Protein AF-0000000076362252 (afdb_homodimer)

Secondary structure (DSSP, 8-state):
--TTSTTTSTTGGGGS-----------------------S-------EE--HHHHHHHHHH-SEEEE--BTTTEETTEEPTTHHHHHHHHHHTT-EEEEEE---SS-HHHHHHHHHHTT----GGGEEEHHHHHHHHHHH-TT--SEEEEES-HHHHHHHHHTT--EE--S-----S-HHHHHT----TTEEEEEE---TT-BHHHHHHHHHHHTSTTSEEEES---SEEE-GGG-EEE-HHHHHHHHHHHHTSPPEE-STTSTHHHHHHHHHHT--GGGEEEEES-IIIIIHHHHHHT-EEEEETTSS--HHHHHHHHHS--HHHHTT--SEEESSGGGGGGGG-/--TTSTTSGGGGGGGS-----------------------S-------EE--HHHHHHHHHH-SEEEE--BTTTEETTEEPTTHHHHHHHHHHTT-EEEEEE---SS-HHHHHHHHHHTT----GGGEEEHHHHHHHHHHH-TT--SEEEEES-HHHHHHHHHTT--EE--S-----S-HHHHHT----TTEEEEEE---TT-BHHHHHHHHHHHTSTTSEEEES---SEEE-GGG-EEE-HHHHHHHHHHHHTSPPEE-STTSTHHHHHHHHHHT--GGGEEEEES-IIIIIHHHHHHT-EEEEETTSS--HHHHHHHHHS--HHHHTT--SEEESSGGGGGGGG-

InterPro domains:
  IPR006349 2-phosphoglycolate phosphatase, eukaryotic [TIGR01452] (62-341)
  IPR006357 HAD-superfamily hydrolase, subfamily IIA [PF13344] (65-165)
  IPR006357 HAD-superfamily hydrolase, subfamily IIA [PIRSF000915] (46-345)
  IPR006357 HAD-superfamily hydrolase, subfamily IIA [TIGR01460] (66-308)
  IPR023214 HAD superfamily [G3DSA:3.40.50.1000] (64-340)
  IPR023214 HAD superfamily [G3DSA:3.40.50.1000] (130-260)
  IPR036412 HAD-like superfamily [SSF56784] (63-342)

pLDDT: mean 87.83, std 22.4, range [22.33, 98.94]

Radius of gyration: 27.48 Å; Cα contacts (8 Å, |Δi|>4): 1413; chains: 2; bounding box: 54×81×64 Å

Organism: Callorhinchus milii (NCBI:txid7868)

Nearest PDB structures (foldseek):
  7po7-assembly3_E  TM=9.450E-01  e=1.843E-43  Mus musculus
  7po7-assembly1_A  TM=9.655E-01  e=1.667E-42  Mus musculus
  4bkm-assembly2_B  TM=9.433E-01  e=2.093E-40  Mus musculus
  8qfw-assembly1_B  TM=9.578E-01  e=9.491E-38  Mus musculus
  4bx2-assembly1_B  TM=9.405E-01  e=1.583E-36  Mus musculus

Solvent-accessible surface area (backbone atoms only — not comparable to full-atom values): 35943 Å² total; per-residue (Å²): 136,76,77,64,65,74,62,64,68,67,57,61,72,69,62,70,76,68,67,84,71,77,71,77,78,65,80,72,68,81,62,75,64,71,77,70,57,80,69,78,82,65,76,76,53,68,52,37,78,55,48,65,71,58,36,27,52,54,56,66,62,34,52,33,39,37,31,33,39,84,29,47,40,23,38,60,92,38,61,36,79,49,28,35,60,35,54,45,50,43,42,73,71,68,34,46,68,35,39,45,33,53,60,24,72,48,35,45,62,55,48,27,51,50,37,43,74,59,60,30,84,67,51,48,90,37,46,46,31,14,24,48,48,45,30,52,54,53,66,71,38,82,84,63,63,55,26,30,41,31,45,20,32,65,27,29,54,52,33,21,46,74,72,71,38,53,67,46,60,56,58,80,49,77,78,72,85,51,72,74,50,60,53,60,56,85,73,67,85,48,48,31,29,39,38,38,37,41,33,76,48,41,26,40,45,50,45,43,50,53,27,58,54,40,68,39,84,81,27,41,49,34,22,24,31,63,46,31,59,39,75,35,50,95,82,35,54,41,66,19,30,18,13,56,45,40,19,45,25,43,41,38,72,48,80,60,49,57,40,15,59,35,36,55,55,52,53,49,55,50,27,68,74,69,66,60,53,40,86,26,25,33,30,36,19,20,36,38,80,25,41,26,25,23,13,53,72,55,52,30,45,25,35,34,27,52,61,36,78,38,49,69,67,57,36,49,50,24,57,67,61,78,40,71,75,39,43,46,33,25,25,42,20,28,36,70,38,64,34,63,53,43,72,40,73,106,136,77,77,64,65,73,64,63,67,66,58,61,74,70,61,71,77,68,67,83,70,76,72,74,76,64,79,72,68,81,63,74,63,72,78,69,58,82,65,76,85,66,74,76,53,69,52,37,81,54,47,65,71,57,36,27,52,55,55,67,62,34,51,33,39,38,30,33,39,84,29,46,40,22,36,61,95,40,61,36,79,49,28,36,58,36,53,44,51,42,43,74,71,68,32,45,68,36,39,44,33,54,60,24,70,48,35,47,63,55,48,27,52,50,38,42,75,58,60,30,83,66,51,48,90,37,45,46,32,13,24,48,50,45,34,52,54,54,65,70,39,80,85,64,64,54,28,31,39,30,45,20,33,66,28,29,52,51,34,22,45,74,71,72,40,52,66,46,61,56,58,81,49,77,78,71,85,52,73,73,49,60,53,60,56,86,74,67,84,49,48,33,30,38,39,37,36,42,32,77,48,41,24,38,47,50,45,44,50,52,28,59,54,42,69,39,84,80,28,42,49,34,22,24,30,62,46,32,59,39,77,35,49,94,81,34,51,40,66,19,29,17,12,56,44,40,20,44,26,42,42,40,72,48,79,60,49,57,39,14,61,35,36,53,56,52,56,49,55,51,28,68,73,67,65,60,53,40,85,27,25,34,32,37,18,21,36,38,80,24,41,27,25,22,12,53,72,54,53,28,45,24,35,34,27,52,60,37,77,37,50,70,66,56,37,49,51,25,57,69,60,77,42,70,75,38,42,46,34,24,23,41,21,29,35,69,39,64,36,66,52,43,73,39,74,107

Foldseek 3Di:
DPPPPVPVVVPPVVPDLPPPPPPPPPPPPPPVPPCLPLPDPPPQFDAAADADQNLLVLLVLFQEEEEEDDLAQAFALAGDPQSQVLQVLSVVVNHHYAYAYLAQQAALVVVCVSCVVNNHDDDSVRYQYLLLLVLVVLLPDVVNFAEEEEQHAVRSQVSNVVSPHHYDHADADDDDDDPVCLQVPDDDPRQQEYEQAWHPRDDPSSLSRLLVQLLPVRRAAAYSAQDQWDGHPPRDIDGGSNVVQVSSCVSNVHHHHYRAFLDLSSVVVVCVVPVGDQDNYEFEEAFLRGRQLSNLVSVHAYEHEPSGDDHPVQLVCLSPVPDPVSSSSHHNYYHPGSSSSVVSSD/DPPPPVVPVVPPVPPDLPPPPPPPPPPPPCPVPPCLPVPDPPPQQDAAADADQNLLVLLVLFQEEEEEDDLAQAFALAGDPQSQVLQVLSVVVNHHYAYAYLAQQAALVVVCVSCVVNNHDDDSLRYQYLLLLVLVVLLPDVVNQAEEEEQHAVRSQVSNVVSPHHYDHADADDDDDDPVCLQVPDDDPRQQEYEQAWHPRDDPSSLSRLLVQLLPVRRAAAYSAQDQWDGHPPRDIDGGSNVVQVSSCVSNVHHHHYRAFLDLSSVVVVCVVPVGDQDNYEFEEAFLRGRLLNNLVSVHAYEHEPSGDDHPVQLVCLSPVPDPVSSSSHHNYYHPGPSSSRVSSD

Sequence (692 aa):
MSDTEAARCSAYWELQFTGDRRRARVPEGREKALDLRPQSVMAAAECRLLSGPEASAVLEAADTLLFDCDGVIWRGEAAIPGAAQLINRLQERGKRVLYMTNNSTKTRAMYTDKLRGLGFRAETQDVFATAFCSALYLQQKPAQRGKVYVLGAEAVSEELRSLGIACIGPGPDPLCGAMGDWAALPRDSDVGAVLVAFDPHFSYMKLVRAAAYLRDPGCRFLATNTDTRLPLEAGAAIPGTGCLVRAVEAAAQRTATVIGKPSAFMFRCAAERFGLDPARTIMVGDRLDTDILLGTNCGLRTILTLTGVSTLQEAESHRDSGEADRRRLVPDYYVHSVADLLPALDMSDTEAARCSAYWELQFTGDRRRARVPEGREKALDLRPQSVMAAAECRLLSGPEASAVLEAADTLLFDCDGVIWRGEAAIPGAAQLINRLQERGKRVLYMTNNSTKTRAMYTDKLRGLGFRAETQDVFATAFCSALYLQQKPAQRGKVYVLGAEAVSEELRSLGIACIGPGPDPLCGAMGDWAALPRDSDVGAVLVAFDPHFSYMKLVRAAAYLRDPGCRFLATNTDTRLPLEAGAAIPGTGCLVRAVEAAAQRTATVIGKPSAFMFRCAAERFGLDPARTIMVGDRLDTDILLGTNCGLRTILTLTGVSTLQEAESHRDSGEADRRRLVPDYYVHSVADLLPALD

Structure (mmCIF, N/CA/C/O backbone):
data_AF-0000000076362252-model_v1
#
loop_
_entity.id
_entity.type
_entity.pdbx_description
1 polymer 'Glycerol-3-phosphate phosphatase'
#
loop_
_atom_site.group_PDB
_atom_site.id
_atom_site.type_symbol
_atom_site.label_atom_id
_atom_site.label_alt_id
_atom_site.label_comp_id
_atom_site.label_asym_id
_atom_site.label_entity_id
_atom_site.label_seq_id
_atom_site.pdbx_PDB_ins_code
_atom_site.Cartn_x
_atom_site.Cartn_y
_atom_site.Cartn_z
_atom_site.occupancy
_atom_site.B_iso_or_equiv
_atom_site.auth_seq_id
_atom_site.auth_comp_id
_atom_site.auth_asym_id
_atom_site.auth_atom_id
_atom_site.pdbx_PDB_model_num
ATOM 1 N N . MET A 1 1 ? -12.562 -21.344 20.047 1 22.83 1 MET A N 1
ATOM 2 C CA . MET A 1 1 ? -11.602 -21.953 19.141 1 22.83 1 MET A CA 1
ATOM 3 C C . MET A 1 1 ? -11.125 -20.953 18.094 1 22.83 1 MET A C 1
ATOM 5 O O . MET A 1 1 ? -10.359 -21.297 17.188 1 22.83 1 MET A O 1
ATOM 9 N N . SER A 1 2 ? -11.852 -19.75 18.016 1 23.03 2 SER A N 1
ATOM 10 C CA . SER A 1 2 ? -12.062 -18.734 16.984 1 23.03 2 SER A CA 1
ATOM 11 C C . SER A 1 2 ? -10.867 -17.781 16.891 1 23.03 2 SER A C 1
ATOM 13 O O . SER A 1 2 ? -10.57 -17.25 15.828 1 23.03 2 SER A O 1
ATOM 15 N N . ASP A 1 3 ? -10.273 -17.406 18.047 1 25.73 3 ASP A N 1
ATOM 16 C CA . ASP A 1 3 ? -9.359 -16.281 18.266 1 25.73 3 ASP A CA 1
ATOM 17 C C . ASP A 1 3 ? -7.953 -16.625 17.766 1 25.73 3 ASP A C 1
ATOM 19 O O . ASP A 1 3 ? -7.105 -15.734 17.656 1 25.73 3 ASP A O 1
ATOM 23 N N . THR A 1 4 ? -7.637 -17.938 17.625 1 26.36 4 THR A N 1
ATOM 24 C CA . THR A 1 4 ? -6.25 -18.359 17.438 1 26.36 4 THR A CA 1
ATOM 25 C C . THR A 1 4 ? -5.812 -18.156 15.992 1 26.36 4 THR A C 1
ATOM 27 O O . THR A 1 4 ? -4.617 -18.188 15.688 1 26.36 4 THR A O 1
ATOM 30 N N . GLU A 1 5 ? -6.785 -18.141 15.047 1 23.48 5 GLU A N 1
ATOM 31 C CA . GLU A 1 5 ? -6.312 -18.203 13.664 1 23.48 5 GLU A CA 1
ATOM 32 C C . GLU A 1 5 ? -5.852 -16.828 13.188 1 23.48 5 GLU A C 1
ATOM 34 O O . GLU A 1 5 ? -5.184 -16.719 12.156 1 23.48 5 GLU A O 1
ATOM 39 N N . ALA A 1 6 ? -6.371 -15.609 13.758 1 27.78 6 ALA A N 1
ATOM 40 C CA . ALA A 1 6 ? -5.965 -14.289 13.281 1 27.78 6 ALA A CA 1
ATOM 41 C C . ALA A 1 6 ? -4.492 -14.023 13.594 1 27.78 6 ALA A C 1
ATOM 43 O O . ALA A 1 6 ? -3.896 -13.086 13.055 1 27.78 6 ALA A O 1
ATOM 44 N N . ALA A 1 7 ? -3.826 -14.82 14.586 1 28.08 7 ALA A N 1
ATOM 45 C CA . ALA A 1 7 ? -2.471 -14.516 15.039 1 28.08 7 ALA A CA 1
ATOM 46 C C . ALA A 1 7 ? -1.438 -14.977 14.016 1 28.08 7 ALA A C 1
ATOM 48 O O . ALA A 1 7 ? -0.307 -14.484 14 1 28.08 7 ALA A O 1
ATOM 49 N N . ARG A 1 8 ? -1.753 -16.109 13.234 1 25.45 8 ARG A N 1
ATOM 50 C CA . ARG A 1 8 ? -0.695 -16.766 12.477 1 25.45 8 ARG A CA 1
ATOM 51 C C . ARG A 1 8 ? -0.34 -15.977 11.227 1 25.45 8 ARG A C 1
ATOM 53 O O . ARG A 1 8 ? 0.734 -16.172 10.648 1 25.45 8 ARG A O 1
ATOM 60 N N . CYS A 1 9 ? -1.396 -15.25 10.641 1 25.7 9 CYS A N 1
ATOM 61 C CA . CYS A 1 9 ? -1.085 -14.641 9.359 1 25.7 9 CYS A CA 1
ATOM 62 C C . CYS A 1 9 ? -0.167 -13.438 9.531 1 25.7 9 CYS A C 1
ATOM 64 O O . CYS A 1 9 ? 0.417 -12.953 8.562 1 25.7 9 CYS A O 1
ATOM 66 N N . SER A 1 10 ? -0.151 -12.812 10.742 1 27.77 10 SER A N 1
ATOM 67 C CA . SER A 1 10 ? 0.629 -11.586 10.922 1 27.77 10 SER A CA 1
ATOM 68 C C . SER A 1 10 ? 2.125 -11.875 10.867 1 27.77 10 SER A C 1
ATOM 70 O O . SER A 1 10 ? 2.928 -10.977 10.609 1 27.77 10 SER A O 1
ATOM 72 N N . ALA A 1 11 ? 2.488 -13.188 11.172 1 26.69 11 ALA A N 1
ATOM 73 C CA . ALA A 1 11 ? 3.922 -13.422 11.32 1 26.69 11 ALA A CA 1
ATOM 74 C C . ALA A 1 11 ? 4.621 -13.43 9.961 1 26.69 11 ALA A C 1
ATOM 76 O O . ALA A 1 11 ? 5.84 -13.25 9.883 1 26.69 11 ALA A O 1
ATOM 77 N N . TYR A 1 12 ? 3.855 -13.719 8.922 1 26.47 12 TYR A N 1
ATOM 78 C CA . TYR A 1 12 ? 4.578 -14.016 7.691 1 26.47 12 TYR A CA 1
ATOM 79 C C . TYR A 1 12 ? 5.133 -12.742 7.059 1 26.47 12 TYR A C 1
ATOM 81 O O . TYR A 1 12 ? 6.086 -12.797 6.281 1 26.47 12 TYR A O 1
ATOM 89 N N . TRP A 1 13 ? 4.512 -11.625 7.234 1 27.75 13 TRP A N 1
ATOM 90 C CA . TRP A 1 13 ? 5.02 -10.469 6.492 1 27.75 13 TRP A CA 1
ATOM 91 C C . TRP A 1 13 ? 6.371 -10.023 7.035 1 27.75 13 TRP A C 1
ATOM 93 O O . TRP A 1 13 ? 7.117 -9.32 6.355 1 27.75 13 TRP A O 1
ATOM 103 N N . GLU A 1 14 ? 6.668 -10.453 8.281 1 29.2 14 GLU A N 1
ATOM 104 C CA . GLU A 1 14 ? 7.898 -9.922 8.859 1 29.2 14 GLU A CA 1
ATOM 105 C C . GLU A 1 14 ? 9.133 -10.508 8.172 1 29.2 14 GLU A C 1
ATOM 107 O O . GLU A 1 14 ? 10.188 -9.883 8.148 1 29.2 14 GLU A O 1
ATOM 112 N N . LEU A 1 15 ? 8.93 -11.688 7.512 1 27.34 15 LEU A N 1
ATOM 113 C CA . LEU A 1 15 ? 10.18 -12.375 7.191 1 27.34 15 LEU A CA 1
ATOM 114 C C . LEU A 1 15 ? 10.828 -11.773 5.949 1 27.34 15 LEU A C 1
ATOM 116 O O . LEU A 1 15 ? 12 -12.039 5.672 1 27.34 15 LEU A O 1
ATOM 120 N N . GLN A 1 16 ? 10.102 -11.203 5.039 1 25.55 16 GLN A N 1
ATOM 121 C CA . GLN A 1 16 ? 10.758 -11.172 3.736 1 25.55 16 GLN A CA 1
ATOM 122 C C . GLN A 1 16 ? 11.891 -10.148 3.713 1 25.55 16 GLN A C 1
ATOM 124 O O . GLN A 1 16 ? 12.734 -10.172 2.818 1 25.55 16 GLN A O 1
ATOM 129 N N . PHE A 1 17 ? 11.773 -8.969 4.32 1 25.77 17 PHE A N 1
ATOM 130 C CA . PHE A 1 17 ? 12.68 -7.914 3.891 1 25.77 17 PHE A CA 1
ATOM 131 C C . PHE A 1 17 ? 14.023 -8.039 4.602 1 25.77 17 PHE A C 1
ATOM 133 O O . PHE A 1 17 ? 14.32 -7.277 5.523 1 25.77 17 PHE A O 1
ATOM 140 N N . THR A 1 18 ? 14.531 -9.227 4.82 1 26.48 18 THR A N 1
ATOM 141 C CA . THR A 1 18 ? 15.812 -9.18 5.508 1 26.48 18 THR A CA 1
ATOM 142 C C . THR A 1 18 ? 16.922 -8.742 4.555 1 26.48 18 THR A C 1
ATOM 144 O O . THR A 1 18 ? 17.75 -9.555 4.148 1 26.48 18 THR A O 1
ATOM 147 N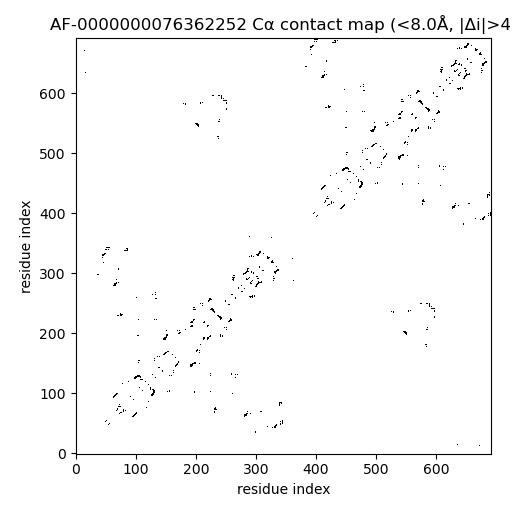 N . GLY A 1 19 ? 16.594 -8.062 3.412 1 23.89 19 GLY A N 1
ATOM 148 C CA . GLY A 1 19 ? 17.781 -7.715 2.645 1 23.89 19 GLY A CA 1
ATOM 149 C C . GLY A 1 19 ? 18.875 -7.066 3.482 1 23.89 19 GLY A C 1
ATOM 150 O O . GLY A 1 19 ? 18.609 -6.562 4.574 1 23.89 19 GLY A O 1
ATOM 151 N N . ASP A 1 20 ? 20.141 -7.398 3.1 1 24.7 20 ASP A N 1
ATOM 152 C CA . ASP A 1 20 ? 21.422 -6.91 3.594 1 24.7 20 ASP A CA 1
ATOM 153 C C . ASP A 1 20 ? 21.5 -5.387 3.533 1 24.7 20 ASP A C 1
ATOM 155 O O . ASP A 1 20 ? 21.484 -4.805 2.447 1 24.7 20 ASP A O 1
ATOM 159 N N . ARG A 1 21 ? 20.875 -4.742 4.289 1 25.86 21 ARG A N 1
ATOM 160 C CA . ARG A 1 21 ? 20.969 -3.289 4.402 1 25.86 21 ARG A CA 1
ATOM 161 C C . ARG A 1 21 ? 22.391 -2.85 4.672 1 25.86 21 ARG A C 1
ATOM 163 O O . ARG A 1 21 ? 22.859 -2.885 5.812 1 25.86 21 ARG A O 1
ATOM 170 N N . ARG A 1 22 ? 23.297 -3.109 3.717 1 26.97 22 ARG A N 1
ATOM 171 C CA . ARG A 1 22 ? 24.516 -2.346 3.967 1 26.97 22 ARG A CA 1
ATOM 172 C C . ARG A 1 22 ? 24.203 -0.863 4.145 1 26.97 22 ARG A C 1
ATOM 174 O O . ARG A 1 22 ? 23.625 -0.233 3.254 1 26.97 22 ARG A O 1
ATOM 181 N N . ARG A 1 23 ? 24 -0.378 5.301 1 23.62 23 ARG A N 1
ATOM 182 C CA . ARG A 1 23 ? 23.812 0.989 5.777 1 23.62 23 ARG A CA 1
ATOM 183 C C . ARG A 1 23 ? 24.922 1.902 5.262 1 23.62 23 ARG A C 1
ATOM 185 O O . ARG A 1 23 ? 26.094 1.664 5.52 1 23.62 23 ARG A O 1
ATOM 192 N N . ALA A 1 24 ? 24.812 2.32 4.039 1 26.28 24 ALA A N 1
ATOM 193 C CA . ALA A 1 24 ? 25.703 3.428 3.713 1 26.28 24 ALA A CA 1
ATOM 194 C C . ALA A 1 24 ? 25.734 4.457 4.84 1 26.28 24 ALA A C 1
ATOM 196 O O . ALA A 1 24 ? 24.688 4.918 5.293 1 26.28 24 ALA A O 1
ATOM 197 N N . ARG A 1 25 ? 26.859 4.523 5.625 1 25.81 25 ARG A N 1
ATOM 198 C CA . ARG A 1 25 ? 27.172 5.52 6.645 1 25.81 25 ARG A CA 1
ATOM 199 C C . ARG A 1 25 ? 27.109 6.93 6.07 1 25.81 25 ARG A C 1
ATOM 201 O O . ARG A 1 25 ? 27.891 7.285 5.188 1 25.81 25 ARG A O 1
ATOM 208 N N . VAL A 1 26 ? 26.031 7.344 5.664 1 26.88 26 VAL A N 1
ATOM 209 C CA . VAL A 1 26 ? 26.031 8.773 5.395 1 26.88 26 VAL A CA 1
ATOM 210 C C . VAL A 1 26 ? 26.672 9.516 6.562 1 26.88 26 VAL A C 1
ATOM 212 O O . VAL A 1 26 ? 26.453 9.172 7.727 1 26.88 26 VAL A O 1
ATOM 215 N N . PRO A 1 27 ? 27.781 10.172 6.258 1 27.52 27 PRO A N 1
ATOM 216 C CA . PRO A 1 27 ? 28.391 10.969 7.324 1 27.52 27 PRO A CA 1
ATOM 217 C C . PRO A 1 27 ? 27.391 11.82 8.086 1 27.52 27 PRO A C 1
ATOM 219 O O . PRO A 1 27 ? 26.469 12.375 7.488 1 27.52 27 PRO A O 1
ATOM 222 N N . GLU A 1 28 ? 27.062 11.438 9.273 1 30.83 28 GLU A N 1
ATOM 223 C CA . GLU A 1 28 ? 26.219 12.141 10.234 1 30.83 28 GLU A CA 1
ATOM 224 C C . GLU A 1 28 ? 26.625 13.609 10.352 1 30.83 28 GLU A C 1
ATOM 226 O O . GLU A 1 28 ? 27.734 13.914 10.781 1 30.83 28 GLU A O 1
ATOM 231 N N . GLY A 1 29 ? 26.469 14.383 9.406 1 27.98 29 GLY A N 1
ATOM 232 C CA . GLY A 1 29 ? 26.641 15.734 9.914 1 27.98 29 GLY A CA 1
ATOM 233 C C . GLY A 1 29 ? 26 15.938 11.281 1 27.98 29 GLY A C 1
ATOM 234 O O . GLY A 1 29 ? 25 15.289 11.602 1 27.98 29 GLY A O 1
ATOM 235 N N . ARG A 1 30 ? 26.75 16.297 12.312 1 28.16 30 ARG A N 1
ATOM 236 C CA . ARG A 1 30 ? 26.328 16.594 13.68 1 28.16 30 ARG A CA 1
ATOM 237 C C . ARG A 1 30 ? 25.047 17.391 13.703 1 28.16 30 ARG A C 1
ATOM 239 O O . ARG A 1 30 ? 25.047 18.609 13.445 1 28.16 30 ARG A O 1
ATOM 246 N N . GLU A 1 31 ? 24.062 16.844 13.148 1 29.23 31 GLU A N 1
ATOM 247 C CA . GLU A 1 31 ? 22.828 17.531 13.516 1 29.23 31 GLU A CA 1
ATOM 248 C C . GLU A 1 31 ? 22.781 17.812 15.016 1 29.23 31 GLU A C 1
ATOM 250 O O . GLU A 1 31 ? 22.938 16.906 15.82 1 29.23 31 GLU A O 1
ATOM 255 N N . LYS A 1 32 ? 23.219 18.922 15.43 1 30.72 32 LYS A N 1
ATOM 256 C CA . LYS A 1 32 ? 22.969 19.25 16.828 1 30.72 32 LYS A CA 1
ATOM 257 C C . LYS A 1 32 ? 21.609 18.719 17.281 1 30.72 32 LYS A C 1
ATOM 259 O O . LYS A 1 32 ? 20.562 19.172 16.812 1 30.72 32 LYS A O 1
ATOM 264 N N . ALA A 1 33 ? 21.672 17.438 17.578 1 36.19 33 ALA A N 1
ATOM 265 C CA . ALA A 1 33 ? 20.516 16.859 18.234 1 36.19 33 ALA A CA 1
ATOM 266 C C . ALA A 1 33 ? 19.859 17.859 19.188 1 36.19 33 ALA A C 1
ATOM 268 O O . ALA A 1 33 ? 20.516 18.328 20.141 1 36.19 33 ALA A O 1
ATOM 269 N N . LEU A 1 34 ? 19.047 18.734 18.641 1 36.41 34 LEU A N 1
ATOM 270 C CA . LEU A 1 34 ? 18.328 19.406 19.719 1 36.41 34 LEU A CA 1
ATOM 271 C C . LEU A 1 34 ? 18.109 18.469 20.891 1 36.41 34 LEU A C 1
ATOM 273 O O . LEU A 1 34 ? 17.672 17.328 20.734 1 36.41 34 LEU A O 1
ATOM 277 N N . ASP A 1 35 ? 19.078 18.625 21.797 1 40 35 ASP A N 1
ATOM 278 C CA . ASP A 1 35 ? 18.953 17.938 23.078 1 40 35 ASP A CA 1
ATOM 279 C C . ASP A 1 35 ? 17.516 17.984 23.594 1 40 35 ASP A C 1
ATOM 281 O O . ASP A 1 35 ? 17.156 18.922 24.312 1 40 35 ASP A O 1
ATOM 285 N N . LEU A 1 36 ? 16.656 17.641 22.719 1 38.94 36 LEU A N 1
ATOM 286 C CA . LEU A 1 36 ? 15.297 17.484 23.234 1 38.94 36 LEU A CA 1
ATOM 287 C C . LEU A 1 36 ? 15.273 16.5 24.406 1 38.94 36 LEU A C 1
ATOM 289 O O . LEU A 1 36 ? 14.945 15.328 24.219 1 38.94 36 LEU A O 1
ATOM 293 N N . ARG A 1 37 ? 16.281 16.609 25.188 1 38.88 37 ARG A N 1
ATOM 294 C CA . ARG A 1 37 ? 16.203 15.781 26.375 1 38.88 37 ARG A CA 1
ATOM 295 C C . ARG A 1 37 ? 14.797 15.789 26.969 1 38.88 37 ARG A C 1
ATOM 297 O O . ARG A 1 37 ? 14.18 16.859 27.062 1 38.88 37 ARG A O 1
ATOM 304 N N . PRO A 1 38 ? 14.203 14.641 26.906 1 40.97 38 PRO A N 1
ATOM 305 C CA . PRO A 1 38 ? 12.914 14.633 27.594 1 40.97 38 PRO A CA 1
ATOM 306 C C . PRO A 1 38 ? 12.969 15.305 28.969 1 40.97 38 PRO A C 1
ATOM 308 O O . PRO A 1 38 ? 13.688 14.844 29.859 1 40.97 38 PRO A O 1
ATOM 311 N N . GLN A 1 39 ? 13.133 16.594 29.062 1 37.09 39 GLN A N 1
ATOM 312 C CA . GLN A 1 39 ? 13.227 17.188 30.391 1 37.09 39 GLN A CA 1
ATOM 313 C C . GLN A 1 39 ? 12.266 16.5 31.359 1 37.09 39 GLN A C 1
ATOM 315 O O . GLN A 1 39 ? 12.555 15.414 31.875 1 37.09 39 GLN A O 1
ATOM 320 N N . SER A 1 40 ? 11.242 17.531 31.969 1 37.88 40 SER A N 1
ATOM 321 C CA . SER A 1 40 ? 10.398 17.344 33.156 1 37.88 40 SER A CA 1
ATOM 322 C C . SER A 1 40 ? 9.438 16.172 32.969 1 37.88 40 SER A C 1
ATOM 324 O O . SER A 1 40 ? 8.93 15.945 31.859 1 37.88 40 SER A O 1
ATOM 326 N N . VAL A 1 41 ? 9.609 15.133 33.688 1 41.06 41 VAL A N 1
ATOM 327 C CA . VAL A 1 41 ? 8.648 14.047 33.812 1 41.06 41 VAL A CA 1
ATOM 328 C C . VAL A 1 41 ? 7.227 14.586 33.688 1 41.06 41 VAL A C 1
ATOM 330 O O . VAL A 1 41 ? 6.695 15.195 34.594 1 41.06 41 VAL A O 1
ATOM 333 N N . MET A 1 42 ? 6.863 15.234 32.594 1 49.28 42 MET A N 1
ATOM 334 C CA . MET A 1 42 ? 5.453 15.562 32.375 1 49.28 42 MET A CA 1
ATOM 335 C C . MET A 1 42 ? 4.555 14.438 32.875 1 49.28 42 MET A C 1
ATOM 337 O O . MET A 1 42 ? 4.879 13.258 32.688 1 49.28 42 MET A O 1
ATOM 341 N N . ALA A 1 43 ? 3.76 14.68 33.875 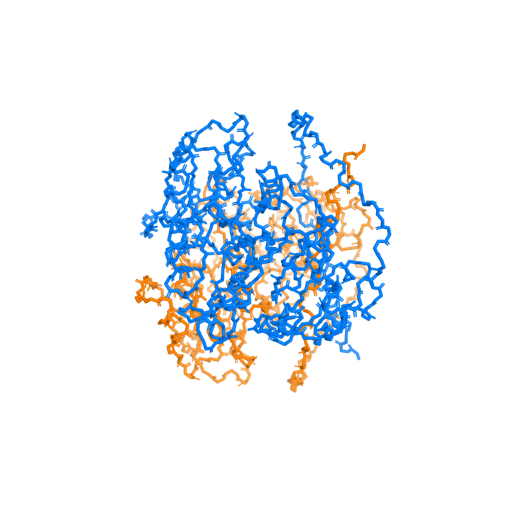1 56.03 43 ALA A N 1
ATOM 342 C CA . ALA A 1 43 ? 2.744 13.734 34.344 1 56.03 43 ALA A CA 1
ATOM 343 C C . ALA A 1 43 ? 2.131 12.977 33.156 1 56.03 43 ALA A C 1
ATOM 345 O O . ALA A 1 43 ? 2.004 13.516 32.062 1 56.03 43 ALA A O 1
ATOM 346 N N . ALA A 1 44 ? 2 11.75 33.219 1 74.38 44 ALA A N 1
ATOM 347 C CA . ALA A 1 44 ? 1.438 10.852 32.219 1 74.38 44 ALA A CA 1
ATOM 348 C C . ALA A 1 44 ? 0.128 11.398 31.672 1 74.38 44 ALA A C 1
ATOM 350 O O . ALA A 1 44 ? -0.753 11.805 32.438 1 74.38 44 ALA A O 1
ATOM 351 N N . ALA A 1 45 ? 0.122 11.641 30.344 1 86.75 45 ALA A N 1
ATOM 352 C CA . ALA A 1 45 ? -1.084 12.094 29.656 1 86.75 45 ALA A CA 1
ATOM 353 C C . ALA A 1 45 ? -2.297 11.266 30.062 1 86.75 45 ALA A C 1
ATOM 355 O O . ALA A 1 45 ? -2.227 10.039 30.125 1 86.75 45 ALA A O 1
ATOM 356 N N . GLU A 1 46 ? -3.393 11.969 30.453 1 91.94 46 GLU A N 1
ATOM 357 C CA . GLU A 1 46 ? -4.551 11.266 31 1 91.94 46 GLU A CA 1
ATOM 358 C C . GLU A 1 46 ? -5.801 11.539 30.172 1 91.94 46 GLU A C 1
ATOM 360 O O . GLU A 1 46 ? -6.891 11.062 30.5 1 91.94 46 GLU A O 1
ATOM 365 N N . CYS A 1 47 ? -5.695 12.25 29.141 1 97.25 47 CYS A N 1
ATOM 366 C CA . CYS A 1 47 ? -6.824 12.539 28.266 1 97.25 47 CYS A CA 1
ATOM 367 C C . CYS A 1 47 ? -7.992 13.117 29.047 1 97.25 47 CYS A C 1
ATOM 369 O O . CYS A 1 47 ? -9.117 12.625 28.953 1 97.25 47 CYS A O 1
ATOM 371 N N . ARG A 1 48 ? -7.754 14.164 29.812 1 97.31 48 ARG A N 1
ATOM 372 C CA . ARG A 1 48 ? -8.781 14.789 30.641 1 97.31 48 ARG A CA 1
ATOM 373 C C . ARG A 1 48 ? -9.539 15.852 29.859 1 97.31 48 ARG A C 1
ATOM 375 O O . ARG A 1 48 ? -8.969 16.531 29 1 97.31 48 ARG A O 1
ATOM 382 N N . LEU A 1 49 ? -10.812 15.961 30.203 1 98.19 49 LEU A N 1
ATOM 383 C CA . LEU A 1 49 ? -11.57 17.062 29.641 1 98.19 49 LEU A CA 1
ATOM 384 C C . LEU A 1 49 ? -11.016 18.406 30.094 1 98.19 49 LEU A C 1
ATOM 386 O O . LEU A 1 49 ? -10.859 18.641 31.297 1 98.19 49 LEU A O 1
ATOM 390 N N . LEU A 1 50 ? -10.633 19.234 29.188 1 98.06 50 LEU A N 1
ATOM 391 C CA . LEU A 1 50 ? -10.094 20.547 29.516 1 98.06 50 LEU A CA 1
ATOM 392 C C . LEU A 1 50 ? -11.203 21.578 29.609 1 98.06 50 LEU A C 1
ATOM 394 O O . LEU A 1 50 ? -11.859 21.891 28.609 1 98.06 50 LEU A O 1
ATOM 398 N N . SER A 1 51 ? -11.406 22.109 30.797 1 95.56 51 SER A N 1
ATOM 399 C CA . SER A 1 51 ? -12.469 23.078 31.031 1 95.56 51 SER A CA 1
ATOM 400 C C . SER A 1 51 ? -12.188 23.922 32.281 1 95.56 51 SER A C 1
ATOM 402 O O . SER A 1 51 ? -11.281 23.609 33.031 1 95.56 51 SER A O 1
ATOM 404 N N . GLY A 1 52 ? -12.867 25.031 32.344 1 93.06 52 GLY A N 1
ATOM 405 C CA . GLY A 1 52 ? -12.844 25.844 33.531 1 93.06 52 GLY A CA 1
ATOM 406 C C . GLY A 1 52 ? -11.469 26.391 33.875 1 93.06 52 GLY A C 1
ATOM 407 O O . GLY A 1 52 ? -10.742 26.844 32.969 1 93.06 52 GLY A O 1
ATOM 408 N N . PRO A 1 53 ? -11.156 26.422 35.156 1 94.56 53 PRO A N 1
ATOM 409 C CA . PRO A 1 53 ? -9.898 27.016 35.594 1 94.56 53 PRO A CA 1
ATOM 410 C C . PRO A 1 53 ? -8.672 26.297 35.062 1 94.56 53 PRO A C 1
ATOM 412 O O . PRO A 1 53 ? -7.637 26.922 34.812 1 94.56 53 PRO A O 1
ATOM 415 N N . GLU A 1 54 ? -8.852 25.078 34.844 1 96.5 54 GLU A N 1
ATOM 416 C CA . GLU A 1 54 ? -7.719 24.328 34.312 1 96.5 54 GLU A CA 1
ATOM 417 C C . GLU A 1 54 ? -7.387 24.766 32.875 1 96.5 54 GLU A C 1
ATOM 419 O O . GLU A 1 54 ? -6.215 24.828 32.5 1 96.5 54 GLU A O 1
ATOM 424 N N . ALA A 1 55 ? -8.398 25.016 32.094 1 97.88 55 ALA A N 1
ATOM 425 C CA . ALA A 1 55 ? -8.195 25.484 30.734 1 97.88 55 ALA A CA 1
ATOM 426 C C . ALA A 1 55 ? -7.445 26.828 30.734 1 97.88 55 ALA A C 1
ATOM 428 O O . ALA A 1 55 ? -6.527 27.016 29.938 1 97.88 55 ALA A O 1
ATOM 429 N N . SER A 1 56 ? -7.844 27.656 31.625 1 97.56 56 SER A N 1
ATOM 430 C CA . SER A 1 56 ? -7.18 28.953 31.75 1 97.56 56 SER A CA 1
ATOM 431 C C . SER A 1 56 ? -5.707 28.781 32.125 1 97.56 56 SER A C 1
ATOM 433 O O . SER A 1 56 ? -4.836 29.438 31.531 1 97.56 56 SER A O 1
ATOM 435 N N . ALA A 1 57 ? -5.473 27.922 33.062 1 97.69 57 ALA A N 1
ATOM 436 C CA . ALA A 1 57 ? -4.109 27.688 33.531 1 97.69 57 ALA A CA 1
ATOM 437 C C . ALA A 1 57 ? -3.234 27.109 32.438 1 97.69 57 ALA A C 1
ATOM 439 O O . ALA A 1 57 ? -2.082 27.516 32.25 1 97.69 57 ALA A O 1
ATOM 440 N N . VAL A 1 58 ? -3.797 26.188 31.719 1 97.75 58 VAL A N 1
ATOM 441 C CA . VAL A 1 58 ? -3.07 25.516 30.641 1 97.75 58 VAL A CA 1
ATOM 442 C C . VAL A 1 58 ? -2.734 26.516 29.547 1 97.75 58 VAL A C 1
ATOM 444 O O . VAL A 1 58 ? -1.6 26.562 29.062 1 97.75 58 VAL A O 1
ATOM 447 N N . LEU A 1 59 ? -3.652 27.328 29.172 1 98.19 59 LEU A N 1
ATOM 448 C CA . LEU A 1 59 ? -3.441 28.297 28.109 1 98.19 59 LEU A CA 1
ATOM 449 C C . LEU A 1 59 ? -2.49 29.406 28.547 1 98.19 59 LEU A C 1
ATOM 451 O O . LEU A 1 59 ? -1.686 29.891 27.766 1 98.19 59 LEU A O 1
ATOM 455 N N . GLU A 1 60 ? -2.576 29.766 29.797 1 97.19 60 GLU A N 1
ATOM 456 C CA . GLU A 1 60 ? -1.689 30.797 30.328 1 97.19 60 GLU A CA 1
ATOM 457 C C . GLU A 1 60 ? -0.237 30.328 30.328 1 97.19 60 GLU A C 1
ATOM 459 O O . GLU A 1 60 ? 0.677 31.125 30.109 1 97.19 60 GLU A O 1
ATOM 464 N N . ALA A 1 61 ? -0.076 29.109 30.578 1 97.25 61 ALA A N 1
ATOM 465 C CA . ALA A 1 61 ? 1.267 28.547 30.703 1 97.25 61 ALA A CA 1
ATOM 466 C C . ALA A 1 61 ? 1.931 28.391 29.344 1 97.25 61 ALA A C 1
ATOM 468 O O . ALA A 1 61 ? 3.146 28.203 29.266 1 97.25 61 ALA A O 1
ATOM 469 N N . ALA A 1 62 ? 1.177 28.531 28.297 1 98.12 62 ALA A N 1
ATOM 470 C CA . ALA A 1 62 ? 1.71 28.328 26.938 1 98.12 62 ALA A CA 1
ATOM 471 C C . ALA A 1 62 ? 2.023 29.672 26.266 1 98.12 62 ALA A C 1
ATOM 473 O O . ALA A 1 62 ? 1.289 30.641 26.438 1 98.12 62 ALA A O 1
ATOM 474 N N . ASP A 1 63 ? 3.125 29.656 25.453 1 98.56 63 ASP A N 1
ATOM 475 C CA . ASP A 1 63 ? 3.467 30.797 24.625 1 98.56 63 ASP A CA 1
ATOM 476 C C . ASP A 1 63 ? 3.031 30.594 23.188 1 98.56 63 ASP A C 1
ATOM 478 O O . ASP A 1 63 ? 2.77 31.547 22.453 1 98.56 63 ASP A O 1
ATOM 482 N N . THR A 1 64 ? 2.984 29.344 22.781 1 98.75 64 THR A N 1
ATOM 483 C CA . THR A 1 64 ? 2.723 28.984 21.391 1 98.75 64 THR A CA 1
ATOM 484 C C . THR A 1 64 ? 1.676 27.875 21.297 1 98.75 64 THR A C 1
ATOM 486 O O . THR A 1 64 ? 1.706 26.922 22.078 1 98.75 64 THR A O 1
ATOM 489 N N . LEU A 1 65 ? 0.736 28.047 20.422 1 98.88 65 LEU A N 1
ATOM 490 C CA . LEU A 1 65 ? -0.2 26.984 20.078 1 98.88 65 LEU A CA 1
ATOM 491 C C . LEU A 1 65 ? -0.081 26.609 18.609 1 98.88 65 LEU A C 1
ATOM 493 O O . LEU A 1 65 ? -0.102 27.484 17.734 1 98.88 65 LEU A O 1
ATOM 497 N N . LEU A 1 66 ? 0.155 25.328 18.375 1 98.88 66 LEU A N 1
ATOM 498 C CA . LEU A 1 66 ? 0.105 24.75 17.031 1 98.88 66 LEU A CA 1
ATOM 499 C C . LEU A 1 66 ? -1.263 24.125 16.766 1 98.88 66 LEU A C 1
ATOM 501 O O . LEU A 1 66 ? -1.751 23.312 17.547 1 98.88 66 LEU A O 1
ATOM 505 N N . PHE A 1 67 ? -1.877 24.547 15.688 1 98.88 67 PHE A N 1
ATOM 506 C CA . PHE A 1 67 ? -3.18 24 15.336 1 98.88 67 PHE A CA 1
ATOM 507 C C . PHE A 1 67 ? -3.088 23.172 14.062 1 98.88 67 PHE A C 1
ATOM 509 O O . PHE A 1 67 ? -2.598 23.641 13.039 1 98.88 67 PHE A O 1
ATOM 516 N N . ASP A 1 68 ? -3.512 21.891 14.141 1 98.56 68 ASP A N 1
ATOM 517 C CA . ASP A 1 68 ? -3.912 21.234 12.906 1 98.56 68 ASP A CA 1
ATOM 518 C C . ASP A 1 68 ? -5.062 21.984 12.234 1 98.56 68 ASP A C 1
ATOM 520 O O . ASP A 1 68 ? -5.719 22.812 12.859 1 98.56 68 ASP A O 1
ATOM 524 N N . CYS A 1 69 ? -5.246 21.656 10.93 1 97.94 69 CYS A N 1
ATOM 525 C CA . CYS A 1 69 ? -6.227 22.453 10.188 1 97.94 69 CYS A CA 1
ATOM 526 C C . CYS A 1 69 ? -7.477 21.625 9.891 1 97.94 69 CYS A C 1
ATOM 528 O O . CYS A 1 69 ? -8.508 21.812 10.539 1 97.94 69 CYS A O 1
ATOM 530 N N . ASP A 1 70 ? -7.371 20.625 9.055 1 95.62 70 ASP A N 1
ATOM 531 C CA . ASP A 1 70 ? -8.508 19.812 8.633 1 95.62 70 ASP A CA 1
ATOM 532 C C . ASP A 1 70 ? -9.109 19.047 9.812 1 95.62 70 ASP A C 1
ATOM 534 O O . ASP A 1 70 ? -8.422 18.266 10.461 1 95.62 70 ASP A O 1
ATOM 538 N N . GLY A 1 71 ? -10.328 19.359 10.125 1 94.81 71 GLY A N 1
ATOM 539 C CA . GLY A 1 71 ? -11.023 18.688 11.219 1 94.81 71 GLY A CA 1
ATOM 540 C C . GLY A 1 71 ? -10.867 19.391 12.547 1 94.81 71 GLY A C 1
ATOM 541 O O . GLY A 1 71 ? -11.492 19.016 13.539 1 94.81 71 GLY A O 1
ATOM 542 N N . VAL A 1 72 ? -10.07 20.469 12.555 1 97.81 72 VAL A N 1
ATOM 543 C CA . VAL A 1 72 ? -9.75 21.156 13.805 1 97.81 72 VAL A CA 1
ATOM 544 C C . VAL A 1 72 ? -10.234 22.594 13.75 1 97.81 72 VAL A C 1
ATOM 546 O O . VAL A 1 72 ? -10.953 23.047 14.648 1 97.81 72 VAL A O 1
ATOM 549 N N . ILE A 1 73 ? -9.844 23.281 12.695 1 97.94 73 ILE A N 1
ATOM 550 C CA . ILE A 1 73 ? -10.273 24.672 12.617 1 97.94 73 ILE A CA 1
ATOM 551 C C . ILE A 1 73 ? -11.211 24.859 11.43 1 97.94 73 ILE A C 1
ATOM 553 O O . ILE A 1 73 ? -11.93 25.859 11.344 1 97.94 73 ILE A O 1
ATOM 557 N N . TRP A 1 74 ? -11.203 23.891 10.484 1 96.56 74 TRP A N 1
ATOM 558 C CA . TRP A 1 74 ? -12.211 23.875 9.422 1 96.56 74 TRP A CA 1
ATOM 559 C C . TRP A 1 74 ? -12.523 22.453 8.977 1 96.56 74 TRP A C 1
ATOM 561 O O . TRP A 1 74 ? -11.828 21.516 9.359 1 96.56 74 TRP A O 1
ATOM 571 N N . ARG A 1 75 ? -13.609 22.266 8.242 1 91.25 75 ARG A N 1
ATOM 572 C CA . ARG A 1 75 ? -13.969 21.078 7.465 1 91.25 75 ARG A CA 1
ATOM 573 C C . ARG A 1 75 ? -14.289 21.453 6.02 1 91.25 75 ARG A C 1
ATOM 575 O O . ARG A 1 75 ? -15.266 22.156 5.75 1 91.25 75 ARG A O 1
ATOM 582 N N . GLY A 1 76 ? -13.477 20.875 5.172 1 89.69 76 GLY A N 1
ATOM 583 C CA . GLY A 1 76 ? -13.625 21.344 3.803 1 89.69 76 GLY A CA 1
ATOM 584 C C . GLY A 1 76 ? -13.43 22.844 3.664 1 89.69 76 GLY A C 1
ATOM 585 O O . GLY A 1 76 ? -12.391 23.375 4.062 1 89.69 76 GLY A O 1
ATOM 586 N N . GLU A 1 77 ? -14.492 23.516 3.248 1 90.12 77 GLU A N 1
ATOM 587 C CA . GLU A 1 77 ? -14.383 24.938 3.008 1 90.12 77 GLU A CA 1
ATOM 588 C C . GLU A 1 77 ? -15.133 25.75 4.074 1 90.12 77 GLU A C 1
ATOM 590 O O . GLU A 1 77 ? -15.273 26.969 3.957 1 90.12 77 GLU A O 1
ATOM 595 N N . ALA A 1 78 ? -15.484 25.094 5.141 1 92.94 78 ALA A N 1
ATOM 596 C CA . ALA A 1 78 ? -16.219 25.766 6.207 1 92.94 78 ALA A CA 1
ATOM 597 C C . ALA A 1 78 ? -15.43 25.75 7.512 1 92.94 78 ALA A C 1
ATOM 599 O O . ALA A 1 78 ? -14.891 24.719 7.914 1 92.94 78 ALA A O 1
ATOM 600 N N . ALA A 1 79 ? -15.43 26.922 8.141 1 96.56 79 ALA A N 1
ATOM 601 C CA . ALA A 1 79 ? -14.758 27 9.43 1 96.56 79 ALA A CA 1
ATOM 602 C C . ALA A 1 79 ? -15.531 26.25 10.508 1 96.56 79 ALA A C 1
ATOM 604 O O . ALA A 1 79 ? -16.766 26.25 10.508 1 96.56 79 ALA A O 1
ATOM 605 N N . ILE A 1 80 ? -14.82 25.625 11.391 1 96.56 80 ILE A N 1
ATOM 606 C CA . ILE A 1 80 ? -15.445 25.141 12.617 1 96.56 80 ILE A CA 1
ATOM 607 C C . ILE A 1 80 ? -15.977 26.312 13.43 1 96.56 80 ILE A C 1
ATOM 609 O O . ILE A 1 80 ? -15.266 27.297 13.648 1 96.56 80 ILE A O 1
ATOM 613 N N . PRO A 1 81 ? -17.266 26.25 13.875 1 97.19 81 PRO A N 1
ATOM 614 C CA . PRO A 1 81 ? -17.812 27.375 14.633 1 97.19 81 PRO A CA 1
ATOM 615 C C . PRO A 1 81 ? -16.969 27.766 15.836 1 97.19 81 PRO A C 1
ATOM 617 O O . PRO A 1 81 ? -16.609 26.891 16.641 1 97.19 81 PRO A O 1
ATOM 620 N N . GLY A 1 82 ? -16.609 29.016 15.922 1 98.12 82 GLY A N 1
ATOM 621 C CA . GLY A 1 82 ? -15.875 29.531 17.062 1 98.12 82 GLY A CA 1
ATOM 622 C C . GLY A 1 82 ? -14.367 29.453 16.906 1 98.12 82 GLY A C 1
ATOM 623 O O . GLY A 1 82 ? -13.617 30.031 17.688 1 98.12 82 GLY A O 1
ATOM 624 N N . ALA A 1 83 ? -13.914 28.797 15.898 1 98.62 83 ALA A N 1
ATOM 625 C CA . ALA A 1 83 ? -12.477 28.578 15.727 1 98.62 83 ALA A CA 1
ATOM 626 C C . ALA A 1 83 ? -11.75 29.891 15.453 1 98.62 83 ALA A C 1
ATOM 628 O O . ALA A 1 83 ? -10.719 30.172 16.078 1 98.62 83 ALA A O 1
ATOM 629 N N . ALA A 1 84 ? -12.273 30.672 14.516 1 98.56 84 ALA A N 1
ATOM 630 C CA . ALA A 1 84 ? -11.633 31.938 14.188 1 98.56 84 ALA A CA 1
ATOM 631 C C . ALA A 1 84 ? -11.594 32.875 15.406 1 98.56 84 ALA A C 1
ATOM 633 O O . ALA A 1 84 ? -10.586 33.531 15.656 1 98.56 84 ALA A O 1
ATOM 634 N N . GLN A 1 85 ? -12.703 32.875 16.125 1 98.38 85 GLN A N 1
ATOM 635 C CA . GLN A 1 85 ? -12.773 33.688 17.328 1 98.38 85 GLN A CA 1
ATOM 636 C C . GLN A 1 85 ? -11.719 33.25 18.344 1 98.38 85 GLN A C 1
ATOM 638 O O . GLN A 1 85 ? -11.039 34.094 18.938 1 98.38 85 GLN A O 1
ATOM 643 N N . LEU A 1 86 ? -11.602 31.969 18.578 1 98.56 86 LEU A N 1
ATOM 644 C CA . LEU A 1 86 ? -10.625 31.438 19.516 1 98.56 86 LEU A CA 1
ATOM 645 C C . LEU A 1 86 ? -9.211 31.875 19.141 1 98.56 86 LEU A C 1
ATOM 647 O O . LEU A 1 86 ? -8.477 32.406 19.953 1 98.56 86 LEU A O 1
ATOM 651 N N . ILE A 1 87 ? -8.844 31.672 17.922 1 98.5 87 ILE A N 1
ATOM 652 C CA . ILE A 1 87 ? -7.473 31.875 17.453 1 98.5 87 ILE A CA 1
ATOM 653 C C . ILE A 1 87 ? -7.148 33.375 17.484 1 98.5 87 ILE A C 1
ATOM 655 O O . ILE A 1 87 ? -6.082 33.781 17.953 1 98.5 87 ILE A O 1
ATOM 659 N N . ASN A 1 88 ? -8.055 34.156 17.031 1 98.5 88 ASN A N 1
ATOM 660 C CA . ASN A 1 88 ? -7.848 35.625 17.047 1 98.5 88 ASN A CA 1
ATOM 661 C C . ASN A 1 88 ? -7.695 36.125 18.469 1 98.5 88 ASN A C 1
ATOM 663 O O . ASN A 1 88 ? -6.867 37 18.734 1 98.5 88 ASN A O 1
ATOM 667 N N . ARG A 1 89 ? -8.477 35.594 19.375 1 98.31 89 ARG A N 1
ATOM 668 C CA . ARG A 1 89 ? -8.391 36.031 20.766 1 98.31 89 ARG A CA 1
ATOM 669 C C . ARG A 1 89 ? -7.062 35.594 21.375 1 98.31 89 ARG A C 1
ATOM 671 O O . ARG A 1 89 ? -6.484 36.312 22.203 1 98.31 89 ARG A O 1
ATOM 678 N N . LEU A 1 90 ? -6.59 34.375 21.078 1 98.56 90 LEU A N 1
ATOM 679 C CA . LEU A 1 90 ? -5.281 33.906 21.531 1 98.56 90 LEU A CA 1
ATOM 680 C C . LEU A 1 90 ? -4.184 34.875 21.078 1 98.56 90 LEU A C 1
ATOM 682 O O . LEU A 1 90 ? -3.316 35.25 21.875 1 98.56 90 LEU A O 1
ATOM 686 N N . GLN A 1 91 ? -4.301 35.281 19.859 1 98.31 91 GLN A N 1
ATOM 687 C CA . GLN A 1 91 ? -3.316 36.219 19.312 1 98.31 91 GLN A CA 1
ATOM 688 C C . GLN A 1 91 ? -3.402 37.562 20 1 98.31 91 GLN A C 1
ATOM 690 O O . GLN A 1 91 ? -2.377 38.219 20.281 1 98.31 91 GLN A O 1
ATOM 695 N N . GLU A 1 92 ? -4.582 38.031 20.266 1 97.56 92 GLU A N 1
ATOM 696 C CA . GLU A 1 92 ? -4.781 39.281 20.984 1 97.56 92 GLU A CA 1
ATOM 697 C C . GLU A 1 92 ? -4.145 39.25 22.359 1 97.56 92 GLU A C 1
ATOM 699 O O . GLU A 1 92 ? -3.705 40.281 22.891 1 97.56 92 GLU A O 1
ATOM 704 N N . ARG A 1 93 ? -4.062 38.094 22.891 1 97.31 93 ARG A N 1
ATOM 705 C CA . ARG A 1 93 ? -3.502 37.906 24.219 1 97.31 93 ARG A CA 1
ATOM 706 C C . ARG A 1 93 ? -1.997 37.688 24.156 1 97.31 93 ARG A C 1
ATOM 708 O O . ARG A 1 93 ? -1.375 37.312 25.156 1 97.31 93 ARG A O 1
ATOM 715 N N . GLY A 1 94 ? -1.47 37.75 23.031 1 97.12 94 GLY A N 1
ATOM 716 C CA . GLY A 1 94 ? -0.025 37.719 22.859 1 97.12 94 GLY A CA 1
ATOM 717 C C . GLY A 1 94 ? 0.505 36.312 22.594 1 97.12 94 GLY A C 1
ATOM 718 O O . GLY A 1 94 ? 1.719 36.094 22.594 1 97.12 94 GLY A O 1
ATOM 719 N N . LYS A 1 95 ? -0.376 35.375 22.391 1 98.19 95 LYS A N 1
ATOM 720 C CA . LYS A 1 95 ? 0.074 34.031 22.094 1 98.19 95 LYS A CA 1
ATOM 721 C C . LYS A 1 95 ? 0.463 33.906 20.625 1 98.19 95 LYS A C 1
ATOM 723 O O . LYS A 1 95 ? -0.168 34.5 19.75 1 98.19 95 LYS A O 1
ATOM 728 N N . ARG A 1 96 ? 1.51 33.156 20.375 1 98.44 96 ARG A N 1
ATOM 729 C CA . ARG A 1 96 ? 1.848 32.781 19 1 98.44 96 ARG A CA 1
ATOM 730 C C . ARG A 1 96 ? 0.989 31.609 18.531 1 98.44 96 ARG A C 1
ATOM 732 O O . ARG A 1 96 ? 0.839 30.609 19.234 1 98.44 96 ARG A O 1
ATOM 739 N N . VAL A 1 97 ? 0.429 31.797 17.312 1 98.75 97 VAL A N 1
ATOM 740 C CA . VAL A 1 97 ? -0.379 30.734 16.719 1 98.75 97 VAL A CA 1
ATOM 741 C C . VAL A 1 97 ? 0.223 30.312 15.383 1 98.75 97 VAL A C 1
ATOM 743 O O . VAL A 1 97 ? 0.514 31.172 14.531 1 98.75 97 VAL A O 1
ATOM 746 N N . LEU A 1 98 ? 0.464 29.016 15.234 1 98.75 98 LEU A N 1
ATOM 747 C CA . LEU A 1 98 ? 0.945 28.438 13.984 1 98.75 98 LEU A CA 1
ATOM 748 C C . LEU A 1 98 ? -0.004 27.359 13.492 1 98.75 98 LEU A C 1
ATOM 750 O O . LEU A 1 98 ? -0.694 26.719 14.289 1 98.75 98 LEU A O 1
ATOM 754 N N . TYR A 1 99 ? -0.062 27.219 12.172 1 98.75 99 TYR A N 1
ATOM 755 C CA . TYR A 1 99 ? -0.899 26.219 11.531 1 98.75 99 TYR A CA 1
ATOM 756 C C . TYR A 1 99 ? -0.05 25.109 10.93 1 98.75 99 TYR A C 1
ATOM 758 O O . TYR A 1 99 ? 0.819 25.359 10.094 1 98.75 99 TYR A O 1
ATOM 766 N N . MET A 1 100 ? -0.316 23.875 11.336 1 98.25 100 MET A N 1
ATOM 767 C CA . MET A 1 100 ? 0.461 22.719 10.883 1 98.25 100 MET A CA 1
ATOM 768 C C . MET A 1 100 ? -0.442 21.672 10.242 1 98.25 100 MET A C 1
ATOM 770 O O . MET A 1 100 ? -1.216 21.016 10.938 1 98.25 100 MET A O 1
ATOM 774 N N . THR A 1 101 ? -0.336 21.453 8.961 1 98.06 101 THR A N 1
ATOM 775 C CA . THR A 1 101 ? -1.238 20.547 8.258 1 98.06 101 THR A CA 1
ATOM 776 C C . THR A 1 101 ? -0.453 19.547 7.414 1 98.06 101 THR A C 1
ATOM 778 O O . THR A 1 101 ? 0.532 19.906 6.77 1 98.06 101 THR A O 1
ATOM 781 N N . ASN A 1 102 ? -0.847 18.234 7.457 1 98.06 102 ASN A N 1
ATOM 782 C CA . ASN A 1 102 ? -0.281 17.188 6.609 1 98.06 102 ASN A CA 1
ATOM 783 C C . ASN A 1 102 ? -0.748 17.328 5.164 1 98.06 102 ASN A C 1
ATOM 785 O O . ASN A 1 102 ? -0.192 16.688 4.266 1 98.06 102 ASN A O 1
ATOM 789 N N . ASN A 1 103 ? -1.77 18.125 4.957 1 96.88 103 ASN A N 1
ATOM 790 C CA . ASN A 1 103 ? -2.35 18.297 3.629 1 96.88 103 ASN A CA 1
ATOM 791 C C . ASN A 1 103 ? -1.387 19.016 2.688 1 96.88 103 ASN A C 1
ATOM 793 O O . ASN A 1 103 ? -0.88 20.094 3.014 1 96.88 103 ASN A O 1
ATOM 797 N N . SER A 1 104 ? -1.121 18.406 1.543 1 97.81 104 SER A N 1
ATOM 798 C CA . SER A 1 104 ? -0.116 18.922 0.623 1 97.81 104 SER A CA 1
ATOM 799 C C . SER A 1 104 ? -0.763 19.516 -0.629 1 97.81 104 SER A C 1
ATOM 801 O O . SER A 1 104 ? -0.085 19.75 -1.631 1 97.81 104 SER A O 1
ATOM 803 N N . THR A 1 105 ? -2.033 19.734 -0.643 1 96.12 105 THR A N 1
ATOM 804 C CA . THR A 1 105 ? -2.764 20.094 -1.854 1 96.12 105 THR A CA 1
ATOM 805 C C . THR A 1 105 ? -2.676 21.594 -2.119 1 96.12 105 THR A C 1
ATOM 807 O O . THR A 1 105 ? -3.023 22.062 -3.205 1 96.12 105 THR A O 1
ATOM 810 N N . LYS A 1 106 ? -2.189 22.391 -1.14 1 97.31 106 LYS A N 1
ATOM 811 C CA . LYS A 1 106 ? -2.133 23.844 -1.261 1 97.31 106 LYS A CA 1
ATOM 812 C C . LYS A 1 106 ? -0.75 24.375 -0.885 1 97.31 106 LYS A C 1
ATOM 814 O O . LYS A 1 106 ? -0.043 23.766 -0.084 1 97.31 106 LYS A O 1
ATOM 819 N N . THR A 1 107 ? -0.437 25.484 -1.5 1 98.25 107 THR A N 1
ATOM 820 C CA . THR A 1 107 ? 0.737 26.234 -1.06 1 98.25 107 THR A CA 1
ATOM 821 C C . THR A 1 107 ? 0.446 26.984 0.235 1 98.25 107 THR A C 1
ATOM 823 O O . THR A 1 107 ? -0.714 27.125 0.627 1 98.25 107 THR A O 1
ATOM 826 N N . ARG A 1 108 ? 1.474 27.484 0.848 1 98.25 108 ARG A N 1
ATOM 827 C CA . ARG A 1 108 ? 1.288 28.297 2.047 1 98.25 108 ARG A CA 1
ATOM 828 C C . ARG A 1 108 ? 0.464 29.547 1.745 1 98.25 108 ARG A C 1
ATOM 830 O O . ARG A 1 108 ? -0.37 29.953 2.555 1 98.25 108 ARG A O 1
ATOM 837 N N . ALA A 1 109 ? 0.729 30.109 0.615 1 98.25 109 ALA A N 1
ATOM 838 C CA . ALA A 1 109 ? -0.03 31.297 0.211 1 98.25 109 ALA A CA 1
ATOM 839 C C . ALA A 1 109 ? -1.516 30.969 0.075 1 98.25 109 ALA A C 1
ATOM 841 O O . ALA A 1 109 ? -2.367 31.734 0.52 1 98.25 109 ALA A O 1
ATOM 842 N N . MET A 1 110 ? -1.812 29.859 -0.528 1 97.88 110 MET A N 1
ATOM 843 C CA . MET A 1 110 ? -3.195 29.422 -0.697 1 97.88 110 MET A CA 1
ATOM 844 C C . MET A 1 110 ? -3.854 29.156 0.655 1 97.88 110 MET A C 1
ATOM 846 O O . MET A 1 110 ? -5.02 29.5 0.857 1 97.88 110 MET A O 1
ATOM 850 N N . TYR A 1 111 ? -3.105 28.609 1.588 1 98.12 111 TYR A N 1
ATOM 851 C CA . TYR A 1 111 ? -3.633 28.391 2.93 1 98.12 111 TYR A CA 1
ATOM 852 C C . TYR A 1 111 ? -3.879 29.719 3.646 1 98.12 111 TYR A C 1
ATOM 854 O O . TYR A 1 111 ? -4.859 29.859 4.379 1 98.12 111 TYR A O 1
ATOM 862 N N . THR A 1 112 ? -2.961 30.641 3.457 1 98.56 112 THR A N 1
ATOM 863 C CA . THR A 1 112 ? -3.139 31.953 4.055 1 98.56 112 THR A CA 1
ATOM 864 C C . THR A 1 112 ? -4.426 32.625 3.557 1 98.56 112 THR A C 1
ATOM 866 O O . THR A 1 112 ? -5.203 33.156 4.348 1 98.56 112 THR A O 1
ATOM 869 N N . ASP A 1 113 ? -4.629 32.5 2.273 1 98.38 113 ASP A N 1
ATOM 870 C CA . ASP A 1 113 ? -5.852 33.031 1.685 1 98.38 113 ASP A CA 1
ATOM 871 C C . ASP A 1 113 ? -7.09 32.344 2.262 1 98.38 113 ASP A C 1
ATOM 873 O O . ASP A 1 113 ? -8.086 33 2.572 1 98.38 113 ASP A O 1
ATOM 877 N N . LYS A 1 114 ? -7 31.047 2.408 1 97.94 114 LYS A N 1
ATOM 878 C CA . LYS A 1 114 ? -8.117 30.297 2.977 1 97.94 114 LYS A CA 1
ATOM 879 C C . LYS A 1 114 ? -8.391 30.719 4.418 1 97.94 114 LYS A C 1
ATOM 881 O O . LYS A 1 114 ? -9.539 30.938 4.801 1 97.94 114 LYS A O 1
ATOM 886 N N . LEU A 1 115 ? -7.348 30.844 5.195 1 98.56 115 LEU A N 1
ATOM 887 C CA . LEU A 1 115 ? -7.457 31.266 6.59 1 98.56 115 LEU A CA 1
ATOM 888 C C . LEU A 1 115 ? -8.117 32.625 6.691 1 98.56 115 LEU A C 1
ATOM 890 O O . LEU A 1 115 ? -9.094 32.812 7.434 1 98.56 115 LEU A O 1
ATOM 894 N N . ARG A 1 116 ? -7.68 33.531 5.926 1 98.44 116 ARG A N 1
ATOM 895 C CA . ARG A 1 116 ? -8.234 34.875 5.945 1 98.44 116 ARG A CA 1
ATOM 896 C C . ARG A 1 116 ? -9.68 34.906 5.477 1 98.44 116 ARG A C 1
ATOM 898 O O . ARG A 1 116 ? -10.523 35.562 6.066 1 98.44 116 ARG A O 1
ATOM 905 N N . GLY A 1 117 ? -9.906 34.125 4.496 1 98.31 117 GLY A N 1
ATOM 906 C CA . GLY A 1 117 ? -11.266 34.031 3.988 1 98.31 117 GLY A CA 1
ATOM 907 C C . GLY A 1 117 ? -12.242 33.469 5.012 1 98.31 117 GLY A C 1
ATOM 908 O O . GLY A 1 117 ? -13.438 33.75 4.965 1 98.31 117 GLY A O 1
ATOM 909 N N . LEU A 1 118 ? -11.727 32.688 5.938 1 98.12 118 LEU A N 1
ATOM 910 C CA . LEU A 1 118 ? -12.562 32.062 6.953 1 98.12 118 LEU A CA 1
ATOM 911 C C . LEU A 1 118 ? -12.578 32.875 8.234 1 98.12 118 LEU A C 1
ATOM 913 O O . LEU A 1 118 ? -13.141 32.438 9.242 1 98.12 118 LEU A O 1
ATOM 917 N N . GLY A 1 119 ? -11.883 34.031 8.266 1 98.19 119 GLY A N 1
ATOM 918 C CA . GLY A 1 119 ? -11.984 34.938 9.383 1 98.19 119 GLY A CA 1
ATOM 919 C C . GLY A 1 119 ? -10.805 34.875 10.336 1 98.19 119 GLY A C 1
ATOM 920 O O . GLY A 1 119 ? -10.789 35.531 11.367 1 98.19 119 GLY A O 1
ATOM 921 N N . PHE A 1 120 ? -9.805 34.125 9.992 1 98.5 120 PHE A N 1
ATOM 922 C CA . PHE A 1 120 ? -8.609 34.031 10.82 1 98.5 120 PHE A CA 1
ATOM 923 C C . PHE A 1 120 ? -7.613 35.125 10.477 1 98.5 120 PHE A C 1
ATOM 925 O O . PHE A 1 120 ? -7.453 35.469 9.305 1 98.5 120 PHE A O 1
ATOM 932 N N . ARG A 1 121 ? -6.996 35.656 11.492 1 97.12 121 ARG A N 1
ATOM 933 C CA . ARG A 1 121 ? -5.801 36.469 11.258 1 97.12 121 ARG A CA 1
ATOM 934 C C . ARG A 1 121 ? -4.578 35.562 11.039 1 97.12 121 ARG A C 1
ATOM 936 O O . ARG A 1 121 ? -4.16 34.844 11.945 1 97.12 121 ARG A O 1
ATOM 943 N N . ALA A 1 122 ? -4.059 35.625 9.828 1 97.31 122 ALA A N 1
ATOM 944 C CA . ALA A 1 122 ? -2.945 34.75 9.531 1 97.31 122 ALA A CA 1
ATOM 945 C C . ALA A 1 122 ? -2.004 35.375 8.5 1 97.31 122 ALA A C 1
ATOM 947 O O . ALA A 1 122 ? -2.436 36.125 7.637 1 97.31 122 ALA A O 1
ATOM 948 N N . GLU A 1 123 ? -0.78 35.062 8.648 1 98.06 123 GLU A N 1
ATOM 949 C CA . GLU A 1 123 ? 0.259 35.375 7.668 1 98.06 123 GLU A CA 1
ATOM 950 C C . GLU A 1 123 ? 0.899 34.094 7.125 1 98.06 123 GLU A C 1
ATOM 952 O O . GLU A 1 123 ? 0.882 33.031 7.785 1 98.06 123 GLU A O 1
ATOM 957 N N . THR A 1 124 ? 1.494 34.219 5.98 1 98.25 124 THR A N 1
ATOM 958 C CA . THR A 1 124 ? 2.061 33.031 5.309 1 98.25 124 THR A CA 1
ATOM 959 C C . THR A 1 124 ? 3.131 32.375 6.176 1 98.25 124 THR A C 1
ATOM 961 O O . THR A 1 124 ? 3.27 31.156 6.18 1 98.25 124 THR A O 1
ATOM 964 N N . GLN A 1 125 ? 3.846 33.156 6.902 1 97.5 125 GLN A N 1
ATOM 965 C CA . GLN A 1 125 ? 4.945 32.625 7.707 1 97.5 125 GLN A CA 1
ATOM 966 C C . GLN A 1 125 ? 4.426 31.75 8.836 1 97.5 125 GLN A C 1
ATOM 968 O O . GLN A 1 125 ? 5.188 30.984 9.43 1 97.5 125 GLN A O 1
ATOM 973 N N . ASP A 1 126 ? 3.088 31.859 9.164 1 96.81 126 ASP A N 1
ATOM 974 C CA . ASP A 1 126 ? 2.484 31.109 10.258 1 96.81 126 ASP A CA 1
ATOM 975 C C . ASP A 1 126 ? 2.084 29.703 9.797 1 96.81 126 ASP A C 1
ATOM 977 O O . ASP A 1 126 ? 1.683 28.875 10.617 1 96.81 126 ASP A O 1
ATOM 981 N N . VAL A 1 127 ? 2.221 29.453 8.477 1 98.5 127 VAL A N 1
ATOM 982 C CA . VAL A 1 127 ? 1.657 28.234 7.91 1 98.5 127 VAL A CA 1
ATOM 983 C C . VAL A 1 127 ? 2.773 27.234 7.613 1 98.5 127 VAL A C 1
ATOM 985 O O . VAL A 1 127 ? 3.707 27.531 6.867 1 98.5 127 VAL A O 1
ATOM 988 N N . PHE A 1 128 ? 2.666 26.078 8.242 1 98.38 128 PHE A N 1
ATOM 989 C CA . PHE A 1 128 ? 3.557 24.953 7.977 1 98.38 128 PHE A CA 1
ATOM 990 C C . PHE A 1 128 ? 2.785 23.781 7.383 1 98.38 128 PHE A C 1
ATOM 992 O O . PHE A 1 128 ? 2.23 22.969 8.117 1 98.38 128 PHE A O 1
ATOM 999 N N . ALA A 1 129 ? 2.793 23.703 6.074 1 98.12 129 ALA A N 1
ATOM 1000 C CA . ALA A 1 129 ? 2.199 22.594 5.32 1 98.12 129 ALA A CA 1
ATOM 1001 C C . ALA A 1 129 ? 3.275 21.656 4.789 1 98.12 129 ALA A C 1
ATOM 1003 O O . ALA A 1 129 ? 4.41 22.078 4.547 1 98.12 129 ALA A O 1
ATOM 1004 N N . THR A 1 130 ? 2.883 20.438 4.52 1 98.31 130 THR A N 1
ATOM 1005 C CA . THR A 1 130 ? 3.893 19.422 4.262 1 98.31 130 THR A CA 1
ATOM 1006 C C . THR A 1 130 ? 4.559 19.641 2.908 1 98.31 130 THR A C 1
ATOM 1008 O O . THR A 1 130 ? 5.711 19.266 2.705 1 98.31 130 THR A O 1
ATOM 1011 N N . ALA A 1 131 ? 3.844 20.219 1.918 1 98.25 131 ALA A N 1
ATOM 1012 C CA . ALA A 1 131 ? 4.496 20.578 0.66 1 98.25 131 ALA A CA 1
ATOM 1013 C C . ALA A 1 131 ? 5.684 21.5 0.897 1 98.25 131 ALA A C 1
ATOM 1015 O O . ALA A 1 131 ? 6.785 21.25 0.396 1 98.25 131 ALA A O 1
ATOM 1016 N N . PHE A 1 132 ? 5.508 22.547 1.699 1 98.12 132 PHE A N 1
ATOM 1017 C CA . PHE A 1 132 ? 6.543 23.516 2.025 1 98.12 132 PHE A CA 1
ATOM 1018 C C . PHE A 1 132 ? 7.641 22.875 2.871 1 98.12 132 PHE A C 1
ATOM 1020 O O . PHE A 1 132 ? 8.828 23.062 2.602 1 98.12 132 PHE A O 1
ATOM 1027 N N . CYS A 1 133 ? 7.258 22.109 3.869 1 97.81 133 CYS A N 1
ATOM 1028 C CA . CYS A 1 133 ? 8.227 21.484 4.762 1 97.81 133 CYS A CA 1
ATOM 1029 C C . CYS A 1 133 ? 9.094 20.484 4.012 1 97.81 133 CYS A C 1
ATOM 1031 O O . CYS A 1 133 ? 10.266 20.297 4.336 1 97.81 133 CYS A O 1
ATOM 1033 N N . SER A 1 134 ? 8.5 19.812 2.975 1 97.5 134 SER A N 1
ATOM 1034 C CA . SER A 1 134 ? 9.297 18.922 2.141 1 97.5 134 SER A CA 1
ATOM 1035 C C . SER A 1 134 ? 10.367 19.688 1.378 1 97.5 134 SER A C 1
ATOM 1037 O O . SER A 1 134 ? 11.5 19.219 1.243 1 97.5 134 SER A O 1
ATOM 1039 N N . ALA A 1 135 ? 9.992 20.859 0.876 1 96.62 135 ALA A N 1
ATOM 1040 C CA . ALA A 1 135 ? 10.977 21.719 0.209 1 96.62 135 ALA A CA 1
ATOM 1041 C C . ALA A 1 135 ? 12.086 22.125 1.168 1 96.62 135 ALA A C 1
ATOM 1043 O O . ALA A 1 135 ? 13.266 22.094 0.81 1 96.62 135 ALA A O 1
ATOM 1044 N N . LEU A 1 136 ? 11.711 22.484 2.414 1 96.19 136 LEU A N 1
ATOM 1045 C CA . LEU A 1 136 ? 12.703 22.859 3.424 1 96.19 136 LEU A CA 1
ATOM 1046 C C . LEU A 1 136 ? 13.641 21.688 3.711 1 96.19 136 LEU A C 1
ATOM 1048 O O . LEU A 1 136 ? 14.852 21.891 3.842 1 96.19 136 LEU A O 1
ATOM 1052 N N . TYR A 1 137 ? 13.062 20.484 3.818 1 96.31 137 TYR A N 1
ATOM 1053 C CA . TYR A 1 137 ? 13.844 19.281 4.09 1 96.31 137 TYR A CA 1
ATOM 1054 C C . TYR A 1 137 ? 14.898 19.078 3.008 1 96.31 137 TYR A C 1
ATOM 1056 O O . TYR A 1 137 ? 16.062 18.797 3.312 1 96.31 137 TYR A O 1
ATOM 1064 N N . LEU A 1 138 ? 14.453 19.203 1.782 1 95.25 138 LEU A N 1
ATOM 1065 C CA . LEU A 1 138 ? 15.336 18.953 0.643 1 95.25 138 LEU A CA 1
ATOM 1066 C C . LEU A 1 138 ? 16.391 20.047 0.531 1 95.25 138 LEU A C 1
ATOM 1068 O O . LEU A 1 138 ? 17.516 19.781 0.096 1 95.25 138 LEU A O 1
ATOM 1072 N N . GLN A 1 139 ? 16.062 21.203 0.92 1 91.81 139 GLN A N 1
ATOM 1073 C CA . GLN A 1 139 ? 17.016 22.312 0.881 1 91.81 139 GLN A CA 1
ATOM 1074 C C . GLN A 1 139 ? 18.125 22.125 1.912 1 91.81 139 GLN A C 1
ATOM 1076 O O . GLN A 1 139 ? 19.266 22.5 1.672 1 91.81 139 GLN A O 1
ATOM 1081 N N . GLN A 1 140 ? 17.828 21.609 3.059 1 87 140 GLN A N 1
ATOM 1082 C CA . GLN A 1 140 ? 18.766 21.453 4.16 1 87 140 GLN A CA 1
ATOM 1083 C C . GLN A 1 140 ? 19.734 20.281 3.904 1 87 140 GLN A C 1
ATOM 1085 O O . GLN A 1 140 ? 20.75 20.156 4.59 1 87 140 GLN A O 1
ATOM 1090 N N . LYS A 1 141 ? 19.469 19.484 2.975 1 77.25 141 LYS A N 1
ATOM 1091 C CA . LYS A 1 141 ? 20.297 18.297 2.75 1 77.25 141 LYS A CA 1
ATOM 1092 C C . LYS A 1 141 ? 21.312 18.547 1.635 1 77.25 141 LYS A C 1
ATOM 1094 O O . LYS A 1 141 ? 20.938 18.812 0.491 1 77.25 141 LYS A O 1
ATOM 1099 N N . PRO A 1 142 ? 22.625 18.844 2.066 1 59.09 142 PRO A N 1
ATOM 1100 C CA . PRO A 1 142 ? 23.703 19.219 1.159 1 59.09 142 PRO A CA 1
ATOM 1101 C C . PRO A 1 142 ? 23.797 18.312 -0.062 1 59.09 142 PRO A C 1
ATOM 1103 O O . PRO A 1 142 ? 24.156 18.766 -1.151 1 59.09 142 PRO A O 1
ATOM 1106 N N . ALA A 1 143 ? 23.734 17.078 0.188 1 57.16 143 ALA A N 1
ATOM 1107 C CA . ALA A 1 143 ? 24.031 16.141 -0.894 1 57.16 143 ALA A CA 1
ATOM 1108 C C . ALA A 1 143 ? 22.875 16.062 -1.892 1 57.16 143 ALA A C 1
ATOM 1110 O O . ALA A 1 143 ? 22.922 15.289 -2.844 1 57.16 143 ALA A O 1
ATOM 1111 N N . GLN A 1 144 ? 21.875 17 -1.588 1 60.75 144 GLN A N 1
ATOM 1112 C CA . GLN A 1 144 ? 20.766 16.891 -2.533 1 60.75 144 GLN A CA 1
ATOM 1113 C C . GLN A 1 144 ? 21.094 17.594 -3.846 1 60.75 144 GLN A C 1
ATOM 1115 O O . GLN A 1 144 ? 21.25 18.812 -3.877 1 60.75 144 GLN A O 1
ATOM 1120 N N . ARG A 1 145 ? 21.875 17.016 -4.723 1 63.25 145 ARG A N 1
ATOM 1121 C CA . ARG A 1 145 ? 22.078 17.5 -6.086 1 63.25 145 ARG A CA 1
ATOM 1122 C C . ARG A 1 145 ? 21.094 16.812 -7.047 1 63.25 145 ARG A C 1
ATOM 1124 O O . ARG A 1 145 ? 20.844 15.617 -6.934 1 63.25 145 ARG A O 1
ATOM 1131 N N . GLY A 1 146 ? 19.969 17.641 -7.547 1 85.88 146 GLY A N 1
ATOM 1132 C CA . GLY A 1 146 ? 19.203 17.125 -8.664 1 85.88 146 GLY A CA 1
ATOM 1133 C C . GLY A 1 146 ? 17.734 17.453 -8.594 1 85.88 146 GLY A C 1
ATOM 1134 O O . GLY A 1 146 ? 17.312 18.281 -7.777 1 85.88 146 GLY A O 1
ATOM 1135 N N . LYS A 1 147 ? 17.062 16.984 -9.445 1 95.12 147 LYS A N 1
ATOM 1136 C CA . LYS A 1 147 ? 15.617 17.156 -9.602 1 95.12 147 LYS A CA 1
ATOM 1137 C C . LYS A 1 147 ?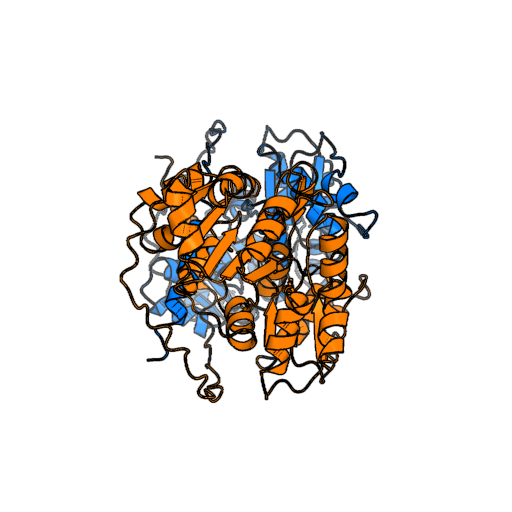 14.844 16.219 -8.688 1 95.12 147 LYS A C 1
ATOM 1139 O O . LYS A 1 147 ? 15.398 15.227 -8.203 1 95.12 147 LYS A O 1
ATOM 1144 N N . VAL A 1 148 ? 13.711 16.656 -8.32 1 97.38 148 VAL A N 1
ATOM 1145 C CA . VAL A 1 148 ? 12.797 15.812 -7.562 1 97.38 148 VAL A CA 1
ATOM 1146 C C . VAL A 1 148 ? 11.703 15.289 -8.484 1 97.38 148 VAL A C 1
ATOM 1148 O O . VAL A 1 148 ? 11.086 16.062 -9.219 1 97.38 148 VAL A O 1
ATOM 1151 N N . TYR A 1 149 ? 11.531 13.984 -8.602 1 98.06 149 TYR A N 1
ATOM 1152 C CA . TYR A 1 149 ? 10.32 13.445 -9.211 1 98.06 149 TYR A CA 1
ATOM 1153 C C . TYR A 1 149 ? 9.156 13.469 -8.227 1 98.06 149 TYR A C 1
ATOM 1155 O O . TYR A 1 149 ? 9.203 12.82 -7.184 1 98.06 149 TYR A O 1
ATOM 1163 N N . VAL A 1 150 ? 8.109 14.195 -8.578 1 98.62 150 VAL A N 1
ATOM 1164 C CA . VAL A 1 150 ? 7.012 14.461 -7.652 1 98.62 150 VAL A CA 1
ATOM 1165 C C . VAL A 1 150 ? 5.766 13.695 -8.094 1 98.62 150 VAL A C 1
ATOM 1167 O O . VAL A 1 150 ? 5.305 13.844 -9.227 1 98.62 150 VAL A O 1
ATOM 1170 N N . LEU A 1 151 ? 5.34 12.781 -7.254 1 98.75 151 LEU A N 1
ATOM 1171 C CA . LEU A 1 151 ? 3.939 12.375 -7.27 1 98.75 151 LEU A CA 1
ATOM 1172 C C . LEU A 1 151 ? 3.098 13.273 -6.375 1 98.75 151 LEU A C 1
ATOM 1174 O O . LEU A 1 151 ? 3.029 13.07 -5.164 1 98.75 151 LEU A O 1
ATOM 1178 N N . GLY A 1 152 ? 2.434 14.211 -6.926 1 98.38 152 GLY A N 1
ATOM 1179 C CA . GLY A 1 152 ? 1.751 15.219 -6.129 1 98.38 152 GLY A CA 1
ATOM 1180 C C . GLY A 1 152 ? 1.047 16.266 -6.973 1 98.38 152 GLY A C 1
ATOM 1181 O O . GLY A 1 152 ? 1.25 16.344 -8.188 1 98.38 152 GLY A O 1
ATOM 1182 N N . ALA A 1 153 ? 0.23 17.062 -6.297 1 95.81 153 ALA A N 1
ATOM 1183 C CA . ALA A 1 153 ? -0.455 18.172 -6.941 1 95.81 153 ALA A CA 1
ATOM 1184 C C . ALA A 1 153 ? 0.518 19.297 -7.258 1 95.81 153 ALA A C 1
ATOM 1186 O O . ALA A 1 153 ? 1.666 19.281 -6.809 1 95.81 153 ALA A O 1
ATOM 1187 N N . GLU A 1 154 ? 0.057 20.25 -8.039 1 96.44 154 GLU A N 1
ATOM 1188 C CA . GLU A 1 154 ? 0.88 21.359 -8.508 1 96.44 154 GLU A CA 1
ATOM 1189 C C . GLU A 1 154 ? 1.415 22.188 -7.344 1 96.44 154 GLU A C 1
ATOM 1191 O O . GLU A 1 154 ? 2.506 22.75 -7.426 1 96.44 154 GLU A O 1
ATOM 1196 N N . ALA A 1 155 ? 0.68 22.266 -6.266 1 97.56 155 ALA A N 1
ATOM 1197 C CA . ALA A 1 155 ? 1.094 23.031 -5.098 1 97.56 155 ALA A CA 1
ATOM 1198 C C . ALA A 1 155 ? 2.445 22.562 -4.574 1 97.56 155 ALA A C 1
ATOM 1200 O O . ALA A 1 155 ? 3.244 23.359 -4.082 1 97.56 155 ALA A O 1
ATOM 1201 N N . VAL A 1 156 ? 2.719 21.266 -4.695 1 98.5 156 VAL A N 1
ATOM 1202 C CA . VAL A 1 156 ? 3.979 20.703 -4.227 1 98.5 156 VAL A CA 1
ATOM 1203 C C . VAL A 1 156 ? 5.133 21.234 -5.07 1 98.5 156 VAL A C 1
ATOM 1205 O O . VAL A 1 156 ? 6.152 21.672 -4.535 1 98.5 156 VAL A O 1
ATOM 1208 N N . SER A 1 157 ? 4.934 21.25 -6.352 1 97.81 157 SER A N 1
ATOM 1209 C CA . SER A 1 157 ? 5.965 21.734 -7.254 1 97.81 157 SER A CA 1
ATOM 1210 C C . SER A 1 157 ? 6.23 23.219 -7.031 1 97.81 157 SER A C 1
ATOM 1212 O O . SER A 1 157 ? 7.375 23.672 -7.113 1 97.81 157 SER A O 1
ATOM 1214 N N . GLU A 1 158 ? 5.184 23.938 -6.785 1 98.25 158 GLU A N 1
ATOM 1215 C CA . GLU A 1 158 ? 5.328 25.375 -6.555 1 98.25 158 GLU A CA 1
ATOM 1216 C C . GLU A 1 158 ? 6.16 25.656 -5.309 1 98.25 158 GLU A C 1
ATOM 1218 O O . GLU A 1 158 ? 7.023 26.531 -5.316 1 98.25 158 GLU A O 1
ATOM 1223 N N . GLU A 1 159 ? 5.914 24.938 -4.227 1 98.25 159 GLU A N 1
ATOM 1224 C CA . GLU A 1 159 ? 6.688 25.109 -3.002 1 98.25 159 GLU A CA 1
ATOM 1225 C C . GLU A 1 159 ? 8.148 24.719 -3.211 1 98.25 159 GLU A C 1
ATOM 1227 O O . GLU A 1 159 ? 9.055 25.391 -2.705 1 98.25 159 GLU A O 1
ATOM 1232 N N . LEU A 1 160 ? 8.375 23.609 -3.965 1 97 160 LEU A N 1
ATOM 1233 C CA . LEU A 1 160 ? 9.742 23.203 -4.277 1 97 160 LEU A CA 1
ATOM 1234 C C . LEU A 1 160 ? 10.461 24.297 -5.074 1 97 160 LEU A C 1
ATOM 1236 O O . LEU A 1 160 ? 11.562 24.703 -4.703 1 97 160 LEU A O 1
ATOM 1240 N N . ARG A 1 161 ? 9.789 24.797 -6.098 1 96.38 161 ARG A N 1
ATOM 1241 C CA . ARG A 1 161 ? 10.383 25.812 -6.961 1 96.38 161 ARG A CA 1
ATOM 1242 C C . ARG A 1 161 ? 10.656 27.094 -6.191 1 96.38 161 ARG A C 1
ATOM 1244 O O . ARG A 1 161 ? 11.641 27.797 -6.453 1 96.38 161 ARG A O 1
ATOM 1251 N N . SER A 1 162 ? 9.781 27.406 -5.258 1 96.38 162 SER A N 1
ATOM 1252 C CA . SER A 1 162 ? 9.945 28.625 -4.469 1 96.38 162 SER A CA 1
ATOM 1253 C C . SER A 1 162 ? 11.242 28.594 -3.676 1 96.38 162 SER A C 1
ATOM 1255 O O . SER A 1 162 ? 11.766 29.656 -3.295 1 96.38 162 SER A O 1
ATOM 1257 N N . LEU A 1 163 ? 11.805 27.422 -3.412 1 94.56 163 LEU A N 1
ATOM 1258 C CA . LEU A 1 163 ? 13.062 27.297 -2.688 1 94.56 163 LEU A CA 1
ATOM 1259 C C . LEU A 1 163 ? 14.188 26.875 -3.621 1 94.56 163 LEU A C 1
ATOM 1261 O O . LEU A 1 163 ? 15.211 26.359 -3.17 1 94.56 163 LEU A O 1
ATOM 1265 N N . GLY A 1 164 ? 13.953 26.938 -4.926 1 93.5 164 GLY A N 1
ATOM 1266 C CA . GLY A 1 164 ? 14.984 26.734 -5.926 1 93.5 164 GLY A CA 1
ATOM 1267 C C . GLY A 1 164 ? 15.203 25.266 -6.254 1 93.5 164 GLY A C 1
ATOM 1268 O O . GLY A 1 164 ? 16.25 24.891 -6.785 1 93.5 164 GLY A O 1
ATOM 1269 N N . ILE A 1 165 ? 14.25 24.469 -5.949 1 95.12 165 ILE A N 1
ATOM 1270 C CA . ILE A 1 165 ? 14.391 23.031 -6.211 1 95.12 165 ILE A CA 1
ATOM 1271 C C . ILE A 1 165 ? 13.641 22.656 -7.484 1 95.12 165 ILE A C 1
ATOM 1273 O O . ILE A 1 165 ? 12.43 22.859 -7.582 1 95.12 165 ILE A O 1
ATOM 1277 N N . ALA A 1 166 ? 14.367 22.109 -8.484 1 95 166 ALA A N 1
ATOM 1278 C CA . ALA A 1 166 ? 13.758 21.672 -9.734 1 95 166 ALA A CA 1
ATOM 1279 C C . ALA A 1 166 ? 13.008 20.359 -9.539 1 95 166 ALA A C 1
ATOM 1281 O O . ALA A 1 166 ? 13.43 19.5 -8.758 1 95 166 ALA A O 1
ATOM 1282 N N . CYS A 1 167 ? 11.867 20.281 -10.234 1 95.94 167 CYS A N 1
ATOM 1283 C CA . CYS A 1 167 ? 11.109 19.031 -10.078 1 95.94 167 CYS A CA 1
ATOM 1284 C C . CYS A 1 167 ? 10.383 18.672 -11.367 1 95.94 167 CYS A C 1
ATOM 1286 O O . CYS A 1 167 ? 10.219 19.516 -12.25 1 95.94 167 CYS A O 1
ATOM 1288 N N . ILE A 1 168 ? 10.008 17.438 -11.562 1 96.56 168 ILE A N 1
ATOM 1289 C CA . ILE A 1 168 ? 9.188 16.891 -12.633 1 96.56 168 ILE A CA 1
ATOM 1290 C C . ILE A 1 168 ? 8.141 15.945 -12.047 1 96.56 168 ILE A C 1
ATOM 1292 O O . ILE A 1 168 ? 8.234 15.555 -10.883 1 96.56 168 ILE A O 1
ATOM 1296 N N . GLY A 1 169 ? 7.098 15.641 -12.859 1 94.5 169 GLY A N 1
ATOM 1297 C CA . GLY A 1 169 ? 6.219 14.578 -12.398 1 94.5 169 GLY A CA 1
ATOM 1298 C C . GLY A 1 169 ? 4.77 15.008 -12.289 1 94.5 169 GLY A C 1
ATOM 1299 O O . GLY A 1 169 ? 3.863 14.289 -12.711 1 94.5 169 GLY A O 1
ATOM 1300 N N . PRO A 1 170 ? 4.512 16.25 -11.648 1 94.56 170 PRO A N 1
ATOM 1301 C CA . PRO A 1 170 ? 3.105 16.625 -11.461 1 94.56 170 PRO A CA 1
ATOM 1302 C C . PRO A 1 170 ? 2.303 16.547 -12.758 1 94.56 170 PRO A C 1
ATOM 1304 O O . PRO A 1 170 ? 2.834 16.844 -13.836 1 94.56 170 PRO A O 1
ATOM 1307 N N . GLY A 1 171 ? 1.003 16.156 -12.578 1 95.31 171 GLY A N 1
ATOM 1308 C CA . GLY A 1 171 ? 0.112 16.062 -13.727 1 95.31 171 GLY A CA 1
ATOM 1309 C C . GLY A 1 171 ? -0.153 14.625 -14.148 1 95.31 171 GLY A C 1
ATOM 1310 O O . GLY A 1 171 ? 0.312 13.688 -13.5 1 95.31 171 GLY A O 1
ATOM 1311 N N . PRO A 1 172 ? -0.992 14.445 -15.219 1 96.62 172 PRO A N 1
ATOM 1312 C CA . PRO A 1 172 ? -1.352 13.109 -15.695 1 96.62 172 PRO A CA 1
ATOM 1313 C C . PRO A 1 172 ? -0.178 12.375 -16.344 1 96.62 172 PRO A C 1
ATOM 1315 O O . PRO A 1 172 ? 0.682 13.008 -16.969 1 96.62 172 PRO A O 1
ATOM 1318 N N . ASP A 1 173 ? -0.079 11.086 -16.172 1 96.06 173 ASP A N 1
ATOM 1319 C CA . ASP A 1 173 ? 0.828 10.172 -16.859 1 96.06 173 ASP A CA 1
ATOM 1320 C C . ASP A 1 173 ? 0.086 8.938 -17.375 1 96.06 173 ASP A C 1
ATOM 1322 O O . ASP A 1 173 ? 0.173 7.867 -16.781 1 96.06 173 ASP A O 1
ATOM 1326 N N . PRO A 1 174 ? -0.598 9.062 -18.469 1 94.19 174 PRO A N 1
ATOM 1327 C CA . PRO A 1 174 ? -1.429 7.973 -18.984 1 94.19 174 PRO A CA 1
ATOM 1328 C C . PRO A 1 174 ? -0.607 6.762 -19.422 1 94.19 174 PRO A C 1
ATOM 1330 O O . PRO A 1 174 ? 0.547 6.906 -19.828 1 94.19 174 PRO A O 1
ATOM 1333 N N . LEU A 1 175 ? -1.226 5.625 -19.375 1 94.38 175 LEU A N 1
ATOM 1334 C CA . LEU A 1 175 ? -0.608 4.375 -19.797 1 94.38 175 LEU A CA 1
ATOM 1335 C C . LEU A 1 175 ? -0.204 4.449 -21.266 1 94.38 175 LEU A C 1
ATOM 1337 O O . LEU A 1 175 ? -0.997 4.867 -22.109 1 94.38 175 LEU A O 1
ATOM 1341 N N . CYS A 1 176 ? 0.987 4.098 -21.5 1 93.81 176 CYS A N 1
ATOM 1342 C CA . CYS A 1 176 ? 1.475 4.031 -22.875 1 93.81 176 CYS A CA 1
ATOM 1343 C C . CYS A 1 176 ? 2.525 2.938 -23.031 1 93.81 176 CYS A C 1
ATOM 1345 O O . CYS A 1 176 ? 3.32 2.703 -22.125 1 93.81 176 CYS A O 1
ATOM 1347 N N . GLY A 1 177 ? 2.518 2.244 -24.188 1 93.88 177 GLY A N 1
ATOM 1348 C CA . GLY A 1 177 ? 3.496 1.2 -24.453 1 93.88 177 GLY A CA 1
ATOM 1349 C C . GLY A 1 177 ? 3.123 -0.134 -23.828 1 93.88 177 GLY A C 1
ATOM 1350 O O . GLY A 1 177 ? 1.989 -0.323 -23.391 1 93.88 177 GLY A O 1
ATOM 1351 N N . ALA A 1 178 ? 4.094 -1.109 -23.953 1 93.44 178 ALA A N 1
ATOM 1352 C CA . ALA A 1 178 ? 3.916 -2.461 -23.438 1 93.44 178 ALA A CA 1
ATOM 1353 C C . ALA A 1 178 ? 4.762 -2.682 -22.188 1 93.44 178 ALA A C 1
ATOM 1355 O O . ALA A 1 178 ? 5.539 -1.807 -21.797 1 93.44 178 ALA A O 1
ATOM 1356 N N . MET A 1 179 ? 4.551 -3.826 -21.578 1 93.12 179 MET A N 1
ATOM 1357 C CA . MET A 1 179 ? 5.219 -4.121 -20.312 1 93.12 179 MET A CA 1
ATOM 1358 C C . MET A 1 179 ? 6.727 -3.955 -20.453 1 93.12 179 MET A C 1
ATOM 1360 O O . MET A 1 179 ? 7.379 -3.434 -19.547 1 93.12 179 MET A O 1
ATOM 1364 N N . GLY A 1 180 ? 7.289 -4.477 -21.516 1 92.31 180 GLY A N 1
ATOM 1365 C CA . GLY A 1 180 ? 8.719 -4.328 -21.734 1 92.31 180 GLY A CA 1
ATOM 1366 C C . GLY A 1 180 ? 9.172 -2.879 -21.734 1 92.31 180 GLY A C 1
ATOM 1367 O O . GLY A 1 180 ? 10.25 -2.562 -21.234 1 92.31 180 GLY A O 1
ATOM 1368 N N . ASP A 1 181 ? 8.32 -1.957 -22.281 1 94.56 181 ASP A N 1
ATOM 1369 C CA . ASP A 1 181 ? 8.617 -0.528 -22.312 1 94.56 181 ASP A CA 1
ATOM 1370 C C . ASP A 1 181 ? 8.609 0.062 -20.906 1 94.56 181 ASP A C 1
ATOM 1372 O O . ASP A 1 181 ? 9.414 0.938 -20.594 1 94.56 181 ASP A O 1
ATOM 1376 N N . TRP A 1 182 ? 7.691 -0.399 -20.125 1 95.56 182 TRP A N 1
ATOM 1377 C CA . TRP A 1 182 ? 7.57 0.109 -18.766 1 95.56 182 TRP A CA 1
ATOM 1378 C C . TRP A 1 182 ? 8.812 -0.227 -17.938 1 95.56 182 TRP A C 1
ATOM 1380 O O . TRP A 1 182 ? 9.289 0.599 -17.156 1 95.56 182 TRP A O 1
ATOM 1390 N N . ALA A 1 183 ? 9.305 -1.419 -18.141 1 93.19 183 ALA A N 1
ATOM 1391 C CA . ALA A 1 183 ? 10.484 -1.875 -17.406 1 93.19 183 ALA A CA 1
ATOM 1392 C C . ALA A 1 183 ? 11.727 -1.1 -17.828 1 93.19 183 ALA A C 1
ATOM 1394 O O . ALA A 1 183 ? 12.688 -0.994 -17.062 1 93.19 183 ALA A O 1
ATOM 1395 N N . ALA A 1 184 ? 11.727 -0.553 -19 1 92.38 184 ALA A N 1
ATOM 1396 C CA . ALA A 1 184 ? 12.898 0.102 -19.578 1 92.38 184 ALA A CA 1
ATOM 1397 C C . ALA A 1 184 ? 12.711 1.615 -19.641 1 92.38 184 ALA A C 1
ATOM 1399 O O . ALA A 1 184 ? 13.367 2.301 -20.422 1 92.38 184 ALA A O 1
ATOM 1400 N N . LEU A 1 185 ? 11.797 2.092 -18.891 1 91.69 185 LEU A N 1
ATOM 1401 C CA . LEU A 1 185 ? 11.547 3.527 -18.906 1 91.69 185 LEU A CA 1
ATOM 1402 C C . LEU A 1 185 ? 12.828 4.312 -18.641 1 91.69 185 LEU A C 1
ATOM 1404 O O . LEU A 1 185 ? 13.57 3.998 -17.719 1 91.69 185 LEU A O 1
ATOM 1408 N N . PRO A 1 186 ? 13.078 5.32 -19.5 1 90.31 186 PRO A N 1
ATOM 1409 C CA . PRO A 1 186 ? 14.258 6.148 -19.25 1 90.31 186 PRO A CA 1
ATOM 1410 C C . PRO A 1 186 ? 14.156 6.949 -17.953 1 90.31 186 PRO A C 1
ATOM 1412 O O . PRO A 1 186 ? 13.07 7.422 -17.609 1 90.31 186 PRO A O 1
ATOM 1415 N N . ARG A 1 187 ? 15.258 7.031 -17.344 1 91.19 187 ARG A N 1
ATOM 1416 C CA . ARG A 1 187 ? 15.344 7.82 -16.125 1 91.19 187 ARG A CA 1
ATOM 1417 C C . ARG A 1 187 ? 16.109 9.117 -16.359 1 91.19 187 ARG A C 1
ATOM 1419 O O . ARG A 1 187 ? 17.094 9.133 -17.109 1 91.19 187 ARG A O 1
ATOM 1426 N N . ASP A 1 188 ? 15.586 10.141 -15.828 1 93.81 188 ASP A N 1
ATOM 1427 C CA . ASP A 1 188 ? 16.344 11.383 -15.742 1 93.81 188 ASP A CA 1
ATOM 1428 C C . ASP A 1 188 ? 17.453 11.281 -14.695 1 93.81 188 ASP A C 1
ATOM 1430 O O . ASP A 1 188 ? 17.172 11.188 -13.492 1 93.81 188 ASP A O 1
ATOM 1434 N N . SER A 1 189 ? 18.734 11.344 -15.102 1 91.56 189 SER A N 1
ATOM 1435 C CA . SER A 1 189 ? 19.875 11.117 -14.219 1 91.56 189 SER A CA 1
ATOM 1436 C C . SER A 1 189 ? 20 12.227 -13.18 1 91.56 189 SER A C 1
ATOM 1438 O O . SER A 1 189 ? 20.703 12.078 -12.188 1 91.56 189 SER A O 1
ATOM 1440 N N . ASP A 1 190 ? 19.266 13.297 -13.461 1 93.75 190 ASP A N 1
ATOM 1441 C CA . ASP A 1 190 ? 19.359 14.422 -12.539 1 93.75 190 ASP A CA 1
ATOM 1442 C C . ASP A 1 190 ? 18.422 14.258 -11.352 1 93.75 190 ASP A C 1
ATOM 1444 O O . ASP A 1 190 ? 18.469 15.023 -10.391 1 93.75 190 ASP A O 1
ATOM 1448 N N . VAL A 1 191 ? 17.609 13.211 -11.453 1 95.94 191 VAL A N 1
ATOM 1449 C CA . VAL A 1 191 ? 16.672 13.008 -10.359 1 95.94 191 VAL A CA 1
ATOM 1450 C C . VAL A 1 191 ? 17.375 12.328 -9.188 1 95.94 191 VAL A C 1
ATOM 1452 O O . VAL A 1 191 ? 17.922 11.234 -9.328 1 95.94 191 VAL A O 1
ATOM 1455 N N . GLY A 1 192 ? 17.312 13.039 -8.062 1 95.12 192 GLY A N 1
ATOM 1456 C CA . GLY A 1 192 ? 17.984 12.523 -6.883 1 95.12 192 GLY A CA 1
ATOM 1457 C C . GLY A 1 192 ? 17.031 12.188 -5.75 1 95.12 192 GLY A C 1
ATOM 1458 O O . GLY A 1 192 ? 17.453 11.672 -4.711 1 95.12 192 GLY A O 1
ATOM 1459 N N . ALA A 1 193 ? 15.719 12.469 -5.945 1 97.06 193 ALA A N 1
ATOM 1460 C CA . ALA A 1 193 ? 14.727 12.164 -4.918 1 97.06 193 ALA A CA 1
ATOM 1461 C C . ALA A 1 193 ? 13.352 11.922 -5.535 1 97.06 193 ALA A C 1
ATOM 1463 O O . ALA A 1 193 ? 13.039 12.453 -6.602 1 97.06 193 ALA A O 1
ATOM 1464 N N . VAL A 1 194 ? 12.648 11.039 -4.902 1 98.25 194 VAL A N 1
ATOM 1465 C CA . VAL A 1 194 ? 11.227 10.852 -5.168 1 98.25 194 VAL A CA 1
ATOM 1466 C C . VAL A 1 194 ? 10.406 11.352 -3.977 1 98.25 194 VAL A C 1
ATOM 1468 O O . VAL A 1 194 ? 10.688 10.992 -2.83 1 98.25 194 VAL A O 1
ATOM 1471 N N . LEU A 1 195 ? 9.453 12.258 -4.238 1 98.69 195 LEU A N 1
ATOM 1472 C CA . LEU A 1 195 ? 8.547 12.773 -3.213 1 98.69 195 LEU A CA 1
ATOM 1473 C C . LEU A 1 195 ? 7.105 12.367 -3.504 1 98.69 195 LEU A C 1
ATOM 1475 O O . LEU A 1 195 ? 6.547 12.758 -4.531 1 98.69 195 LEU A O 1
ATOM 1479 N N . VAL A 1 196 ? 6.547 11.57 -2.609 1 98.94 196 VAL A N 1
ATOM 1480 C CA . VAL A 1 196 ? 5.148 11.172 -2.748 1 98.94 196 VAL A CA 1
ATOM 1481 C C . VAL A 1 196 ? 4.27 12.078 -1.891 1 98.94 196 VAL A C 1
ATOM 1483 O O . VAL A 1 196 ? 4.402 12.109 -0.666 1 98.94 196 VAL A O 1
ATOM 1486 N N . ALA A 1 197 ? 3.422 12.828 -2.488 1 98.88 197 ALA A N 1
ATOM 1487 C CA . ALA A 1 197 ? 2.404 13.695 -1.896 1 98.88 197 ALA A CA 1
ATOM 1488 C C . ALA A 1 197 ? 1.007 13.297 -2.369 1 98.88 197 ALA A C 1
ATOM 1490 O O . ALA A 1 197 ? 0.824 12.234 -2.965 1 98.88 197 ALA A O 1
ATOM 1491 N N . PHE A 1 198 ? 0.01 14.047 -1.92 1 98.56 198 PHE A N 1
ATOM 1492 C CA . PHE A 1 198 ? -1.31 13.766 -2.471 1 98.56 198 PHE A CA 1
ATOM 1493 C C . PHE A 1 198 ? -1.343 14.047 -3.969 1 98.56 198 PHE A C 1
ATOM 1495 O O . PHE A 1 198 ? -1.024 15.156 -4.402 1 98.56 198 PHE A O 1
ATOM 1502 N N . ASP A 1 199 ? -1.736 13.023 -4.727 1 98.56 199 ASP A N 1
ATOM 1503 C CA . ASP A 1 199 ? -1.723 13.141 -6.184 1 98.56 199 ASP A CA 1
ATOM 1504 C C . ASP A 1 199 ? -2.998 12.562 -6.793 1 98.56 199 ASP A C 1
ATOM 1506 O O . ASP A 1 199 ? -3.102 11.352 -6.992 1 98.56 199 ASP A O 1
ATOM 1510 N N . PRO A 1 200 ? -3.951 13.422 -7.215 1 97.44 200 PRO A N 1
ATOM 1511 C CA . PRO A 1 200 ? -5.156 12.883 -7.848 1 97.44 200 PRO A CA 1
ATOM 1512 C C . PRO A 1 200 ? -4.879 12.242 -9.203 1 97.44 200 PRO A C 1
ATOM 1514 O O . PRO A 1 200 ? -5.742 11.562 -9.758 1 97.44 200 PRO A O 1
ATOM 1517 N N . HIS A 1 201 ? -3.691 12.422 -9.719 1 98 201 HIS A N 1
ATOM 1518 C CA . HIS A 1 201 ? -3.322 11.836 -11 1 98 201 HIS A CA 1
ATOM 1519 C C . HIS A 1 201 ? -2.514 10.555 -10.812 1 98 201 HIS A C 1
ATOM 1521 O O . HIS A 1 201 ? -1.912 10.047 -11.766 1 98 201 HIS A O 1
ATOM 1527 N N . PHE A 1 202 ? -2.42 10.102 -9.602 1 98.44 202 PHE A N 1
ATOM 1528 C CA . PHE A 1 202 ? -1.707 8.852 -9.375 1 98.44 202 PHE A CA 1
ATOM 1529 C C . PHE A 1 202 ? -2.156 7.785 -10.367 1 98.44 202 PHE A C 1
ATOM 1531 O O . PHE A 1 202 ? -3.352 7.633 -10.625 1 98.44 202 PHE A O 1
ATOM 1538 N N . SER A 1 203 ? -1.22 7.098 -10.953 1 98.44 203 SER A N 1
ATOM 1539 C CA . SER A 1 203 ? -1.459 6.062 -11.953 1 98.44 203 SER A CA 1
ATOM 1540 C C . SER A 1 203 ? -0.402 4.965 -11.875 1 98.44 203 SER A C 1
ATOM 1542 O O . SER A 1 203 ? 0.61 5.121 -11.188 1 98.44 203 SER A O 1
ATOM 1544 N N . TYR A 1 204 ? -0.722 3.893 -12.562 1 98.44 204 TYR A N 1
ATOM 1545 C CA . TYR A 1 204 ? 0.258 2.814 -12.625 1 98.44 204 TYR A CA 1
ATOM 1546 C C . TYR A 1 204 ? 1.566 3.297 -13.234 1 98.44 204 TYR A C 1
ATOM 1548 O O . TYR A 1 204 ? 2.648 2.916 -12.789 1 98.44 204 TYR A O 1
ATOM 1556 N N . MET A 1 205 ? 1.508 4.152 -14.258 1 98 205 MET A N 1
ATOM 1557 C CA . MET A 1 205 ? 2.713 4.656 -14.906 1 98 205 MET A CA 1
ATOM 1558 C C . MET A 1 205 ? 3.547 5.488 -13.945 1 98 205 MET A C 1
ATOM 1560 O O . MET A 1 205 ? 4.773 5.391 -13.93 1 98 205 MET A O 1
ATOM 1564 N N . LYS A 1 206 ? 2.873 6.301 -13.164 1 98.5 206 LYS A N 1
ATOM 1565 C CA . LYS A 1 206 ? 3.598 7.086 -12.172 1 98.5 206 LYS A CA 1
ATOM 1566 C C . LYS A 1 206 ? 4.238 6.188 -11.117 1 98.5 206 LYS A C 1
ATOM 1568 O O . LYS A 1 206 ? 5.328 6.48 -10.617 1 98.5 206 LYS A O 1
ATOM 1573 N N . LEU A 1 207 ? 3.525 5.117 -10.773 1 98.75 207 LEU A N 1
ATOM 1574 C CA . LEU A 1 207 ? 4.082 4.117 -9.867 1 98.75 207 LEU A CA 1
ATOM 1575 C C . LEU A 1 207 ? 5.336 3.486 -10.461 1 98.75 207 LEU A C 1
ATOM 1577 O O . LEU A 1 207 ? 6.348 3.344 -9.766 1 98.75 207 LEU A O 1
ATOM 1581 N N . VAL A 1 208 ? 5.27 3.133 -11.734 1 98.38 208 VAL A N 1
ATOM 1582 C CA . VAL A 1 208 ? 6.402 2.525 -12.43 1 98.38 208 VAL A CA 1
ATOM 1583 C C . VAL A 1 208 ? 7.586 3.488 -12.43 1 98.38 208 VAL A C 1
ATOM 1585 O O . VAL A 1 208 ? 8.719 3.09 -12.148 1 98.38 208 VAL A O 1
ATOM 1588 N N . ARG A 1 209 ? 7.348 4.73 -12.688 1 98.06 209 ARG A N 1
ATOM 1589 C CA . ARG A 1 209 ? 8.414 5.73 -12.734 1 98.06 209 ARG A CA 1
ATOM 1590 C C . ARG A 1 209 ? 9.039 5.922 -11.359 1 98.06 209 ARG A C 1
ATOM 1592 O O . ARG A 1 209 ? 10.266 5.984 -11.227 1 98.06 209 ARG A O 1
ATOM 1599 N N . ALA A 1 210 ? 8.188 6.074 -10.383 1 98.62 210 ALA A N 1
ATOM 1600 C CA . ALA A 1 210 ? 8.711 6.227 -9.023 1 98.62 210 ALA A CA 1
ATOM 1601 C C . ALA A 1 210 ? 9.609 5.051 -8.648 1 98.62 210 ALA A C 1
ATOM 1603 O O . ALA A 1 210 ? 10.711 5.246 -8.125 1 98.62 210 ALA A O 1
ATOM 1604 N N . ALA A 1 211 ? 9.141 3.873 -8.945 1 97.94 211 ALA A N 1
ATOM 1605 C CA . ALA A 1 211 ? 9.906 2.666 -8.641 1 97.94 211 ALA A CA 1
ATOM 1606 C C . ALA A 1 211 ? 11.227 2.646 -9.398 1 97.94 211 ALA A C 1
ATOM 1608 O O . ALA A 1 211 ? 12.25 2.205 -8.859 1 97.94 211 ALA A O 1
ATOM 1609 N N . ALA A 1 212 ? 11.203 3.062 -10.617 1 97 212 ALA A N 1
ATOM 1610 C CA . ALA A 1 212 ? 12.414 3.088 -11.43 1 97 212 ALA A CA 1
ATOM 1611 C C . ALA A 1 212 ? 13.484 3.979 -10.797 1 97 212 ALA A C 1
ATOM 1613 O O . ALA A 1 212 ? 14.648 3.586 -10.695 1 97 212 ALA A O 1
ATOM 1614 N N . TYR A 1 213 ? 13.086 5.168 -10.367 1 96.94 213 TYR A N 1
ATOM 1615 C CA . TYR A 1 213 ? 14.039 6.066 -9.719 1 96.94 213 TYR A CA 1
ATOM 1616 C C . TYR A 1 213 ? 14.547 5.473 -8.414 1 96.94 213 TYR A C 1
ATOM 1618 O O . TYR A 1 213 ? 15.734 5.586 -8.094 1 96.94 213 TYR A O 1
ATOM 1626 N N . LEU A 1 214 ? 13.734 4.801 -7.699 1 97.31 214 LEU A N 1
ATOM 1627 C CA . LEU A 1 214 ? 14.055 4.348 -6.352 1 97.31 214 LEU A CA 1
ATOM 1628 C C . LEU A 1 214 ? 14.852 3.051 -6.387 1 97.31 214 LEU A C 1
ATOM 1630 O O . LEU A 1 214 ? 15.281 2.551 -5.344 1 97.31 214 LEU A O 1
ATOM 1634 N N . ARG A 1 215 ? 15.008 2.488 -7.586 1 94.62 215 ARG A N 1
ATOM 1635 C CA . ARG A 1 215 ? 15.938 1.373 -7.723 1 94.62 215 ARG A CA 1
ATOM 1636 C C . ARG A 1 215 ? 17.359 1.796 -7.355 1 94.62 215 ARG A C 1
ATOM 1638 O O . ARG A 1 215 ? 18.156 0.973 -6.91 1 94.62 215 ARG A O 1
ATOM 1645 N N . ASP A 1 216 ? 17.625 3.066 -7.582 1 94.19 216 ASP A N 1
ATOM 1646 C CA . ASP A 1 216 ? 18.891 3.654 -7.145 1 94.19 216 ASP A CA 1
ATOM 1647 C C . ASP A 1 216 ? 18.875 3.914 -5.641 1 94.19 216 ASP A C 1
ATOM 1649 O O . ASP A 1 216 ? 18.125 4.758 -5.156 1 94.19 216 ASP A O 1
ATOM 1653 N N . PRO A 1 217 ? 19.75 3.203 -4.926 1 93.62 217 PRO A N 1
ATOM 1654 C CA . PRO A 1 217 ? 19.766 3.389 -3.475 1 93.62 217 PRO A CA 1
ATOM 1655 C C . PRO A 1 217 ? 20.141 4.812 -3.064 1 93.62 217 PRO A C 1
ATOM 1657 O O . PRO A 1 217 ? 19.828 5.238 -1.949 1 93.62 217 PRO A O 1
ATOM 1660 N N . GLY A 1 218 ? 20.766 5.492 -3.961 1 92.75 218 GLY A N 1
ATOM 1661 C CA . GLY A 1 218 ? 21.156 6.863 -3.664 1 92.75 218 GLY A CA 1
ATOM 1662 C C . GLY A 1 218 ? 20.016 7.855 -3.846 1 92.75 218 GLY A C 1
ATOM 1663 O O . GLY A 1 218 ? 20.094 8.992 -3.383 1 92.75 218 GLY A O 1
ATOM 1664 N N . CYS A 1 219 ? 18.953 7.453 -4.531 1 95.44 219 CYS A N 1
ATOM 1665 C CA . CYS A 1 219 ? 17.781 8.305 -4.711 1 95.44 219 CYS A CA 1
ATOM 1666 C C . CYS A 1 219 ? 16.953 8.352 -3.436 1 95.44 219 CYS A C 1
ATOM 1668 O O . CYS A 1 219 ? 16.469 7.32 -2.961 1 95.44 219 CYS A O 1
ATOM 1670 N N . ARG A 1 220 ? 16.719 9.531 -2.871 1 96.31 220 ARG A N 1
ATOM 1671 C CA . ARG A 1 220 ? 15.984 9.672 -1.623 1 96.31 220 ARG A CA 1
ATOM 1672 C C . ARG A 1 220 ? 14.5 9.383 -1.83 1 96.31 220 ARG A C 1
ATOM 1674 O O . ARG A 1 220 ? 13.922 9.75 -2.857 1 96.31 220 ARG A O 1
ATOM 1681 N N . PHE A 1 221 ? 13.977 8.727 -0.93 1 98.31 221 PHE A N 1
ATOM 1682 C CA . PHE A 1 221 ? 12.555 8.406 -0.945 1 98.31 221 PHE A CA 1
ATOM 1683 C C . PHE A 1 221 ? 11.828 9.133 0.18 1 98.31 221 PHE A C 1
ATOM 1685 O O . PHE A 1 221 ? 11.984 8.781 1.353 1 98.31 221 PHE A O 1
ATOM 1692 N N . LEU A 1 222 ? 10.977 10.117 -0.198 1 98.25 222 LEU A N 1
ATOM 1693 C CA . LEU A 1 222 ? 10.289 10.969 0.766 1 98.25 222 LEU A CA 1
ATOM 1694 C C . LEU A 1 222 ? 8.781 10.883 0.593 1 98.25 222 LEU A C 1
ATOM 1696 O O . LEU A 1 222 ? 8.289 10.648 -0.515 1 98.25 222 LEU A O 1
ATOM 1700 N N . ALA A 1 223 ? 8.031 11.023 1.642 1 98.88 223 ALA A N 1
ATOM 1701 C CA . ALA A 1 223 ? 6.582 11.188 1.656 1 98.88 223 ALA A CA 1
ATOM 1702 C C . ALA A 1 223 ? 6.176 12.422 2.461 1 98.88 223 ALA A C 1
ATOM 1704 O O . ALA A 1 223 ? 6.711 12.664 3.543 1 98.88 223 ALA A O 1
ATOM 1705 N N . THR A 1 224 ? 5.219 13.133 1.909 1 98.75 224 THR A N 1
ATOM 1706 C CA . THR A 1 224 ? 4.738 14.266 2.691 1 98.75 224 THR A CA 1
ATOM 1707 C C . THR A 1 224 ? 4.086 13.797 3.988 1 98.75 224 THR A C 1
ATOM 1709 O O . THR A 1 224 ? 4.309 14.383 5.051 1 98.75 224 THR A O 1
ATOM 1712 N N . ASN A 1 225 ? 3.312 12.867 3.867 1 98.56 225 ASN A N 1
ATOM 1713 C CA . ASN A 1 225 ? 2.617 12.273 5.004 1 98.56 225 ASN A CA 1
ATOM 1714 C C . ASN A 1 225 ? 2.109 10.867 4.684 1 98.56 225 ASN A C 1
ATOM 1716 O O . ASN A 1 225 ? 2.256 10.398 3.555 1 98.56 225 ASN A O 1
ATOM 1720 N N . THR A 1 226 ? 1.513 10.188 5.699 1 98.06 226 THR A N 1
ATOM 1721 C CA . THR A 1 226 ? 1.046 8.828 5.48 1 98.06 226 THR A CA 1
ATOM 1722 C C . THR A 1 226 ? -0.422 8.688 5.875 1 98.06 226 THR A C 1
ATOM 1724 O O . THR A 1 226 ? -0.894 7.582 6.152 1 98.06 226 THR A O 1
ATOM 1727 N N . ASP A 1 227 ? -1.115 9.852 5.891 1 96.56 227 ASP A N 1
ATOM 1728 C CA . ASP A 1 227 ? -2.547 9.773 6.168 1 96.56 227 ASP A CA 1
ATOM 1729 C C . ASP A 1 227 ? -3.273 8.961 5.098 1 96.56 227 ASP A C 1
ATOM 1731 O O . ASP A 1 227 ? -3.143 9.242 3.904 1 96.56 227 ASP A O 1
ATOM 1735 N N . THR A 1 228 ? -4.125 8.023 5.543 1 96.44 228 THR A N 1
ATOM 1736 C CA . THR A 1 228 ? -4.789 7.18 4.555 1 96.44 228 THR A CA 1
ATOM 1737 C C . THR A 1 228 ? -6.125 7.781 4.141 1 96.44 228 THR A C 1
ATOM 1739 O O . THR A 1 228 ? -6.75 7.32 3.184 1 96.44 228 THR A O 1
ATOM 1742 N N . ARG A 1 229 ? -6.539 8.82 4.895 1 92.94 229 ARG A N 1
ATOM 1743 C CA . ARG A 1 229 ? -7.781 9.516 4.574 1 92.94 229 ARG A CA 1
ATOM 1744 C C . ARG A 1 229 ? -7.559 11.023 4.496 1 92.94 229 ARG A C 1
ATOM 1746 O O . ARG A 1 229 ? -6.805 11.586 5.293 1 92.94 229 ARG A O 1
ATOM 1753 N N . LEU A 1 230 ? -8.18 11.602 3.494 1 92.38 230 LEU A N 1
ATOM 1754 C CA . LEU A 1 230 ? -8.281 13.047 3.381 1 92.38 230 LEU A CA 1
ATOM 1755 C C . LEU A 1 230 ? -9.695 13.523 3.689 1 92.38 230 LEU A C 1
ATOM 1757 O O . LEU A 1 230 ? -10.609 13.32 2.893 1 92.38 230 LEU A O 1
ATOM 1761 N N . PRO A 1 231 ? -9.836 14.141 4.832 1 88.62 231 PRO A N 1
ATOM 1762 C CA . PRO A 1 231 ? -11.172 14.578 5.23 1 88.62 231 PRO A CA 1
ATOM 1763 C C . PRO A 1 231 ? -11.711 15.703 4.344 1 88.62 231 PRO A C 1
ATOM 1765 O O . PRO A 1 231 ? -10.961 16.594 3.949 1 88.62 231 PRO A O 1
ATOM 1768 N N . LEU A 1 232 ? -12.969 15.602 4.039 1 90.5 232 LEU A N 1
ATOM 1769 C CA . LEU A 1 232 ? -13.711 16.609 3.283 1 90.5 232 LEU A CA 1
ATOM 1770 C C . LEU A 1 232 ? -14.93 17.078 4.062 1 90.5 232 LEU A C 1
ATOM 1772 O O . LEU A 1 232 ? -15 16.906 5.281 1 90.5 232 LEU A O 1
ATOM 1776 N N . GLU A 1 233 ? -15.797 17.781 3.455 1 87.12 233 GLU A N 1
ATOM 1777 C CA . GLU A 1 233 ? -16.984 18.312 4.117 1 87.12 233 GLU A CA 1
ATOM 1778 C C . GLU A 1 233 ? -17.953 17.203 4.492 1 87.12 233 GLU A C 1
ATOM 1780 O O . GLU A 1 233 ? -17.953 16.141 3.887 1 87.12 233 GLU A O 1
ATOM 1785 N N . ALA A 1 234 ? -18.781 17.453 5.539 1 82.81 234 ALA A N 1
ATOM 1786 C CA . ALA A 1 234 ? -19.906 16.625 5.938 1 82.81 234 ALA A CA 1
ATOM 1787 C C . ALA A 1 234 ? -19.453 15.203 6.273 1 82.81 234 ALA A C 1
ATOM 1789 O O . ALA A 1 234 ? -20.125 14.234 5.906 1 82.81 234 ALA A O 1
ATOM 1790 N N . GLY A 1 235 ? -18.281 15.109 6.754 1 81.88 235 GLY A N 1
ATOM 1791 C CA . GLY A 1 235 ? -17.812 13.828 7.25 1 81.88 235 GLY A CA 1
ATOM 1792 C C . GLY A 1 235 ? -17.297 12.914 6.152 1 81.88 235 GLY A C 1
ATOM 1793 O O . GLY A 1 235 ? -16.859 11.797 6.422 1 81.88 235 GLY A O 1
ATOM 1794 N N . ALA A 1 236 ? -17.344 13.414 4.922 1 89.31 236 ALA A N 1
ATOM 1795 C CA . ALA A 1 236 ? -16.828 12.648 3.799 1 89.31 236 ALA A CA 1
ATOM 1796 C C . ALA A 1 236 ? -15.297 12.578 3.836 1 89.31 236 ALA A C 1
ATOM 1798 O O . ALA A 1 236 ? -14.656 13.391 4.504 1 89.31 236 ALA A O 1
ATOM 1799 N N . ALA A 1 237 ? -14.82 11.516 3.232 1 91.94 237 ALA A N 1
ATOM 1800 C CA . ALA A 1 237 ? -13.367 11.375 3.105 1 91.94 237 ALA A CA 1
ATOM 1801 C C . ALA A 1 237 ? -13 10.617 1.83 1 91.94 237 ALA A C 1
ATOM 1803 O O . ALA A 1 237 ? -13.797 9.828 1.319 1 91.94 237 ALA A O 1
ATOM 1804 N N . ILE A 1 238 ? -11.875 10.914 1.306 1 95.94 238 ILE A N 1
ATOM 1805 C CA . ILE A 1 238 ? -11.328 10.195 0.162 1 95.94 238 ILE A CA 1
ATOM 1806 C C . ILE A 1 238 ? -9.977 9.594 0.531 1 95.94 238 ILE A C 1
ATOM 1808 O O . ILE A 1 238 ? -9.391 9.945 1.556 1 95.94 238 ILE A O 1
ATOM 1812 N N . PRO A 1 239 ? -9.477 8.586 -0.289 1 97.94 239 PRO A N 1
ATOM 1813 C CA . PRO A 1 239 ? -8.156 8.031 0.002 1 97.94 239 PRO A CA 1
ATOM 1814 C C . PRO A 1 239 ? -7.066 9.094 0.071 1 97.94 239 PRO A C 1
ATOM 1816 O O . PRO A 1 239 ? -7.012 9.984 -0.781 1 97.94 239 PRO A O 1
ATOM 1819 N N . GLY A 1 240 ? -6.234 9 1.064 1 97.88 240 GLY A N 1
ATOM 1820 C CA . GLY A 1 240 ? -5.207 10.008 1.293 1 97.88 240 GLY A CA 1
ATOM 1821 C C . GLY A 1 240 ? -3.852 9.602 0.742 1 97.88 240 GLY A C 1
ATOM 1822 O O . GLY A 1 240 ? -3.732 8.594 0.044 1 97.88 240 GLY A O 1
ATOM 1823 N N . THR A 1 241 ? -2.877 10.43 1.078 1 98.69 241 THR A N 1
ATOM 1824 C CA . THR A 1 241 ? -1.519 10.281 0.57 1 98.69 241 THR A CA 1
ATOM 1825 C C . THR A 1 241 ? -0.929 8.938 0.98 1 98.69 241 THR A C 1
ATOM 1827 O O . THR A 1 241 ? -0.168 8.328 0.225 1 98.69 241 THR A O 1
ATOM 1830 N N . GLY A 1 242 ? -1.271 8.508 2.172 1 98.69 242 GLY A N 1
ATOM 1831 C CA . GLY A 1 242 ? -0.724 7.262 2.695 1 98.69 242 GLY A CA 1
ATOM 1832 C C . GLY A 1 242 ? -1.016 6.062 1.814 1 98.69 242 GLY A C 1
ATOM 1833 O O . GLY A 1 242 ? -0.226 5.117 1.762 1 98.69 242 GLY A O 1
ATOM 1834 N N . CYS A 1 243 ? -2.168 6.043 1.138 1 98.88 243 CYS A N 1
ATOM 1835 C CA . CYS A 1 243 ? -2.518 4.961 0.223 1 98.88 243 CYS A CA 1
ATOM 1836 C C . CYS A 1 243 ? -1.525 4.879 -0.93 1 98.88 243 CYS A C 1
ATOM 1838 O O . CYS A 1 243 ? -1.115 3.785 -1.324 1 98.88 243 CYS A O 1
ATOM 1840 N N . LEU A 1 244 ? -1.14 6.055 -1.421 1 98.94 244 LEU A N 1
ATOM 1841 C CA . LEU A 1 244 ? -0.186 6.141 -2.521 1 98.94 244 LEU A CA 1
ATOM 1842 C C . LEU A 1 244 ? 1.215 5.754 -2.059 1 98.94 244 LEU A C 1
ATOM 1844 O O . LEU A 1 244 ? 1.938 5.055 -2.77 1 98.94 244 LEU A O 1
ATOM 1848 N N . VAL A 1 245 ? 1.553 6.203 -0.852 1 98.94 245 VAL A N 1
ATOM 1849 C CA . VAL A 1 245 ? 2.857 5.898 -0.274 1 98.94 245 VAL A CA 1
ATOM 1850 C C . VAL A 1 245 ? 3.025 4.387 -0.144 1 98.94 245 VAL A C 1
ATOM 1852 O O . VAL A 1 245 ? 4.082 3.842 -0.472 1 98.94 245 VAL A O 1
ATOM 1855 N N . ARG A 1 246 ? 1.965 3.729 0.284 1 98.88 246 ARG A N 1
ATOM 1856 C CA . ARG A 1 246 ? 2.025 2.283 0.468 1 98.88 246 ARG A CA 1
ATOM 1857 C C . ARG A 1 246 ? 2.336 1.576 -0.848 1 98.88 246 ARG A C 1
ATOM 1859 O O . ARG A 1 246 ? 3.105 0.614 -0.875 1 98.88 246 ARG A O 1
ATOM 1866 N N . ALA A 1 247 ? 1.698 1.988 -1.897 1 98.94 247 ALA A N 1
ATOM 1867 C CA . ALA A 1 247 ? 1.943 1.39 -3.207 1 98.94 247 ALA A CA 1
ATOM 1868 C C . ALA A 1 247 ? 3.396 1.574 -3.631 1 98.94 247 ALA A C 1
ATOM 1870 O O . ALA A 1 247 ? 4.043 0.626 -4.082 1 98.94 247 ALA A O 1
ATOM 1871 N N . VAL A 1 248 ? 3.926 2.783 -3.453 1 98.94 248 VAL A N 1
ATOM 1872 C CA . VAL A 1 248 ? 5.281 3.09 -3.898 1 98.94 248 VAL A CA 1
ATOM 1873 C C . VAL A 1 248 ? 6.289 2.352 -3.021 1 98.94 248 VAL A C 1
ATOM 1875 O O . VAL A 1 248 ? 7.301 1.846 -3.52 1 98.94 248 VAL A O 1
ATOM 1878 N N . GLU A 1 249 ? 6.008 2.326 -1.728 1 98.88 249 GLU A N 1
ATOM 1879 C CA . GLU A 1 249 ? 6.887 1.574 -0.836 1 98.88 249 GLU A CA 1
ATOM 1880 C C . GLU A 1 249 ? 6.961 0.106 -1.245 1 98.88 249 GLU A C 1
ATOM 1882 O O . GLU A 1 249 ? 8.039 -0.492 -1.232 1 98.88 249 GLU A O 1
ATOM 1887 N N . ALA A 1 250 ? 5.82 -0.46 -1.566 1 98.56 250 ALA A N 1
ATOM 1888 C CA . ALA A 1 250 ? 5.781 -1.855 -1.995 1 98.56 250 ALA A CA 1
ATOM 1889 C C . ALA A 1 250 ? 6.586 -2.061 -3.273 1 98.56 250 ALA A C 1
ATOM 1891 O O . ALA A 1 250 ? 7.363 -3.014 -3.381 1 98.56 250 ALA A O 1
ATOM 1892 N N . ALA A 1 251 ? 6.445 -1.194 -4.191 1 98.44 251 ALA A N 1
ATOM 1893 C CA . ALA A 1 251 ? 7.121 -1.301 -5.48 1 98.44 251 ALA A CA 1
ATOM 1894 C C . ALA A 1 251 ? 8.633 -1.131 -5.324 1 98.44 251 ALA A C 1
ATOM 1896 O O . ALA A 1 251 ? 9.414 -1.833 -5.973 1 98.44 251 ALA A O 1
ATOM 1897 N N . ALA A 1 252 ? 9 -0.197 -4.461 1 98.12 252 ALA A N 1
ATOM 1898 C CA . ALA A 1 252 ? 10.406 0.155 -4.285 1 98.12 252 ALA A CA 1
ATOM 1899 C C . ALA A 1 252 ? 11.086 -0.785 -3.295 1 98.12 252 ALA A C 1
ATOM 1901 O O . ALA A 1 252 ? 12.312 -0.821 -3.207 1 98.12 252 ALA A O 1
ATOM 1902 N N . GLN A 1 253 ? 10.258 -1.461 -2.566 1 96.12 253 GLN A N 1
ATOM 1903 C CA . GLN A 1 253 ? 10.773 -2.27 -1.469 1 96.12 253 GLN A CA 1
ATOM 1904 C C . GLN A 1 253 ? 11.648 -1.436 -0.534 1 96.12 253 GLN A C 1
ATOM 1906 O O . GLN A 1 253 ? 12.742 -1.858 -0.153 1 96.12 253 GLN A O 1
ATOM 1911 N N . ARG A 1 254 ? 11.227 -0.233 -0.281 1 97.94 254 ARG A N 1
ATOM 1912 C CA . ARG A 1 254 ? 11.82 0.741 0.625 1 97.94 254 ARG A CA 1
ATOM 1913 C C . ARG A 1 254 ? 10.75 1.472 1.429 1 97.94 254 ARG A C 1
ATOM 1915 O O . ARG A 1 254 ? 9.594 1.524 1.021 1 97.94 254 ARG A O 1
ATOM 1922 N N . THR A 1 255 ? 11.117 1.958 2.547 1 98.38 255 THR A N 1
ATOM 1923 C CA . THR A 1 255 ? 10.234 2.793 3.35 1 98.38 255 THR A CA 1
ATOM 1924 C C . THR A 1 255 ? 10.578 4.27 3.178 1 98.38 255 THR A C 1
ATOM 1926 O O . THR A 1 255 ? 11.75 4.648 3.211 1 98.38 255 THR A O 1
ATOM 1929 N N . ALA A 1 256 ? 9.602 5.094 3.021 1 98.62 256 ALA A N 1
ATOM 1930 C CA . ALA A 1 256 ? 9.805 6.523 2.803 1 98.62 256 ALA A CA 1
ATOM 1931 C C . ALA A 1 256 ? 10.148 7.234 4.105 1 98.62 256 ALA A C 1
ATOM 1933 O O . ALA A 1 256 ? 9.68 6.844 5.18 1 98.62 256 ALA A O 1
ATOM 1934 N N . THR A 1 257 ? 10.992 8.227 4 1 97.81 257 THR A N 1
ATOM 1935 C CA . THR A 1 257 ? 11.117 9.203 5.078 1 97.81 257 THR A CA 1
ATOM 1936 C C . THR A 1 257 ? 9.914 10.141 5.105 1 97.81 257 THR A C 1
ATOM 1938 O O . THR A 1 257 ? 9.648 10.852 4.129 1 97.81 257 THR A O 1
ATOM 1941 N N . VAL A 1 258 ? 9.227 10.156 6.184 1 98.56 258 VAL A N 1
ATOM 1942 C CA . VAL A 1 258 ? 8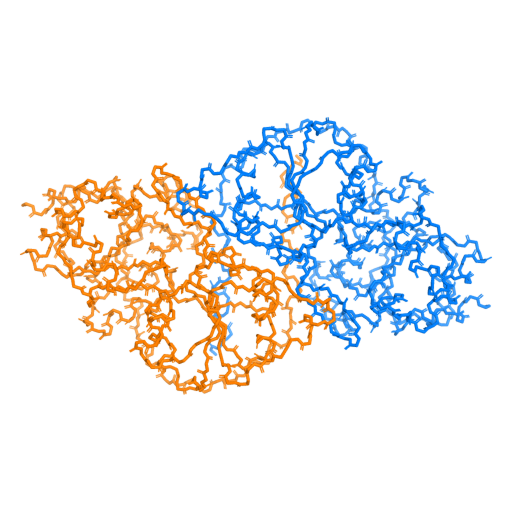 10.945 6.293 1 98.56 258 VAL A CA 1
ATOM 1943 C C . VAL A 1 258 ? 8.328 12.336 6.828 1 98.56 258 VAL A C 1
ATOM 1945 O O . VAL A 1 258 ? 9.008 12.469 7.852 1 98.56 258 VAL A O 1
ATOM 1948 N N . ILE A 1 259 ? 7.77 13.32 6.184 1 98.25 259 ILE A N 1
ATOM 1949 C CA . ILE A 1 259 ? 8.086 14.711 6.504 1 98.25 259 ILE A CA 1
ATOM 1950 C C . ILE A 1 259 ? 7.09 15.242 7.527 1 98.25 259 ILE A C 1
ATOM 1952 O O . ILE A 1 259 ? 7.477 15.891 8.508 1 98.25 259 ILE A O 1
ATOM 1956 N N . GLY A 1 260 ? 5.844 14.977 7.285 1 98.5 260 GLY A N 1
ATOM 1957 C CA . GLY A 1 260 ? 4.766 15.547 8.078 1 98.5 260 GLY A CA 1
ATOM 1958 C C . GLY A 1 260 ? 4.578 14.844 9.414 1 98.5 260 GLY A C 1
ATOM 1959 O O . GLY A 1 260 ? 5.41 14.031 9.812 1 98.5 260 GLY A O 1
ATOM 1960 N N . LYS A 1 261 ? 3.443 15.258 10.078 1 98.44 261 LYS A N 1
ATOM 1961 C CA . LYS A 1 261 ? 3.078 14.641 11.352 1 98.44 261 LYS A CA 1
ATOM 1962 C C . LYS A 1 261 ? 2.852 13.141 11.195 1 98.44 261 LYS A C 1
ATOM 1964 O O . LYS A 1 261 ? 2.297 12.695 10.188 1 98.44 261 LYS A O 1
ATOM 1969 N N . PRO A 1 262 ? 3.471 12.367 12.188 1 97.81 262 PRO A N 1
ATOM 1970 C CA . PRO A 1 262 ? 3.943 12.758 13.516 1 97.81 262 PRO A CA 1
ATOM 1971 C C . PRO A 1 262 ? 5.449 13.008 13.555 1 97.81 262 PRO A C 1
ATOM 1973 O O . PRO A 1 262 ? 6.031 13.125 14.641 1 97.81 262 PRO A O 1
ATOM 1976 N N . SER A 1 263 ? 6.109 13.023 12.391 1 96.38 263 SER A N 1
ATOM 1977 C CA . SER A 1 263 ? 7.535 13.336 12.391 1 96.38 263 SER A CA 1
ATOM 1978 C C . SER A 1 263 ? 7.809 14.664 13.086 1 96.38 263 SER A C 1
ATOM 1980 O O . SER A 1 263 ? 7.035 15.609 12.945 1 96.38 263 SER A O 1
ATOM 1982 N N . ALA A 1 264 ? 8.953 14.734 13.719 1 97.5 264 ALA A N 1
ATOM 1983 C CA . ALA A 1 264 ? 9.312 15.938 14.469 1 97.5 264 ALA A CA 1
ATOM 1984 C C . ALA A 1 264 ? 9.805 17.047 13.539 1 97.5 264 ALA A C 1
ATOM 1986 O O . ALA A 1 264 ? 9.93 18.203 13.953 1 97.5 264 ALA A O 1
ATOM 1987 N N . PHE A 1 265 ? 10 16.75 12.344 1 97.12 265 PHE A N 1
ATOM 1988 C CA . PHE A 1 265 ? 10.656 17.672 11.438 1 97.12 265 PHE A CA 1
ATOM 1989 C C . PHE A 1 265 ? 9.836 18.953 11.297 1 97.12 265 PHE A C 1
ATOM 1991 O O . PHE A 1 265 ? 10.398 20.062 11.297 1 97.12 265 PHE A O 1
ATOM 1998 N N . MET A 1 266 ? 8.555 18.797 11.125 1 96.5 266 MET A N 1
ATOM 1999 C CA . MET A 1 266 ? 7.715 19.969 10.938 1 96.5 266 MET A CA 1
ATOM 2000 C C . MET A 1 266 ? 7.836 20.906 12.133 1 96.5 266 MET A C 1
ATOM 2002 O O . MET A 1 266 ? 7.941 22.125 11.961 1 96.5 266 MET A O 1
ATOM 2006 N N . PHE A 1 267 ? 7.793 20.297 13.336 1 97.94 267 PHE A N 1
ATOM 2007 C CA . PHE A 1 267 ? 7.934 21.125 14.523 1 97.94 267 PHE A CA 1
ATOM 2008 C C . PHE A 1 267 ? 9.328 21.75 14.578 1 97.94 267 PHE A C 1
ATOM 2010 O O . PHE A 1 267 ? 9.477 22.922 14.961 1 97.94 267 PHE A O 1
ATOM 2017 N N . ARG A 1 268 ? 10.281 21.016 14.258 1 96.88 268 ARG A N 1
ATOM 2018 C CA . ARG A 1 268 ? 11.648 21.531 14.273 1 96.88 268 ARG A CA 1
ATOM 2019 C C . ARG A 1 268 ? 11.781 22.734 13.359 1 96.88 268 ARG A C 1
ATOM 2021 O O . ARG A 1 268 ? 12.469 23.703 13.695 1 96.88 268 ARG A O 1
ATOM 2028 N N . CYS A 1 269 ? 11.188 22.672 12.203 1 95.38 269 CYS A N 1
ATOM 2029 C CA . CYS A 1 269 ? 11.203 23.812 11.281 1 95.38 269 CYS A CA 1
ATOM 2030 C C . CYS A 1 269 ? 10.625 25.062 11.953 1 95.38 269 CYS A C 1
ATOM 2032 O O . CYS A 1 269 ? 11.219 26.141 11.875 1 95.38 269 CYS A O 1
ATOM 2034 N N . ALA A 1 270 ? 9.523 24.891 12.625 1 97.25 270 ALA A N 1
ATOM 2035 C CA . ALA A 1 270 ? 8.867 26.016 13.305 1 97.25 270 ALA A CA 1
ATOM 2036 C C . ALA A 1 270 ? 9.703 26.5 14.484 1 97.25 270 ALA A C 1
ATOM 2038 O O . ALA A 1 270 ? 9.859 27.719 14.688 1 97.25 270 ALA A O 1
ATOM 2039 N N . ALA A 1 271 ? 10.234 25.578 15.25 1 97.62 271 ALA A N 1
ATOM 2040 C CA . ALA A 1 271 ? 11.016 25.891 16.438 1 97.62 271 ALA A CA 1
ATOM 2041 C C . ALA A 1 271 ? 12.281 26.672 16.062 1 97.62 271 ALA A C 1
ATOM 2043 O O . ALA A 1 271 ? 12.672 27.609 16.766 1 97.62 271 ALA A O 1
ATOM 2044 N N . GLU A 1 272 ? 12.859 26.219 15.039 1 95 272 GLU A N 1
ATOM 2045 C CA . GLU A 1 272 ? 14.062 26.906 14.57 1 95 272 GLU A CA 1
ATOM 2046 C C . GLU A 1 272 ? 13.742 28.312 14.078 1 95 272 GLU A C 1
ATOM 2048 O O . GLU A 1 272 ? 14.5 29.25 14.32 1 95 272 GLU A O 1
ATOM 2053 N N . ARG A 1 273 ? 12.703 28.453 13.422 1 95.5 273 ARG A N 1
ATOM 2054 C CA . ARG A 1 273 ? 12.328 29.719 12.82 1 95.5 273 ARG A CA 1
ATOM 2055 C C . ARG A 1 273 ? 11.898 30.719 13.883 1 95.5 273 ARG A C 1
ATOM 2057 O O . ARG A 1 273 ? 12.211 31.906 13.789 1 95.5 273 ARG A O 1
ATOM 2064 N N . PHE A 1 274 ? 11.164 30.234 14.914 1 97.44 274 PHE A N 1
ATOM 2065 C CA . PHE A 1 274 ? 10.516 31.172 15.82 1 97.44 274 PHE A CA 1
ATOM 2066 C C . PHE A 1 274 ? 11.086 31.047 17.234 1 97.44 274 PHE A C 1
ATOM 2068 O O . PHE A 1 274 ? 10.672 31.766 18.141 1 97.44 274 PHE A O 1
ATOM 2075 N N . GLY A 1 275 ? 12.023 30.141 17.438 1 97.19 275 GLY A N 1
ATOM 2076 C CA . GLY A 1 275 ? 12.586 29.953 18.766 1 97.19 275 GLY A CA 1
ATOM 2077 C C . GLY A 1 275 ? 11.578 29.422 19.781 1 97.19 275 GLY A C 1
ATOM 2078 O O . GLY A 1 275 ? 11.445 29.969 20.875 1 97.19 275 GLY A O 1
ATOM 2079 N N . LEU A 1 276 ? 10.938 28.375 19.422 1 98 276 LEU A N 1
ATOM 2080 C CA . LEU A 1 276 ? 9.867 27.859 20.266 1 98 276 LEU A CA 1
ATOM 2081 C C . LEU A 1 276 ? 10.43 27.016 21.406 1 98 276 LEU A C 1
ATOM 2083 O O . LEU A 1 276 ? 11.383 26.266 21.203 1 98 276 LEU A O 1
ATOM 2087 N N . ASP A 1 277 ? 9.867 27.188 22.578 1 97.81 277 ASP A N 1
ATOM 2088 C CA . ASP A 1 277 ? 10.102 26.312 23.719 1 97.81 277 ASP A CA 1
ATOM 2089 C C . ASP A 1 277 ? 9.078 25.172 23.75 1 97.81 277 ASP A C 1
ATOM 2091 O O . ASP A 1 277 ? 7.895 25.406 24.016 1 97.81 277 ASP A O 1
ATOM 2095 N N . PRO A 1 278 ? 9.531 23.938 23.578 1 98.19 278 PRO A N 1
ATOM 2096 C CA . PRO A 1 278 ? 8.578 22.828 23.578 1 98.19 278 PRO A CA 1
ATOM 2097 C C . PRO A 1 278 ? 7.738 22.766 24.844 1 98.19 278 PRO A C 1
ATOM 2099 O O . PRO A 1 278 ? 6.543 22.453 24.781 1 98.19 278 PRO A O 1
ATOM 2102 N N . ALA A 1 279 ? 8.289 23.094 25.953 1 97.5 279 ALA A N 1
ATOM 2103 C CA . ALA A 1 279 ? 7.602 23 27.234 1 97.5 279 ALA A CA 1
ATOM 2104 C C . ALA A 1 279 ? 6.469 24.016 27.328 1 97.5 279 ALA A C 1
ATOM 2106 O O . ALA A 1 279 ? 5.582 23.891 28.172 1 97.5 279 ALA A O 1
ATOM 2107 N N . ARG A 1 280 ? 6.484 25.016 26.5 1 98.44 280 ARG A N 1
ATOM 2108 C CA . ARG A 1 280 ? 5.473 26.062 26.5 1 98.44 280 ARG A CA 1
ATOM 2109 C C . ARG A 1 280 ? 4.711 26.094 25.188 1 98.44 280 ARG A C 1
ATOM 2111 O O . ARG A 1 280 ? 4.273 27.156 24.734 1 98.44 280 ARG A O 1
ATOM 2118 N N . THR A 1 281 ? 4.723 24.969 24.516 1 98.75 281 THR A N 1
ATOM 2119 C CA . THR A 1 281 ? 4.012 24.828 23.25 1 98.75 281 THR A CA 1
ATOM 2120 C C . THR A 1 281 ? 2.92 23.766 23.344 1 98.75 281 THR A C 1
ATOM 2122 O O . THR A 1 281 ? 3.131 22.719 23.953 1 98.75 281 THR A O 1
ATOM 2125 N N . ILE A 1 282 ? 1.715 24.078 22.797 1 98.81 282 ILE A N 1
ATOM 2126 C CA . ILE A 1 282 ? 0.591 23.156 22.781 1 98.81 282 ILE A CA 1
ATOM 2127 C C . ILE A 1 282 ? 0.281 22.75 21.344 1 98.81 282 ILE A C 1
ATOM 2129 O O . ILE A 1 282 ? 0.185 23.609 20.469 1 98.81 282 ILE A O 1
ATOM 2133 N N . MET A 1 283 ? 0.219 21.453 21.094 1 98.88 283 MET A N 1
ATOM 2134 C CA . MET A 1 283 ? -0.32 20.938 19.844 1 98.88 283 MET A CA 1
ATOM 2135 C C . MET A 1 283 ? -1.805 20.609 19.984 1 98.88 283 MET A C 1
ATOM 2137 O O . MET A 1 283 ? -2.193 19.797 20.812 1 98.88 283 MET A O 1
ATOM 2141 N N . VAL A 1 284 ? -2.623 21.297 19.172 1 98.88 284 VAL A N 1
ATOM 2142 C CA . VAL A 1 284 ? -4.059 21.031 19.125 1 98.88 284 VAL A CA 1
ATOM 2143 C C . VAL A 1 284 ? -4.41 20.312 17.828 1 98.88 284 VAL A C 1
ATOM 2145 O O . VAL A 1 284 ? -4.164 20.828 16.734 1 98.88 284 VAL A O 1
ATOM 2148 N N . GLY A 1 285 ? -4.93 19.109 17.891 1 98.62 285 GLY A N 1
ATOM 2149 C CA . GLY A 1 285 ? -5.258 18.344 16.703 1 98.62 285 GLY A CA 1
ATOM 2150 C C . GLY A 1 285 ? -6.379 17.344 16.922 1 98.62 285 GLY A C 1
ATOM 2151 O O . GLY A 1 285 ? -6.949 17.266 18.016 1 98.62 285 GLY A O 1
ATOM 2152 N N . ASP A 1 286 ? -6.805 16.641 15.867 1 97.69 286 ASP A N 1
ATOM 2153 C CA . ASP A 1 286 ? -7.938 15.719 15.953 1 97.69 286 ASP A CA 1
ATOM 2154 C C . ASP A 1 286 ? -7.492 14.273 15.719 1 97.69 286 ASP A C 1
ATOM 2156 O O . ASP A 1 286 ? -8.32 13.367 15.672 1 97.69 286 ASP A O 1
ATOM 2160 N N . ARG A 1 287 ? -6.23 14.102 15.562 1 97.5 287 ARG A N 1
ATOM 2161 C CA . ARG A 1 287 ? -5.766 12.75 15.266 1 97.5 287 ARG A CA 1
ATOM 2162 C C . ARG A 1 287 ? -4.723 12.289 16.281 1 97.5 287 ARG A C 1
ATOM 2164 O O . ARG A 1 287 ? -3.715 12.969 16.484 1 97.5 287 ARG A O 1
ATOM 2171 N N . LEU A 1 288 ? -4.91 11.094 16.844 1 98.19 288 LEU A N 1
ATOM 2172 C CA . LEU A 1 288 ? -4.023 10.555 17.859 1 98.19 288 LEU A CA 1
ATOM 2173 C C . LEU A 1 288 ? -2.678 10.156 17.266 1 98.19 288 LEU A C 1
ATOM 2175 O O . LEU A 1 288 ? -1.626 10.453 17.828 1 98.19 288 LEU A O 1
ATOM 2179 N N . ASP A 1 289 ? -2.686 9.594 16.078 1 97.25 289 ASP A N 1
ATOM 2180 C CA . ASP A 1 289 ? -1.472 9 15.523 1 97.25 289 ASP A CA 1
ATOM 2181 C C . ASP A 1 289 ? -0.67 10.023 14.719 1 97.25 289 ASP A C 1
ATOM 2183 O O . ASP A 1 289 ? 0.403 9.711 14.203 1 97.25 289 ASP A O 1
ATOM 2187 N N . THR A 1 290 ? -1.172 11.258 14.578 1 97.62 290 THR A N 1
ATOM 2188 C CA . THR A 1 290 ? -0.397 12.297 13.914 1 97.62 290 THR A CA 1
ATOM 2189 C C . THR A 1 290 ? -0.203 13.5 14.836 1 97.62 290 THR A C 1
ATOM 2191 O O . THR A 1 290 ? 0.86 13.656 15.438 1 97.62 290 THR A O 1
ATOM 2194 N N . ASP A 1 291 ? -1.219 14.172 15.242 1 98.56 291 ASP A N 1
ATOM 2195 C CA . ASP A 1 291 ? -1.107 15.391 16.047 1 98.56 291 ASP A CA 1
ATOM 2196 C C . ASP A 1 291 ? -0.594 15.078 17.453 1 98.56 291 ASP A C 1
ATOM 2198 O O . ASP A 1 291 ? 0.38 15.68 17.906 1 98.56 291 ASP A O 1
ATOM 2202 N N . ILE A 1 292 ? -1.279 14.156 18.141 1 98.69 292 ILE A N 1
ATOM 2203 C CA . ILE A 1 292 ? -0.938 13.844 19.531 1 98.69 292 ILE A CA 1
ATOM 2204 C C . ILE A 1 292 ? 0.441 13.195 19.594 1 98.69 292 ILE A C 1
ATOM 2206 O O . ILE A 1 292 ? 1.272 13.562 20.422 1 98.69 292 ILE A O 1
ATOM 2210 N N . LEU A 1 293 ? 0.611 12.328 18.656 1 98.44 293 LEU A N 1
ATOM 2211 C CA . LEU A 1 293 ? 1.912 11.672 18.625 1 98.44 293 LEU A CA 1
ATOM 2212 C C . LEU A 1 293 ? 3.021 12.672 18.312 1 98.44 293 LEU A C 1
ATOM 2214 O O . LEU A 1 293 ? 4.125 12.562 18.859 1 98.44 293 LEU A O 1
ATOM 2218 N N . LEU A 1 294 ? 2.807 13.641 17.391 1 98.38 294 LEU A N 1
ATOM 2219 C CA . LEU A 1 294 ? 3.775 14.719 17.188 1 98.38 294 LEU A CA 1
ATOM 2220 C C . LEU A 1 294 ? 4.082 15.43 18.5 1 98.38 294 LEU A C 1
ATOM 2222 O O . LEU A 1 294 ? 5.246 15.68 18.812 1 98.38 294 LEU A O 1
ATOM 2226 N N . GLY A 1 295 ? 3.023 15.797 19.203 1 98.44 295 GLY A N 1
ATOM 2227 C CA . GLY A 1 295 ? 3.225 16.438 20.484 1 98.44 295 GLY A CA 1
ATOM 2228 C C . GLY A 1 295 ? 4.074 15.625 21.438 1 98.44 295 GLY A C 1
ATOM 2229 O O . GLY A 1 295 ? 5 16.156 22.062 1 98.44 295 GLY A O 1
ATOM 2230 N N . THR A 1 296 ? 3.775 14.367 21.5 1 97.06 296 THR A N 1
ATOM 2231 C CA . THR A 1 296 ? 4.535 13.453 22.344 1 97.06 296 THR A CA 1
ATOM 2232 C C . THR A 1 296 ? 5.988 13.375 21.891 1 97.06 296 THR A C 1
ATOM 2234 O O . THR A 1 296 ? 6.906 13.477 22.703 1 97.06 296 THR A O 1
ATOM 2237 N N . ASN A 1 297 ? 6.191 13.234 20.609 1 96.94 297 ASN A N 1
ATOM 2238 C CA . ASN A 1 297 ? 7.527 13.109 20.047 1 96.94 297 ASN A CA 1
ATOM 2239 C C . ASN A 1 297 ? 8.367 14.359 20.328 1 96.94 297 ASN A C 1
ATOM 2241 O O . ASN A 1 297 ? 9.594 14.273 20.406 1 96.94 297 ASN A O 1
ATOM 2245 N N . CYS A 1 298 ? 7.719 15.461 20.469 1 97.94 298 CYS A N 1
ATOM 2246 C CA . CYS A 1 298 ? 8.438 16.734 20.531 1 97.94 298 CYS A CA 1
ATOM 2247 C C . CYS A 1 298 ? 8.383 17.312 21.953 1 97.94 298 CYS A C 1
ATOM 2249 O O . CYS A 1 298 ? 8.867 18.422 22.188 1 97.94 298 CYS A O 1
ATOM 2251 N N . GLY A 1 299 ? 7.73 16.609 22.859 1 97.44 299 GLY A N 1
ATOM 2252 C CA . GLY A 1 299 ? 7.641 17.078 24.219 1 97.44 299 GLY A CA 1
ATOM 2253 C C . GLY A 1 299 ? 6.688 18.25 24.391 1 97.44 299 GLY A C 1
ATOM 2254 O O . GLY A 1 299 ? 6.945 19.156 25.172 1 97.44 299 GLY A O 1
ATOM 2255 N N . LEU A 1 300 ? 5.648 18.328 23.656 1 98.38 300 LEU A N 1
ATOM 2256 C CA . LEU A 1 300 ? 4.625 19.359 23.734 1 98.38 300 LEU A CA 1
ATOM 2257 C C . LEU A 1 300 ? 3.453 18.906 24.594 1 98.38 300 LEU A C 1
ATOM 2259 O O . LEU A 1 300 ? 3.271 17.703 24.812 1 98.38 300 LEU A O 1
ATOM 2263 N N . ARG A 1 301 ? 2.723 19.859 25.094 1 98.12 301 ARG A N 1
ATOM 2264 C CA . ARG A 1 301 ? 1.393 19.531 25.594 1 98.12 301 ARG A CA 1
ATOM 2265 C C . ARG A 1 301 ? 0.412 19.312 24.453 1 98.12 301 ARG A C 1
ATOM 2267 O O . ARG A 1 301 ? 0.55 19.906 23.391 1 98.12 301 ARG A O 1
ATOM 2274 N N . THR A 1 302 ? -0.557 18.422 24.688 1 98.81 302 THR A N 1
ATOM 2275 C CA . THR A 1 302 ? -1.435 18.078 23.578 1 98.81 302 THR A CA 1
ATOM 2276 C C . THR A 1 302 ? -2.898 18.219 23.984 1 98.81 302 THR A C 1
ATOM 2278 O O . THR A 1 302 ? -3.271 17.906 25.109 1 98.81 302 THR A O 1
ATOM 2281 N N . ILE A 1 303 ? -3.691 18.766 23.078 1 98.81 303 ILE A N 1
ATOM 2282 C CA . ILE A 1 303 ? -5.141 18.844 23.203 1 98.81 303 ILE A CA 1
ATOM 2283 C C . ILE A 1 303 ? -5.805 18.188 22 1 98.81 303 ILE A C 1
ATOM 2285 O O . ILE A 1 303 ? -5.594 18.609 20.859 1 98.81 303 ILE A O 1
ATOM 2289 N N . LEU A 1 304 ? -6.605 17.125 22.266 1 98.81 304 LEU A N 1
ATOM 2290 C CA . LEU A 1 304 ? -7.41 16.484 21.234 1 98.81 304 LEU A CA 1
ATOM 2291 C C . LEU A 1 304 ? -8.766 17.156 21.094 1 98.81 304 LEU A C 1
ATOM 2293 O O . LEU A 1 304 ? -9.492 17.312 22.078 1 98.81 304 LEU A O 1
ATOM 2297 N N . THR A 1 305 ? -9.062 17.641 19.906 1 98.62 305 THR A N 1
ATOM 2298 C CA . THR A 1 305 ? -10.438 18.062 19.656 1 98.62 305 THR A CA 1
ATOM 2299 C C . THR A 1 305 ? -11.234 16.938 19 1 98.62 305 THR A C 1
ATOM 2301 O O . THR A 1 305 ? -10.695 16.172 18.203 1 98.62 305 THR A O 1
ATOM 2304 N N . LEU A 1 306 ? -12.469 16.828 19.297 1 97.5 306 LEU A N 1
ATOM 2305 C CA . LEU A 1 306 ? -13.273 15.688 18.875 1 97.5 306 LEU A CA 1
ATOM 2306 C C . LEU A 1 306 ? -14.109 16.031 17.641 1 97.5 306 LEU A C 1
ATOM 2308 O O . LEU A 1 306 ? -15.117 15.375 17.375 1 97.5 306 LEU A O 1
ATOM 2312 N N . THR A 1 307 ? -13.695 17.031 16.906 1 94.56 307 THR A N 1
ATOM 2313 C CA . THR A 1 307 ? -14.438 17.484 15.742 1 94.56 307 THR A CA 1
ATOM 2314 C C . THR A 1 307 ? -13.93 16.812 14.469 1 94.56 307 THR A C 1
ATOM 2316 O O . THR A 1 307 ? -14.492 17 13.391 1 94.56 307 THR A O 1
ATOM 2319 N N . GLY A 1 308 ? -12.891 16.016 14.586 1 92.62 308 GLY A N 1
ATOM 2320 C CA . GLY A 1 308 ? -12.273 15.461 13.391 1 92.62 308 GLY A CA 1
ATOM 2321 C C . GLY A 1 308 ? -12.266 13.945 13.383 1 92.62 308 GLY A C 1
ATOM 2322 O O . GLY A 1 308 ? -13.312 13.312 13.5 1 92.62 308 GLY A O 1
ATOM 2323 N N . VAL A 1 309 ? -11.172 13.344 13.414 1 90.94 309 VAL A N 1
ATOM 2324 C CA . VAL A 1 309 ? -10.992 11.953 13.008 1 90.94 309 VAL A CA 1
ATOM 2325 C C . VAL A 1 309 ? -11.07 11.039 14.227 1 90.94 309 VAL A C 1
ATOM 2327 O O . VAL A 1 309 ? -11.875 10.102 14.258 1 90.94 309 VAL A O 1
ATOM 2330 N N . SER A 1 310 ? -10.281 11.32 15.266 1 95.5 310 SER A N 1
ATOM 2331 C CA . SER A 1 310 ? -10.164 10.406 16.406 1 95.5 310 SER A CA 1
ATOM 2332 C C . SER A 1 310 ? -11.312 10.602 17.391 1 95.5 310 SER A C 1
ATOM 2334 O O . SER A 1 310 ? -11.906 11.68 17.453 1 95.5 310 SER A O 1
ATOM 2336 N N . THR A 1 311 ? -11.578 9.555 18.109 1 96.88 311 THR A N 1
ATOM 2337 C CA . THR A 1 311 ? -12.664 9.586 19.078 1 96.88 311 THR A CA 1
ATOM 2338 C C . THR A 1 311 ? -12.117 9.508 20.5 1 96.88 311 THR A C 1
ATOM 2340 O O . THR A 1 311 ? -10.969 9.117 20.719 1 96.88 311 THR A O 1
ATOM 2343 N N . LEU A 1 312 ? -12.984 9.938 21.391 1 98 312 LEU A N 1
ATOM 2344 C CA . LEU A 1 312 ? -12.625 9.828 22.797 1 98 312 LEU A CA 1
ATOM 2345 C C . LEU A 1 312 ? -12.43 8.367 23.188 1 98 312 LEU A C 1
ATOM 2347 O O . LEU A 1 312 ? -11.523 8.047 23.969 1 98 312 LEU A O 1
ATOM 2351 N N . GLN A 1 313 ? -13.242 7.551 22.672 1 97.81 313 GLN A N 1
ATOM 2352 C CA . GLN A 1 313 ? -13.148 6.125 22.969 1 97.81 313 GLN A CA 1
ATOM 2353 C C . GLN A 1 313 ? -11.789 5.562 22.547 1 97.81 313 GLN A C 1
ATOM 2355 O O . GLN A 1 313 ? -11.195 4.758 23.281 1 97.81 313 GLN A O 1
ATOM 2360 N N . GLU A 1 314 ? -11.352 5.977 21.438 1 97.12 314 GLU A N 1
ATOM 2361 C CA . GLU A 1 314 ? -10.031 5.551 20.984 1 97.12 314 GLU A CA 1
ATOM 2362 C C . GLU A 1 314 ? -8.938 6.023 21.938 1 97.12 314 GLU A C 1
ATOM 2364 O O . GLU A 1 314 ? -8.039 5.258 22.281 1 97.12 314 GLU A O 1
ATOM 2369 N N . ALA A 1 315 ? -9.016 7.238 22.328 1 98 315 ALA A N 1
ATOM 2370 C CA . ALA A 1 315 ? -8.031 7.801 23.25 1 98 315 ALA A CA 1
ATOM 2371 C C . ALA A 1 315 ? -8.031 7.055 24.578 1 98 315 ALA A C 1
ATOM 2373 O O . ALA A 1 315 ? -6.965 6.727 25.109 1 98 315 ALA A O 1
ATOM 2374 N N . GLU A 1 316 ? -9.172 6.781 25.016 1 97.56 316 GLU A N 1
ATOM 2375 C CA . GLU A 1 316 ? -9.32 6.066 26.281 1 97.56 316 GLU A CA 1
ATOM 2376 C C . GLU A 1 316 ? -8.797 4.637 26.172 1 97.56 316 GLU A C 1
ATOM 2378 O O . GLU A 1 316 ? -8.195 4.117 27.109 1 97.56 316 GLU A O 1
ATOM 2383 N N . SER A 1 317 ? -9.062 4.062 25.078 1 97.31 317 SER A N 1
ATOM 2384 C CA . SER A 1 317 ? -8.555 2.713 24.859 1 97.31 317 SER A CA 1
ATOM 2385 C C . SER A 1 317 ? -7.027 2.684 24.906 1 97.31 317 SER A C 1
ATOM 2387 O O . SER A 1 317 ? -6.438 1.738 25.438 1 97.31 317 SER A O 1
ATOM 2389 N N . HIS A 1 318 ? -6.438 3.619 24.328 1 97.31 318 HIS A N 1
ATOM 2390 C CA . HIS A 1 318 ? -4.988 3.723 24.406 1 97.31 318 HIS A CA 1
ATOM 2391 C C . HIS A 1 318 ? -4.523 3.967 25.828 1 97.31 318 HIS A C 1
ATOM 2393 O O . HIS A 1 318 ? -3.551 3.361 26.281 1 97.31 318 HIS A O 1
ATOM 2399 N N . ARG A 1 319 ? -5.188 4.848 26.484 1 96.19 319 ARG A N 1
ATOM 2400 C CA . ARG A 1 319 ? -4.859 5.191 27.859 1 96.19 319 ARG A CA 1
ATOM 2401 C C . ARG A 1 319 ? -4.891 3.955 28.75 1 96.19 319 ARG A C 1
ATOM 2403 O O . ARG A 1 319 ? -4.004 3.764 29.594 1 96.19 319 ARG A O 1
ATOM 2410 N N . ASP A 1 320 ? -5.797 3.072 28.5 1 96.44 320 ASP A N 1
ATOM 2411 C CA . ASP A 1 320 ? -6.066 1.953 29.391 1 96.44 320 ASP A CA 1
ATOM 2412 C C . ASP A 1 320 ? -5.324 0.698 28.938 1 96.44 320 ASP A C 1
ATOM 2414 O O . ASP A 1 320 ? -5.375 -0.335 29.609 1 96.44 320 ASP A O 1
ATOM 2418 N N . SER A 1 321 ? -4.691 0.724 27.875 1 93.31 321 SER A N 1
ATOM 2419 C CA . SER A 1 321 ? -4.047 -0.452 27.297 1 93.31 321 SER A CA 1
ATOM 2420 C C . SER A 1 321 ? -2.887 -0.923 28.172 1 93.31 321 SER A C 1
ATOM 2422 O O . SER A 1 321 ? -2.559 -2.111 28.188 1 93.31 321 SER A O 1
ATOM 2424 N N . GLY A 1 322 ? -2.15 -0.061 28.812 1 89.38 322 GLY A N 1
ATOM 2425 C CA . GLY A 1 322 ? -0.957 -0.397 29.578 1 89.38 322 GLY A CA 1
ATOM 2426 C C . GLY A 1 322 ? 0.278 -0.557 28.719 1 89.38 322 GLY A C 1
ATOM 2427 O O . GLY A 1 322 ? 1.379 -0.768 29.219 1 89.38 322 GLY A O 1
ATOM 2428 N N . GLU A 1 323 ? 0.115 -0.479 27.469 1 92.69 323 GLU A N 1
ATOM 2429 C CA . GLU A 1 323 ? 1.231 -0.615 26.531 1 92.69 323 GLU A CA 1
ATOM 2430 C C . GLU A 1 323 ? 1.93 0.724 26.312 1 92.69 323 GLU A C 1
ATOM 2432 O O . GLU A 1 323 ? 1.275 1.734 26.047 1 92.69 323 GLU A O 1
ATOM 2437 N N . ALA A 1 324 ? 3.242 0.66 26.375 1 92.56 324 ALA A N 1
ATOM 2438 C CA . ALA A 1 324 ? 4.039 1.882 26.297 1 92.56 324 ALA A CA 1
ATOM 2439 C C . ALA A 1 324 ? 3.816 2.602 24.969 1 92.56 324 ALA A C 1
ATOM 2441 O O . ALA A 1 324 ? 3.654 3.824 24.938 1 92.56 324 ALA A O 1
ATOM 2442 N N . ASP A 1 325 ? 3.793 1.882 23.922 1 93.81 325 ASP A N 1
ATOM 2443 C CA . ASP A 1 325 ? 3.623 2.48 22.594 1 93.81 325 ASP A CA 1
ATOM 2444 C C . ASP A 1 325 ? 2.236 3.102 22.453 1 93.81 325 ASP A C 1
ATOM 2446 O O . ASP A 1 325 ? 2.082 4.141 21.812 1 93.81 325 ASP A O 1
ATOM 2450 N N . ARG A 1 326 ? 1.288 2.539 23 1 95.75 326 ARG A N 1
ATOM 2451 C CA . ARG A 1 326 ? -0.075 3.055 22.938 1 95.75 326 ARG A CA 1
ATOM 2452 C C . ARG A 1 326 ? -0.241 4.277 23.844 1 95.75 326 ARG A C 1
ATOM 2454 O O . ARG A 1 326 ? -1.017 5.184 23.531 1 95.75 326 ARG A O 1
ATOM 2461 N N . ARG A 1 327 ? 0.462 4.312 24.859 1 95.25 327 ARG A N 1
ATOM 2462 C CA . ARG A 1 327 ? 0.406 5.438 25.781 1 95.25 327 ARG A CA 1
ATOM 2463 C C . ARG A 1 327 ? 0.904 6.719 25.125 1 95.25 327 ARG A C 1
ATOM 2465 O O . ARG A 1 327 ? 0.48 7.816 25.5 1 95.25 327 ARG A O 1
ATOM 2472 N N . ARG A 1 328 ? 1.718 6.547 24.125 1 97.12 328 ARG A N 1
ATOM 2473 C CA . ARG A 1 328 ? 2.273 7.695 23.406 1 97.12 328 ARG A CA 1
ATOM 2474 C C . ARG A 1 328 ? 1.202 8.391 22.578 1 97.12 328 ARG A C 1
ATOM 2476 O O . ARG A 1 328 ? 1.389 9.531 22.141 1 97.12 328 ARG A O 1
ATOM 2483 N N . LEU A 1 329 ? 0.107 7.688 22.391 1 98.25 329 LEU A N 1
ATOM 2484 C CA . LEU A 1 329 ? -0.981 8.203 21.562 1 98.25 329 LEU A CA 1
ATOM 2485 C C . LEU A 1 329 ? -2.041 8.883 22.438 1 98.25 329 LEU A C 1
ATOM 2487 O O . LEU A 1 329 ? -3.064 9.336 21.922 1 98.25 329 LEU A O 1
ATOM 2491 N N . VAL A 1 330 ? -1.794 8.961 23.734 1 98.44 330 VAL A N 1
ATOM 2492 C CA . VAL A 1 330 ? -2.783 9.516 24.641 1 98.44 330 VAL A CA 1
ATOM 2493 C C . VAL A 1 330 ? -2.58 11.023 24.781 1 98.44 330 VAL A C 1
ATOM 2495 O O . VAL A 1 330 ? -1.503 11.484 25.172 1 98.44 330 VAL A O 1
ATOM 2498 N N . PRO A 1 331 ? -3.6 11.812 24.406 1 98.75 331 PRO A N 1
ATOM 2499 C CA . PRO A 1 331 ? -3.482 13.258 24.609 1 98.75 331 PRO A CA 1
ATOM 2500 C C . PRO A 1 331 ? -3.51 13.656 26.078 1 98.75 331 PRO A C 1
ATOM 2502 O O . PRO A 1 331 ? -4.051 12.914 26.906 1 98.75 331 PRO A O 1
ATOM 2505 N N . ASP A 1 332 ? -2.922 14.852 26.375 1 98.44 332 ASP A N 1
ATOM 2506 C CA . ASP A 1 332 ? -3.051 15.375 27.734 1 98.44 332 ASP A CA 1
ATOM 2507 C C . ASP A 1 332 ? -4.5 15.734 28.047 1 98.44 332 ASP A C 1
ATOM 2509 O O . ASP A 1 332 ? -5.016 15.383 29.109 1 98.44 332 ASP A O 1
ATOM 2513 N N . TYR A 1 333 ? -5.094 16.391 27.078 1 98.69 333 TYR A N 1
ATOM 2514 C CA . TYR A 1 333 ? -6.453 16.875 27.266 1 98.69 333 TYR A CA 1
ATOM 2515 C C . TYR A 1 333 ? -7.289 16.641 26.016 1 98.69 333 TYR A C 1
ATOM 2517 O O . TYR A 1 333 ? -6.75 16.359 24.938 1 98.69 333 TYR A O 1
ATOM 2525 N N . TYR A 1 334 ? -8.594 16.672 26.203 1 98.75 334 TYR A N 1
ATOM 2526 C CA . TYR A 1 334 ? -9.484 16.734 25.047 1 98.75 334 TYR A CA 1
ATOM 2527 C C . TYR A 1 334 ? -10.562 17.812 25.25 1 98.75 334 TYR A C 1
ATOM 2529 O O . TYR A 1 334 ? -10.82 18.234 26.375 1 98.75 334 TYR A O 1
ATOM 2537 N N . VAL A 1 335 ? -11.055 18.328 24.188 1 98.75 335 VAL A N 1
ATOM 2538 C CA . VAL A 1 335 ? -12.219 19.219 24.109 1 98.75 335 VAL A CA 1
ATOM 2539 C C . VAL A 1 335 ? -13.18 18.719 23.031 1 98.75 335 VAL A C 1
ATOM 2541 O O . VAL A 1 335 ? -12.781 17.984 22.125 1 98.75 335 VAL A O 1
ATOM 2544 N N . HIS A 1 336 ? -14.453 19.078 23.141 1 98.25 336 HIS A N 1
ATOM 2545 C CA . HIS A 1 336 ? -15.391 18.688 22.094 1 98.25 336 HIS A CA 1
ATOM 2546 C C . HIS A 1 336 ? -15.156 19.484 20.828 1 98.25 336 HIS A C 1
ATOM 2548 O O . HIS A 1 336 ? -15.273 18.953 19.719 1 98.25 336 HIS A O 1
ATOM 2554 N N . SER A 1 337 ? -14.875 20.719 21.047 1 98.19 337 SER A N 1
ATOM 2555 C CA . SER A 1 337 ? -14.508 21.672 19.984 1 98.19 337 SER A CA 1
ATOM 2556 C C . SER A 1 337 ? -13.469 22.672 20.484 1 98.19 337 SER A C 1
ATOM 2558 O O . SER A 1 337 ? -13.422 22.984 21.688 1 98.19 337 SER A O 1
ATOM 2560 N N . VAL A 1 338 ? -12.648 23.219 19.531 1 98.44 338 VAL A N 1
ATOM 2561 C CA . VAL A 1 338 ? -11.664 24.203 19.938 1 98.44 338 VAL A CA 1
ATOM 2562 C C . VAL A 1 338 ? -12.359 25.422 20.531 1 98.44 338 VAL A C 1
ATOM 2564 O O . VAL A 1 338 ? -11.797 26.125 21.375 1 98.44 338 VAL A O 1
ATOM 2567 N N . ALA A 1 339 ? -13.602 25.609 20.188 1 97.75 339 ALA A N 1
ATOM 2568 C CA . ALA A 1 339 ? -14.391 26.734 20.688 1 97.75 339 ALA A CA 1
ATOM 2569 C C . ALA A 1 339 ? -14.578 26.625 22.203 1 97.75 339 ALA A C 1
ATOM 2571 O O . ALA A 1 339 ? -14.828 27.641 22.859 1 97.75 339 ALA A O 1
ATOM 2572 N N . ASP A 1 340 ? -14.422 25.438 22.719 1 98.19 340 ASP A N 1
ATOM 2573 C CA . ASP A 1 340 ? -14.609 25.203 24.156 1 98.19 340 ASP A CA 1
ATOM 2574 C C . ASP A 1 340 ? -13.508 25.891 24.969 1 98.19 340 ASP A C 1
ATOM 2576 O O . ASP A 1 340 ? -13.625 26.031 26.188 1 98.19 340 ASP A O 1
ATOM 2580 N N . LEU A 1 341 ? -12.508 26.375 24.328 1 98.31 341 LEU A N 1
ATOM 2581 C CA . LEU A 1 341 ? -11.391 27.016 25 1 98.31 341 LEU A CA 1
ATOM 2582 C C . LEU A 1 341 ? -11.625 28.516 25.141 1 98.31 341 LEU A C 1
ATOM 2584 O O . LEU A 1 341 ? -10.922 29.188 25.891 1 98.31 341 LEU A O 1
ATOM 2588 N N . LEU A 1 342 ? -12.656 29.062 24.484 1 97.44 342 LEU A N 1
ATOM 2589 C CA . LEU A 1 342 ? -12.891 30.5 24.406 1 97.44 342 LEU A CA 1
ATOM 2590 C C . LEU A 1 342 ? -13.117 31.078 25.797 1 97.44 342 LEU A C 1
ATOM 2592 O O . LEU A 1 342 ? -12.539 32.125 26.141 1 97.44 342 LEU A O 1
ATOM 2596 N N . PRO A 1 343 ? -13.922 30.422 26.609 1 96.44 343 PRO A N 1
ATOM 2597 C CA . PRO A 1 343 ? -14.188 31 27.922 1 96.44 343 PRO A CA 1
ATOM 2598 C C . PRO A 1 343 ? -12.93 31.125 28.781 1 96.44 343 PRO A C 1
ATOM 2600 O O . PRO A 1 343 ? -12.867 31.984 29.672 1 96.44 343 PRO A O 1
ATOM 2603 N N . ALA A 1 344 ? -11.984 30.312 28.5 1 96.25 344 ALA A N 1
ATOM 2604 C CA . ALA A 1 344 ? -10.758 30.312 29.281 1 96.25 344 ALA A CA 1
ATOM 2605 C C . ALA A 1 344 ? -9.906 31.547 29 1 96.25 344 ALA A C 1
ATOM 2607 O O . ALA A 1 344 ? -8.977 31.844 29.75 1 96.25 344 ALA A O 1
ATOM 2608 N N . LEU A 1 345 ? -10.25 32.344 28 1 95.44 345 LEU A N 1
ATOM 2609 C CA . LEU A 1 345 ? -9.469 33.5 27.594 1 95.44 345 LEU A CA 1
ATOM 2610 C C . LEU A 1 345 ? -10.094 34.781 28.141 1 95.44 345 LEU A C 1
ATOM 2612 O O . LEU A 1 345 ? -9.531 35.875 27.969 1 95.44 345 LEU A O 1
ATOM 2616 N N . ASP A 1 346 ? -11.242 34.719 28.688 1 86.81 346 ASP A N 1
ATOM 2617 C CA . ASP A 1 346 ? -11.906 35.875 29.281 1 86.81 346 ASP A CA 1
ATOM 2618 C C . ASP A 1 346 ? -11.367 36.188 30.672 1 86.81 346 ASP A C 1
ATOM 2620 O O . ASP A 1 346 ? -10.969 35.25 31.391 1 86.81 346 ASP A O 1
ATOM 2624 N N . MET B 1 1 ? 26.078 2.574 18.984 1 22.41 1 MET B N 1
ATOM 2625 C CA . MET B 1 1 ? 24.953 3.369 19.469 1 22.41 1 MET B CA 1
ATOM 2626 C C . MET B 1 1 ? 23.812 3.363 18.453 1 22.41 1 MET B C 1
ATOM 2628 O O . MET B 1 1 ? 22.797 4.055 18.641 1 22.41 1 MET B O 1
ATOM 2632 N N . SER B 1 2 ? 24.109 2.834 17.203 1 22.83 2 SER B N 1
ATOM 2633 C CA . SER B 1 2 ? 23.578 3.035 15.867 1 22.83 2 SER B CA 1
ATOM 2634 C C . SER B 1 2 ? 22.297 2.227 15.656 1 22.83 2 SER B C 1
ATOM 2636 O O . SER B 1 2 ? 21.438 2.617 14.875 1 22.83 2 SER B O 1
ATOM 2638 N N . ASP B 1 3 ? 22.234 0.975 16.219 1 25.12 3 ASP B N 1
ATOM 2639 C CA . ASP B 1 3 ? 21.297 -0.111 15.922 1 25.12 3 ASP B CA 1
ATOM 2640 C C . ASP B 1 3 ? 19.938 0.141 16.547 1 25.12 3 ASP B C 1
ATOM 2642 O O . ASP B 1 3 ? 18.969 -0.562 16.25 1 25.12 3 ASP B O 1
ATOM 2646 N N . THR B 1 4 ? 19.875 1.049 17.578 1 26.03 4 THR B N 1
ATOM 2647 C CA . THR B 1 4 ? 18.703 1.111 18.453 1 26.03 4 THR B CA 1
ATOM 2648 C C . THR B 1 4 ? 17.578 1.9 17.797 1 26.03 4 THR B C 1
ATOM 2650 O O . THR B 1 4 ? 16.438 1.85 18.25 1 26.03 4 THR B O 1
ATOM 2653 N N . GLU B 1 5 ? 17.938 2.807 16.828 1 22.33 5 GLU B N 1
ATOM 2654 C CA . GLU B 1 5 ? 16.875 3.723 16.438 1 22.33 5 GLU B CA 1
ATOM 2655 C C . GLU B 1 5 ? 15.914 3.059 15.445 1 22.33 5 GLU B C 1
ATOM 2657 O O . GLU B 1 5 ? 14.812 3.559 15.219 1 22.33 5 GLU B O 1
ATOM 2662 N N . ALA B 1 6 ? 16.359 2.025 14.586 1 27.45 6 ALA B N 1
ATOM 2663 C CA . ALA B 1 6 ? 15.5 1.42 13.578 1 27.45 6 ALA B CA 1
ATOM 2664 C C . ALA B 1 6 ? 14.375 0.622 14.219 1 27.45 6 ALA B C 1
ATOM 2666 O O . ALA B 1 6 ? 13.305 0.462 13.633 1 27.45 6 ALA B O 1
ATOM 2667 N N . ALA B 1 7 ? 14.609 0.14 15.555 1 28.84 7 ALA B N 1
ATOM 2668 C CA . ALA B 1 7 ? 13.586 -0.725 16.141 1 28.84 7 ALA B CA 1
ATOM 2669 C C . ALA B 1 7 ? 12.352 0.076 16.547 1 28.84 7 ALA B C 1
ATOM 2671 O O . ALA B 1 7 ? 11.281 -0.496 16.781 1 28.84 7 ALA B O 1
ATOM 2672 N N . ARG B 1 8 ? 12.555 1.454 16.828 1 24.38 8 ARG B N 1
ATOM 2673 C CA . ARG B 1 8 ? 11.477 2.162 17.516 1 24.38 8 ARG B CA 1
ATOM 2674 C C . ARG B 1 8 ? 10.344 2.51 16.547 1 24.38 8 ARG B C 1
ATOM 2676 O O . ARG B 1 8 ? 9.242 2.846 16.984 1 24.38 8 ARG B O 1
ATOM 2683 N N . CYS B 1 9 ? 10.688 2.709 15.242 1 25.02 9 CYS B N 1
ATOM 2684 C CA . CYS B 1 9 ? 9.625 3.209 14.375 1 25.02 9 CYS B CA 1
ATOM 2685 C C . CYS B 1 9 ? 8.633 2.107 14.039 1 25.02 9 CYS B C 1
ATOM 2687 O O . CYS B 1 9 ? 7.566 2.377 13.477 1 25.02 9 CYS B O 1
ATOM 2689 N N . SER B 1 10 ? 9.016 0.809 14.18 1 26.89 10 SER B N 1
ATOM 2690 C CA . SER B 1 10 ? 8.148 -0.286 13.766 1 26.89 10 SER B CA 1
ATOM 2691 C C . SER B 1 10 ? 6.918 -0.388 14.656 1 26.89 10 SER B C 1
ATOM 2693 O O . SER B 1 10 ? 5.906 -0.974 14.266 1 26.89 10 SER B O 1
ATOM 2695 N N . ALA B 1 11 ? 7.031 0.185 15.938 1 25.94 11 ALA B N 1
ATOM 2696 C CA . ALA B 1 11 ? 5.957 -0.115 16.875 1 25.94 11 ALA B CA 1
ATOM 2697 C C . ALA B 1 11 ? 4.699 0.683 16.547 1 25.94 11 ALA B C 1
ATOM 2699 O O . ALA B 1 11 ? 3.605 0.348 17.016 1 25.94 11 ALA B O 1
ATOM 2700 N N . TYR B 1 12 ? 4.867 1.796 15.852 1 25.56 12 TYR B N 1
ATOM 2701 C CA . TYR B 1 12 ? 3.717 2.691 15.828 1 25.56 12 TYR B CA 1
ATOM 2702 C C . TYR B 1 12 ? 2.625 2.158 14.906 1 25.56 12 TYR B C 1
ATOM 2704 O O . TYR B 1 12 ? 1.461 2.543 15.031 1 25.56 12 TYR B O 1
ATOM 2712 N N . TRP B 1 13 ? 2.938 1.436 13.867 1 26.8 13 TRP B N 1
ATOM 2713 C CA . TRP B 1 13 ? 1.857 1.097 12.945 1 26.8 13 TRP B CA 1
ATOM 2714 C C . TRP B 1 13 ? 0.891 0.102 13.578 1 26.8 13 TRP B C 1
ATOM 2716 O O . TRP B 1 13 ? -0.219 -0.099 13.086 1 26.8 13 TRP B O 1
ATOM 2726 N N . GLU B 1 14 ? 1.359 -0.552 14.68 1 28.36 14 GLU B N 1
ATOM 2727 C CA . GLU B 1 14 ? 0.494 -1.605 15.203 1 28.36 14 GLU B CA 1
ATOM 2728 C C . GLU B 1 14 ? -0.758 -1.021 15.852 1 28.36 14 GLU B C 1
ATOM 2730 O O . GLU B 1 14 ? -1.797 -1.683 15.914 1 28.36 14 GLU B O 1
ATOM 2735 N N . LEU B 1 15 ? -0.663 0.282 16.25 1 26.7 15 LEU B N 1
ATOM 2736 C CA . LEU B 1 15 ? -1.696 0.652 17.219 1 26.7 15 LEU B CA 1
ATOM 2737 C C . LEU B 1 15 ? -3.016 0.947 16.516 1 26.7 15 LEU B C 1
ATOM 2739 O O . LEU B 1 15 ? -4.066 1.009 17.156 1 26.7 15 LEU B O 1
ATOM 2743 N N . GLN B 1 16 ? -3.027 1.434 15.305 1 25.19 16 GLN B N 1
ATOM 2744 C CA . GLN B 1 16 ? -4.25 2.174 15.008 1 25.19 16 GLN B CA 1
ATOM 2745 C C . GLN B 1 16 ? -5.43 1.227 14.797 1 25.19 16 GLN B C 1
ATOM 2747 O O . GLN B 1 16 ? -6.586 1.652 14.82 1 25.19 16 GLN B O 1
ATOM 2752 N N . PHE B 1 17 ? -5.273 0.044 14.203 1 25.53 17 PHE B N 1
ATOM 2753 C CA . PHE B 1 17 ? -6.48 -0.568 13.664 1 25.53 17 PHE B CA 1
ATOM 2754 C C . PHE B 1 17 ? -7.25 -1.305 14.75 1 25.53 17 PHE B C 1
ATOM 2756 O O . PHE B 1 17 ? -7.215 -2.535 14.82 1 25.53 17 PHE B O 1
ATOM 2763 N N . THR B 1 18 ? -7.309 -0.796 15.961 1 26.11 18 THR B N 1
ATOM 2764 C CA . THR B 1 18 ? -8.062 -1.622 16.891 1 26.11 18 THR B CA 1
ATOM 2765 C C . THR B 1 18 ? -9.562 -1.499 16.641 1 26.11 18 THR B C 1
ATOM 2767 O O . THR B 1 18 ? -10.273 -0.832 17.391 1 26.11 18 THR B O 1
ATOM 2770 N N . GLY B 1 19 ? -10 -1.058 15.414 1 23.73 19 GLY B N 1
ATOM 2771 C CA . GLY B 1 19 ? -11.453 -1.015 15.336 1 23.73 19 GLY B CA 1
ATOM 2772 C C . GLY B 1 19 ? -12.117 -2.297 15.812 1 23.73 19 GLY B C 1
ATOM 2773 O O . GLY B 1 19 ? -11.477 -3.354 15.844 1 23.73 19 GLY B O 1
ATOM 2774 N N . ASP B 1 20 ? -13.234 -2.088 16.531 1 24.56 20 ASP B N 1
ATOM 2775 C CA . ASP B 1 20 ? -14.18 -3.07 17.047 1 24.56 20 ASP B CA 1
ATOM 2776 C C . ASP B 1 20 ? -14.672 -4.004 15.945 1 24.56 20 ASP B C 1
ATOM 2778 O O . ASP B 1 20 ? -15.359 -3.57 15.016 1 24.56 20 ASP B O 1
ATOM 2782 N N . ARG B 1 21 ? -13.938 -4.801 15.5 1 25.55 21 ARG B N 1
ATOM 2783 C CA . ARG B 1 21 ? -14.344 -5.816 14.531 1 25.55 21 ARG B CA 1
ATOM 2784 C C . ARG B 1 21 ? -15.5 -6.652 15.07 1 25.55 21 ARG B C 1
ATOM 2786 O O . ARG B 1 21 ? -15.297 -7.566 15.875 1 25.55 21 ARG B O 1
ATOM 2793 N N . ARG B 1 22 ? -16.656 -6.004 15.25 1 27.17 22 ARG B N 1
ATOM 2794 C CA . ARG B 1 22 ? -17.734 -6.965 15.43 1 27.17 22 ARG B CA 1
ATOM 2795 C C . ARG B 1 22 ? -17.75 -8 14.312 1 27.17 22 ARG B C 1
ATOM 2797 O O . ARG B 1 22 ? -17.844 -7.645 13.133 1 27.17 22 ARG B O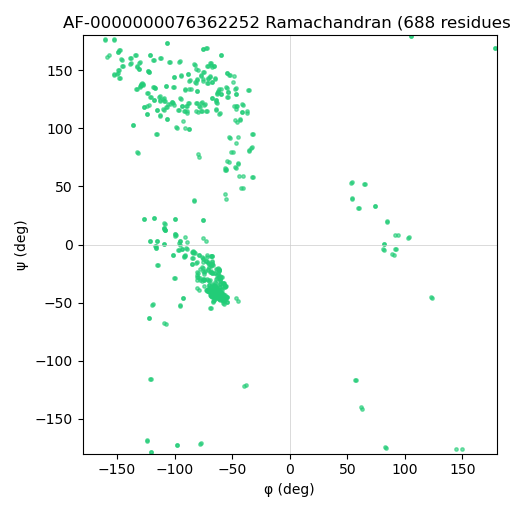 1
ATOM 2804 N N . ARG B 1 23 ? -17.109 -9.102 14.445 1 23.64 23 ARG B N 1
ATOM 2805 C CA . ARG B 1 23 ? -17.031 -10.297 13.617 1 23.64 23 ARG B CA 1
ATOM 2806 C C . ARG B 1 23 ? -18.438 -10.781 13.234 1 23.64 23 ARG B C 1
ATOM 2808 O O . ARG B 1 23 ? -19.25 -11.086 14.102 1 23.64 23 ARG B O 1
ATOM 2815 N N . ALA B 1 24 ? -19.016 -10.148 12.266 1 26.16 24 ALA B N 1
ATOM 2816 C CA . ALA B 1 24 ? -20.188 -10.844 11.734 1 26.16 24 ALA B CA 1
ATOM 2817 C C . ALA B 1 24 ? -19.906 -12.336 11.586 1 26.16 24 ALA B C 1
ATOM 2819 O O . ALA B 1 24 ? -18.906 -12.734 10.992 1 26.16 24 ALA B O 1
ATOM 2820 N N . ARG B 1 25 ? -20.516 -13.195 12.469 1 26.06 25 ARG B N 1
ATOM 2821 C CA . ARG B 1 25 ? -20.531 -14.648 12.422 1 26.06 25 ARG B CA 1
ATOM 2822 C C . ARG B 1 25 ? -21.062 -15.148 11.086 1 26.06 25 ARG B C 1
ATOM 2824 O O . ARG B 1 25 ? -22.234 -14.922 10.75 1 26.06 25 ARG B O 1
ATOM 2831 N N . VAL B 1 26 ? -20.406 -14.898 10.078 1 27.17 26 VAL B N 1
ATOM 2832 C CA . VAL B 1 26 ? -20.859 -15.648 8.914 1 27.17 26 VAL B CA 1
ATOM 2833 C C . VAL B 1 26 ? -21.016 -17.125 9.281 1 27.17 26 VAL B C 1
ATOM 2835 O O . VAL B 1 26 ? -20.203 -17.688 10.016 1 27.17 26 VAL B O 1
ATOM 2838 N N . PRO B 1 27 ? -22.25 -17.609 9.148 1 28.2 27 PRO B N 1
ATOM 2839 C CA . PRO B 1 27 ? -22.453 -19.031 9.406 1 28.2 27 PRO B CA 1
ATOM 2840 C C . PRO B 1 27 ? -21.422 -19.922 8.711 1 28.2 27 PRO B C 1
ATOM 2842 O O . PRO B 1 27 ? -21.016 -19.625 7.582 1 28.2 27 PRO B O 1
ATOM 2845 N N . GLU B 1 28 ? -20.516 -20.484 9.469 1 30.92 28 GLU B N 1
ATOM 2846 C CA . GLU B 1 28 ? -19.5 -21.453 9.062 1 30.92 28 GLU B CA 1
ATOM 2847 C C . GLU B 1 28 ? -20.094 -22.562 8.195 1 30.92 28 GLU B C 1
ATOM 2849 O O . GLU B 1 28 ? -20.938 -23.328 8.664 1 30.92 28 GLU B O 1
ATOM 2854 N N . GLY B 1 29 ? -20.547 -22.297 7.078 1 28.16 29 GLY B N 1
ATOM 2855 C CA . GLY B 1 29 ? -20.703 -23.578 6.395 1 28.16 29 GLY B CA 1
ATOM 2856 C C . GLY B 1 29 ? -19.547 -24.516 6.625 1 28.16 29 GLY B C 1
ATOM 2857 O O . GLY B 1 29 ? -18.406 -24.078 6.805 1 28.16 29 GLY B O 1
ATOM 2858 N N . ARG B 1 30 ? -19.797 -25.719 7.199 1 29.22 30 ARG B N 1
ATOM 2859 C CA . ARG B 1 30 ? -18.828 -26.781 7.469 1 29.22 30 ARG B CA 1
ATOM 2860 C C . ARG B 1 30 ? -17.906 -26.984 6.281 1 29.22 30 ARG B C 1
ATOM 2862 O O . ARG B 1 30 ? -18.297 -27.594 5.273 1 29.22 30 ARG B O 1
ATOM 2869 N N . GLU B 1 31 ? -17.25 -26 5.938 1 28.19 31 GLU B N 1
ATOM 2870 C CA . GLU B 1 31 ? -16.172 -26.422 5.055 1 28.19 31 GLU B CA 1
ATOM 2871 C C . GLU B 1 31 ? -15.438 -27.641 5.629 1 28.19 31 GLU B C 1
ATOM 2873 O O . GLU B 1 31 ? -14.945 -27.594 6.758 1 28.19 31 GLU B O 1
ATOM 2878 N N . LYS B 1 32 ? -15.914 -28.75 5.328 1 33.72 32 LYS B N 1
ATOM 2879 C CA . LYS B 1 32 ? -15.125 -29.922 5.699 1 33.72 32 LYS B CA 1
ATOM 2880 C C . LYS B 1 32 ? -13.633 -29.625 5.621 1 33.72 32 LYS B C 1
ATOM 2882 O O . LYS B 1 32 ? -13.094 -29.391 4.535 1 33.72 32 LYS B O 1
ATOM 2887 N N . ALA B 1 33 ? -13.125 -29.031 6.66 1 38.03 33 ALA B N 1
ATOM 2888 C CA . ALA B 1 33 ? -11.688 -28.875 6.836 1 38.03 33 ALA B CA 1
ATOM 2889 C C . ALA B 1 33 ? -10.922 -30.047 6.25 1 38.03 33 ALA B C 1
ATOM 2891 O O . ALA B 1 33 ? -11.125 -31.203 6.664 1 38.03 33 ALA B O 1
ATOM 2892 N N . LEU B 1 34 ? -10.672 -29.969 4.953 1 36.72 34 LEU B N 1
ATOM 2893 C CA . LEU B 1 34 ? -9.711 -31.016 4.625 1 36.72 34 LEU B CA 1
ATOM 2894 C C . LEU B 1 34 ? -8.758 -31.266 5.793 1 36.72 34 LEU B C 1
ATOM 2896 O O . LEU B 1 34 ? -8.18 -30.312 6.336 1 36.72 34 LEU B O 1
ATOM 2900 N N . ASP B 1 35 ? -9.18 -32.281 6.547 1 39.72 35 ASP B N 1
ATOM 2901 C CA . ASP B 1 35 ? -8.297 -32.75 7.613 1 39.72 35 ASP B CA 1
ATOM 2902 C C . ASP B 1 35 ? -6.848 -32.812 7.133 1 39.72 35 ASP B C 1
ATOM 2904 O O . ASP B 1 35 ? -6.418 -33.875 6.625 1 39.72 35 ASP B O 1
ATOM 2908 N N . LEU B 1 36 ? -6.445 -31.75 6.543 1 39.12 36 LEU B N 1
ATOM 2909 C CA . LEU B 1 36 ? -5.016 -31.734 6.254 1 39.12 36 LEU B CA 1
ATOM 2910 C C . LEU B 1 36 ? -4.203 -31.938 7.523 1 39.12 36 LEU B C 1
ATOM 2912 O O . LEU B 1 36 ? -3.785 -30.969 8.164 1 39.12 36 LEU B O 1
ATOM 2916 N N . ARG B 1 37 ? -4.699 -32.875 8.273 1 38.97 37 ARG B N 1
ATOM 2917 C CA . ARG B 1 37 ? -3.846 -33.188 9.414 1 38.97 37 ARG B CA 1
ATOM 2918 C C . ARG B 1 37 ? -2.377 -33.219 9.008 1 38.97 37 ARG B C 1
ATOM 2920 O O . ARG B 1 37 ? -2.029 -33.781 7.977 1 38.97 37 ARG B O 1
ATOM 2927 N N . PRO B 1 38 ? -1.64 -32.281 9.547 1 41.25 38 PRO B N 1
ATOM 2928 C CA . PRO B 1 38 ? -0.211 -32.438 9.266 1 41.25 38 PRO B CA 1
ATOM 2929 C C . PRO B 1 38 ? 0.266 -33.875 9.453 1 41.25 38 PRO B C 1
ATOM 2931 O O . PRO B 1 38 ? 0.205 -34.406 10.562 1 41.25 38 PRO B O 1
ATOM 2934 N N . GLN B 1 39 ? -0.09 -34.812 8.633 1 37.31 39 GLN B N 1
ATOM 2935 C CA . GLN B 1 39 ? 0.366 -36.156 8.883 1 37.31 39 GLN B CA 1
ATOM 2936 C C . GLN B 1 39 ? 1.809 -36.188 9.375 1 37.31 39 GLN B C 1
ATOM 2938 O O . GLN B 1 39 ? 2.375 -35.125 9.688 1 37.31 39 GLN B O 1
ATOM 2943 N N . SER B 1 40 ? 2.734 -37.062 8.43 1 38.16 40 SER B N 1
ATOM 2944 C CA . SER B 1 40 ? 4.062 -37.594 8.711 1 38.16 40 SER B CA 1
ATOM 2945 C C . SER B 1 40 ? 5.062 -36.469 8.992 1 38.16 40 SER B C 1
ATOM 2947 O O . SER B 1 40 ? 4.992 -35.406 8.383 1 38.16 40 SER B O 1
ATOM 2949 N N . VAL B 1 41 ? 5.551 -36.375 10.164 1 40.84 41 VAL B N 1
ATOM 2950 C CA . VAL B 1 41 ? 6.684 -35.531 10.539 1 40.84 41 VAL B CA 1
ATOM 2951 C C . VAL B 1 41 ? 7.66 -35.438 9.367 1 40.84 41 VAL B C 1
ATOM 2953 O O . VAL B 1 41 ? 8.422 -36.375 9.102 1 40.84 41 VAL B O 1
ATOM 2956 N N . MET B 1 42 ? 7.254 -34.969 8.211 1 49.44 42 MET B N 1
ATOM 2957 C CA . MET B 1 42 ? 8.234 -34.656 7.176 1 49.44 42 MET B CA 1
ATOM 2958 C C . MET B 1 42 ? 9.508 -34.062 7.781 1 49.44 42 MET B C 1
ATOM 2960 O O . MET B 1 42 ? 9.438 -33.281 8.711 1 49.44 42 MET B O 1
ATOM 2964 N N . ALA B 1 43 ? 10.617 -34.781 7.695 1 55.75 43 ALA B N 1
ATOM 2965 C CA . ALA B 1 43 ? 11.922 -34.25 8.094 1 55.75 43 ALA B CA 1
ATOM 2966 C C . ALA B 1 43 ? 12.039 -32.75 7.77 1 55.75 43 ALA B C 1
ATOM 2968 O O . ALA B 1 43 ? 11.461 -32.281 6.789 1 55.75 43 ALA B O 1
ATOM 2969 N N . ALA B 1 44 ? 12.469 -31.969 8.617 1 74.06 44 ALA B N 1
ATOM 2970 C CA . ALA B 1 44 ? 12.656 -30.516 8.5 1 74.06 44 ALA B CA 1
ATOM 2971 C C . ALA B 1 44 ? 13.344 -30.172 7.18 1 74.06 44 ALA B C 1
ATOM 2973 O O . ALA B 1 44 ? 14.359 -30.766 6.82 1 74.06 44 ALA B O 1
ATOM 2974 N N . ALA B 1 45 ? 12.625 -29.375 6.363 1 86.75 45 ALA B N 1
ATOM 2975 C CA . ALA B 1 45 ? 13.18 -28.891 5.102 1 86.75 45 ALA B CA 1
ATOM 2976 C C . ALA B 1 45 ? 14.594 -28.359 5.297 1 86.75 45 ALA B C 1
ATOM 2978 O O . ALA B 1 45 ? 14.859 -27.609 6.242 1 86.75 45 ALA B O 1
ATOM 2979 N N . GLU B 1 46 ? 15.539 -28.828 4.445 1 91.94 46 GLU B N 1
ATOM 2980 C CA . GLU B 1 46 ? 16.938 -28.484 4.648 1 91.94 46 GLU B CA 1
ATOM 2981 C C . GLU B 1 46 ? 17.516 -27.766 3.434 1 91.94 46 GLU B C 1
ATOM 2983 O O . GLU B 1 46 ? 18.703 -27.422 3.404 1 91.94 46 GLU B O 1
ATOM 2988 N N . CYS B 1 47 ? 16.75 -27.516 2.467 1 97.25 47 CYS B N 1
ATOM 2989 C CA . CYS B 1 47 ? 17.188 -26.797 1.27 1 97.25 47 CYS B CA 1
ATOM 2990 C C . CYS B 1 47 ? 18.422 -27.469 0.666 1 97.25 47 CYS B C 1
ATOM 2992 O O . CYS B 1 47 ? 19.438 -26.812 0.43 1 97.25 47 CYS B O 1
ATOM 2994 N N . ARG B 1 48 ? 18.344 -28.75 0.392 1 97.31 48 ARG B N 1
ATOM 2995 C CA . ARG B 1 48 ? 19.453 -29.5 -0.161 1 97.31 48 ARG B CA 1
ATOM 2996 C C . ARG B 1 48 ? 19.453 -29.453 -1.685 1 97.31 48 ARG B C 1
ATOM 2998 O O . ARG B 1 48 ? 18.391 -29.422 -2.309 1 97.31 48 ARG B O 1
ATOM 3005 N N . LEU B 1 49 ? 20.672 -29.469 -2.209 1 98.19 49 LEU B N 1
ATOM 3006 C CA . LEU B 1 49 ? 20.766 -29.594 -3.66 1 98.19 49 LEU B CA 1
ATOM 3007 C C . LEU B 1 49 ? 20.203 -30.938 -4.129 1 98.19 49 LEU B C 1
ATOM 3009 O O . LEU B 1 49 ? 20.609 -31.984 -3.635 1 98.19 49 LEU B O 1
ATOM 3013 N N . LEU B 1 50 ? 19.25 -30.906 -4.977 1 98.06 50 LEU B N 1
ATOM 3014 C CA . LEU B 1 50 ? 18.641 -32.125 -5.488 1 98.06 50 LEU B CA 1
ATOM 3015 C C . LEU B 1 50 ? 19.359 -32.625 -6.742 1 98.06 50 LEU B C 1
ATOM 3017 O O . LEU B 1 50 ? 19.344 -31.938 -7.773 1 98.06 50 LEU B O 1
ATOM 3021 N N . SER B 1 51 ? 20 -33.75 -6.641 1 95.56 51 SER B N 1
ATOM 3022 C CA . SER B 1 51 ? 20.766 -34.312 -7.754 1 95.56 51 SER B CA 1
ATOM 3023 C C . SER B 1 51 ? 20.938 -35.812 -7.621 1 95.56 51 SER B C 1
ATOM 3025 O O . SER B 1 51 ? 20.641 -36.375 -6.574 1 95.56 51 SER B O 1
ATOM 3027 N N . GLY B 1 52 ? 21.297 -36.406 -8.727 1 92.94 52 GLY B N 1
ATOM 3028 C CA . GLY B 1 52 ? 21.672 -37.812 -8.727 1 92.94 52 GLY B CA 1
ATOM 3029 C C . GLY B 1 52 ? 20.547 -38.75 -8.281 1 92.94 52 GLY B C 1
ATOM 3030 O O . GLY B 1 52 ? 19.391 -38.562 -8.68 1 92.94 52 GLY B O 1
ATOM 3031 N N . PRO B 1 53 ? 20.906 -39.75 -7.504 1 94.56 53 PRO B N 1
ATOM 3032 C CA . PRO B 1 53 ? 19.938 -40.781 -7.098 1 94.56 53 PRO B CA 1
ATOM 3033 C C . PRO B 1 53 ? 18.812 -40.219 -6.238 1 94.56 53 PRO B C 1
ATOM 3035 O O . PRO B 1 53 ? 17.688 -40.688 -6.289 1 94.56 53 PRO B O 1
ATOM 3038 N N . GLU B 1 54 ? 19.156 -39.219 -5.547 1 96.44 54 GLU B N 1
ATOM 3039 C CA . GLU B 1 54 ? 18.109 -38.625 -4.711 1 96.44 54 GLU B CA 1
ATOM 3040 C C . GLU B 1 54 ? 17.031 -37.969 -5.559 1 96.44 54 GLU B C 1
ATOM 3042 O O . GLU B 1 54 ? 15.844 -38 -5.215 1 96.44 54 GLU B O 1
ATOM 3047 N N . ALA B 1 55 ? 17.438 -37.312 -6.605 1 97.81 55 ALA B N 1
ATOM 3048 C CA . ALA B 1 55 ? 16.484 -36.688 -7.516 1 97.81 55 ALA B CA 1
ATOM 3049 C C . ALA B 1 55 ? 15.531 -37.75 -8.109 1 97.81 55 ALA B C 1
ATOM 3051 O O . ALA B 1 55 ? 14.32 -37.5 -8.188 1 97.81 55 ALA B O 1
ATOM 3052 N N . SER B 1 56 ? 16.125 -38.812 -8.484 1 97.56 56 SER B N 1
ATOM 3053 C CA . SER B 1 56 ? 15.312 -39.906 -9.031 1 97.56 56 SER B CA 1
ATOM 3054 C C . SER B 1 56 ? 14.305 -40.406 -8.008 1 97.56 56 SER B C 1
ATOM 3056 O O . SER B 1 56 ? 13.141 -40.625 -8.336 1 97.56 56 SER B O 1
ATOM 3058 N N . ALA B 1 57 ? 14.781 -40.594 -6.805 1 97.62 57 ALA B N 1
ATOM 3059 C CA . ALA B 1 57 ? 13.93 -41.125 -5.738 1 97.62 57 ALA B CA 1
ATOM 3060 C C . ALA B 1 57 ? 12.781 -40.156 -5.43 1 97.62 57 ALA B C 1
ATOM 3062 O O . ALA B 1 57 ? 11.641 -40.562 -5.234 1 97.62 57 ALA B O 1
ATOM 3063 N N . VAL B 1 58 ? 13.125 -38.906 -5.387 1 97.75 58 VAL B N 1
ATOM 3064 C CA . VAL B 1 58 ? 12.148 -37.875 -5.066 1 97.75 58 VAL B CA 1
ATOM 3065 C C . VAL B 1 58 ? 11.086 -37.812 -6.16 1 97.75 58 VAL B C 1
ATOM 3067 O O . VAL B 1 58 ? 9.883 -37.75 -5.871 1 97.75 58 VAL B O 1
ATOM 3070 N N . LEU B 1 59 ? 11.469 -37.844 -7.383 1 98.12 59 LEU B N 1
ATOM 3071 C CA . LEU B 1 59 ? 10.539 -37.75 -8.5 1 98.12 59 LEU B CA 1
ATOM 3072 C C . LEU B 1 59 ? 9.695 -39.031 -8.609 1 98.12 59 LEU B C 1
ATOM 3074 O O . LEU B 1 59 ? 8.516 -38.969 -8.953 1 98.12 59 LEU B O 1
ATOM 3078 N N . GLU B 1 60 ? 10.312 -40.125 -8.297 1 97.19 60 GLU B N 1
ATOM 3079 C CA . GLU B 1 60 ? 9.586 -41.406 -8.352 1 97.19 60 GLU B CA 1
ATOM 3080 C C . GLU B 1 60 ? 8.477 -41.438 -7.301 1 97.19 60 GLU B C 1
ATOM 3082 O O . GLU B 1 60 ? 7.414 -42.031 -7.535 1 97.19 60 GLU B O 1
ATOM 3087 N N . ALA B 1 61 ? 8.742 -40.875 -6.23 1 97.19 61 ALA B N 1
ATOM 3088 C CA . ALA B 1 61 ? 7.82 -40.938 -5.102 1 97.19 61 ALA B CA 1
ATOM 3089 C C . ALA B 1 61 ? 6.629 -40 -5.324 1 97.19 61 ALA B C 1
ATOM 3091 O O . ALA B 1 61 ? 5.613 -40.125 -4.633 1 97.19 61 ALA B O 1
ATOM 3092 N N . ALA B 1 62 ? 6.711 -39.156 -6.309 1 98.12 62 ALA B N 1
ATOM 3093 C CA . ALA B 1 62 ? 5.648 -38.188 -6.555 1 98.12 62 ALA B CA 1
ATOM 3094 C C . ALA B 1 62 ? 4.738 -38.625 -7.691 1 98.12 62 ALA B C 1
ATOM 3096 O O . ALA B 1 62 ? 5.203 -39.219 -8.672 1 98.12 62 ALA B O 1
ATOM 3097 N N . ASP B 1 63 ? 3.424 -38.312 -7.527 1 98.56 63 ASP B N 1
ATOM 3098 C CA . ASP B 1 63 ? 2.453 -38.531 -8.594 1 98.56 63 ASP B CA 1
ATOM 3099 C C . ASP B 1 63 ? 2.154 -37.25 -9.359 1 98.56 63 ASP B C 1
ATOM 3101 O O . ASP B 1 63 ? 1.783 -37.312 -10.531 1 98.56 63 ASP B O 1
ATOM 3105 N N . THR B 1 64 ? 2.277 -36.156 -8.688 1 98.69 64 THR B N 1
ATOM 3106 C CA . THR B 1 64 ? 1.896 -34.844 -9.242 1 98.69 64 THR B CA 1
ATOM 3107 C C . THR B 1 64 ? 2.99 -33.812 -9 1 98.69 64 THR B C 1
ATOM 3109 O O . THR B 1 64 ? 3.574 -33.781 -7.914 1 98.69 64 THR B O 1
ATOM 3112 N N . LEU B 1 65 ? 3.314 -33.062 -10.008 1 98.88 65 LEU B N 1
ATOM 3113 C CA . LEU B 1 65 ? 4.18 -31.891 -9.867 1 98.88 65 LEU B CA 1
ATOM 3114 C C . LEU B 1 65 ? 3.443 -30.625 -10.258 1 98.88 65 LEU B C 1
ATOM 3116 O O . LEU B 1 65 ? 2.824 -30.562 -11.328 1 98.88 65 LEU B O 1
ATOM 3120 N N . LEU B 1 66 ? 3.43 -29.688 -9.336 1 98.81 66 LEU B N 1
ATOM 3121 C CA . LEU B 1 66 ? 2.951 -28.328 -9.586 1 98.81 66 LEU B CA 1
ATOM 3122 C C . LEU B 1 66 ? 4.105 -27.406 -9.953 1 98.81 66 LEU B C 1
ATOM 3124 O O . LEU B 1 66 ? 5.098 -27.328 -9.219 1 98.81 66 LEU B O 1
ATOM 3128 N N . PHE B 1 67 ? 3.998 -26.75 -11.078 1 98.88 67 PHE B N 1
ATOM 3129 C CA . PHE B 1 67 ? 5.047 -25.828 -11.492 1 98.88 67 PHE B CA 1
ATOM 3130 C C . PHE B 1 67 ? 4.539 -24.391 -11.477 1 98.88 67 PHE B C 1
ATOM 3132 O O . PHE B 1 67 ? 3.512 -24.078 -12.078 1 98.88 67 PHE B O 1
ATOM 3139 N N . ASP B 1 68 ? 5.23 -23.516 -10.734 1 98.56 68 ASP B N 1
ATOM 3140 C CA . ASP B 1 68 ? 5.113 -22.109 -11.055 1 98.56 68 ASP B CA 1
ATOM 3141 C C . ASP B 1 68 ? 5.566 -21.828 -12.484 1 98.56 68 ASP B C 1
ATOM 3143 O O . ASP B 1 68 ? 6.23 -22.656 -13.102 1 98.56 68 ASP B O 1
ATOM 3147 N N . CYS B 1 69 ? 5.156 -20.641 -12.984 1 97.94 69 CYS B N 1
ATOM 3148 C CA . CYS B 1 69 ? 5.426 -20.375 -14.391 1 97.94 69 CYS B CA 1
ATOM 3149 C C . CYS B 1 69 ? 6.52 -19.344 -14.562 1 97.94 69 CYS B C 1
ATOM 3151 O O . CYS B 1 69 ? 7.66 -19.672 -14.883 1 97.94 69 CYS B O 1
ATOM 3153 N N . ASP B 1 70 ? 6.258 -18.109 -14.203 1 95.69 70 ASP B N 1
ATOM 3154 C CA . ASP B 1 70 ? 7.191 -17 -14.383 1 95.69 70 ASP B CA 1
ATOM 3155 C C . ASP B 1 70 ? 8.461 -17.203 -13.555 1 95.69 70 ASP B C 1
ATOM 3157 O O . ASP B 1 70 ? 8.398 -17.328 -12.328 1 95.69 70 ASP B O 1
ATOM 3161 N N . GLY B 1 71 ? 9.57 -17.344 -14.227 1 94.81 71 GLY B N 1
ATOM 3162 C CA . GLY B 1 71 ? 10.844 -17.516 -13.555 1 94.81 71 GLY B CA 1
ATOM 3163 C C . GLY B 1 71 ? 11.203 -18.984 -13.336 1 94.81 71 GLY B C 1
ATOM 3164 O O . GLY B 1 71 ? 12.305 -19.297 -12.891 1 94.81 71 GLY B O 1
ATOM 3165 N N . VAL B 1 72 ? 10.281 -19.875 -13.711 1 97.81 72 VAL B N 1
ATOM 3166 C CA . VAL B 1 72 ? 10.461 -21.297 -13.43 1 97.81 72 VAL B CA 1
ATOM 3167 C C . VAL B 1 72 ? 10.5 -22.094 -14.734 1 97.81 72 VAL B C 1
ATOM 3169 O O . VAL B 1 72 ? 11.43 -22.859 -14.977 1 97.81 72 VAL B O 1
ATOM 3172 N N . ILE B 1 73 ? 9.5 -21.859 -15.555 1 97.94 73 ILE B N 1
ATOM 3173 C CA . ILE B 1 73 ? 9.484 -22.609 -16.797 1 97.94 73 ILE B CA 1
ATOM 3174 C C . ILE B 1 73 ? 9.641 -21.656 -17.984 1 97.94 73 ILE B C 1
ATOM 3176 O O . ILE B 1 73 ? 9.961 -22.078 -19.094 1 97.94 73 ILE B O 1
ATOM 3180 N N . TRP B 1 74 ? 9.398 -20.344 -17.734 1 96.56 74 TRP B N 1
ATOM 3181 C CA . TRP B 1 74 ? 9.711 -19.344 -18.75 1 96.56 74 TRP B CA 1
ATOM 3182 C C . TRP B 1 74 ? 10.094 -18.016 -18.094 1 96.56 74 TRP B C 1
ATOM 3184 O O . TRP B 1 74 ? 9.922 -17.844 -16.891 1 96.56 74 TRP B O 1
ATOM 3194 N N . ARG B 1 75 ? 10.68 -17.094 -18.844 1 91.25 75 ARG B N 1
ATOM 3195 C CA . ARG B 1 75 ? 10.883 -15.68 -18.562 1 91.25 75 ARG B CA 1
ATOM 3196 C C . ARG B 1 75 ? 10.344 -14.805 -19.688 1 91.25 75 ARG B C 1
ATOM 3198 O O . ARG B 1 75 ? 10.859 -14.828 -20.797 1 91.25 75 ARG B O 1
ATOM 3205 N N . GLY B 1 76 ? 9.383 -14.008 -19.281 1 89.69 76 GLY B N 1
ATOM 3206 C CA . GLY B 1 76 ? 8.719 -13.297 -20.359 1 89.69 76 GLY B CA 1
ATOM 3207 C C . GLY B 1 76 ? 8.133 -14.219 -21.406 1 89.69 76 GLY B C 1
ATOM 3208 O O . GLY B 1 76 ? 7.328 -15.102 -21.094 1 89.69 76 GLY B O 1
ATOM 3209 N N . GLU B 1 77 ? 8.664 -14.102 -22.609 1 90.19 77 GLU B N 1
ATOM 3210 C CA . GLU B 1 77 ? 8.109 -14.898 -23.719 1 90.19 77 GLU B CA 1
ATOM 3211 C C . GLU B 1 77 ? 9.07 -16 -24.125 1 90.19 77 GLU B C 1
ATOM 3213 O O . GLU B 1 77 ? 8.844 -16.688 -25.141 1 90.19 77 GLU B O 1
ATOM 3218 N N . ALA B 1 78 ? 10.055 -16.25 -23.328 1 92.94 78 ALA B N 1
ATOM 3219 C CA . ALA B 1 78 ? 11.039 -17.281 -23.641 1 92.94 78 ALA B CA 1
ATOM 3220 C C . ALA B 1 78 ? 11.023 -18.406 -22.609 1 92.94 78 ALA B C 1
ATOM 3222 O O . ALA B 1 78 ? 11.016 -18.156 -21.406 1 92.94 78 ALA B O 1
ATOM 3223 N N . ALA B 1 79 ? 11.055 -19.625 -23.141 1 96.56 79 ALA B N 1
ATOM 3224 C CA . ALA B 1 79 ? 11.102 -20.766 -22.25 1 96.56 79 ALA B CA 1
ATOM 3225 C C . ALA B 1 79 ? 12.461 -20.875 -21.562 1 96.56 79 ALA B C 1
ATOM 3227 O O . ALA B 1 79 ? 13.492 -20.578 -22.172 1 96.56 79 ALA B O 1
ATOM 3228 N N . ILE B 1 80 ? 12.453 -21.266 -20.328 1 96.5 80 ILE B N 1
ATOM 3229 C CA . ILE B 1 80 ? 13.695 -21.672 -19.688 1 96.5 80 ILE B CA 1
ATOM 3230 C C . ILE B 1 80 ? 14.266 -22.906 -20.406 1 96.5 80 ILE B C 1
ATOM 3232 O O . ILE B 1 80 ? 13.539 -23.859 -20.656 1 96.5 80 ILE B O 1
ATOM 3236 N N . PRO B 1 81 ? 15.57 -22.875 -20.766 1 97.12 81 PRO B N 1
ATOM 3237 C CA . PRO B 1 81 ? 16.141 -24.016 -21.484 1 97.12 81 PRO B CA 1
ATOM 3238 C C . PRO B 1 81 ? 15.93 -25.344 -20.75 1 97.12 81 PRO B C 1
ATOM 3240 O O . PRO B 1 81 ? 16.234 -25.453 -19.562 1 97.12 81 PRO B O 1
ATOM 3243 N N . GLY B 1 82 ? 15.375 -26.312 -21.453 1 98.12 82 GLY B N 1
ATOM 3244 C CA . GLY B 1 82 ? 15.203 -27.656 -20.906 1 98.12 82 GLY B CA 1
ATOM 3245 C C . GLY B 1 82 ? 13.883 -27.828 -20.172 1 98.12 82 GLY B C 1
ATOM 3246 O O . GLY B 1 82 ? 13.508 -28.953 -19.828 1 98.12 82 GLY B O 1
ATOM 3247 N N . ALA B 1 83 ? 13.164 -26.797 -19.969 1 98.56 83 ALA B N 1
ATOM 3248 C CA . ALA B 1 83 ? 11.93 -26.875 -19.188 1 98.56 83 ALA B CA 1
ATOM 3249 C C . ALA B 1 83 ? 10.875 -27.703 -19.906 1 98.56 83 ALA B C 1
ATOM 3251 O O . ALA B 1 83 ? 10.25 -28.578 -19.297 1 98.56 83 ALA B O 1
ATOM 3252 N N . ALA B 1 84 ? 10.656 -27.406 -21.172 1 98.56 84 ALA B N 1
ATOM 3253 C CA . ALA B 1 84 ? 9.656 -28.141 -21.938 1 98.56 84 ALA B CA 1
ATOM 3254 C C . ALA B 1 84 ? 10.008 -29.641 -21.984 1 98.56 84 ALA B C 1
ATOM 3256 O O . ALA B 1 84 ? 9.125 -30.484 -21.844 1 98.56 84 ALA B O 1
ATOM 3257 N N . GLN B 1 85 ? 11.289 -29.891 -22.188 1 98.38 85 GLN B N 1
ATOM 3258 C CA . GLN B 1 85 ? 11.75 -31.281 -22.234 1 98.38 85 GLN B CA 1
ATOM 3259 C C . GLN B 1 85 ? 11.469 -31.984 -20.906 1 98.38 85 GLN B C 1
ATOM 3261 O O . GLN B 1 85 ? 10.984 -33.125 -20.891 1 98.38 85 GLN B O 1
ATOM 3266 N N . LEU B 1 86 ? 11.797 -31.328 -19.797 1 98.56 86 LEU B N 1
ATOM 3267 C CA . LEU B 1 86 ? 11.57 -31.906 -18.484 1 98.56 86 LEU B CA 1
ATOM 3268 C C . LEU B 1 86 ? 10.094 -32.25 -18.281 1 98.56 86 LEU B C 1
ATOM 3270 O O . LEU B 1 86 ? 9.758 -33.375 -17.906 1 98.56 86 LEU B O 1
ATOM 3274 N N . ILE B 1 87 ? 9.227 -31.328 -18.547 1 98.5 87 ILE B N 1
ATOM 3275 C CA . ILE B 1 87 ? 7.805 -31.469 -18.25 1 98.5 87 ILE B CA 1
ATOM 3276 C C . ILE B 1 87 ? 7.191 -32.531 -19.156 1 98.5 87 ILE B C 1
ATOM 3278 O O . ILE B 1 87 ? 6.441 -33.406 -18.688 1 98.5 87 ILE B O 1
ATOM 3282 N N . ASN B 1 88 ? 7.543 -32.5 -20.406 1 98.5 88 ASN B N 1
ATOM 3283 C CA . ASN B 1 88 ? 7.039 -33.5 -21.328 1 98.5 88 ASN B CA 1
ATOM 3284 C C . ASN B 1 88 ? 7.488 -34.906 -20.938 1 98.5 88 ASN B C 1
ATOM 3286 O O . ASN B 1 88 ? 6.715 -35.875 -21.031 1 98.5 88 ASN B O 1
ATOM 3290 N N . ARG B 1 89 ? 8.719 -35.031 -20.5 1 98.31 89 ARG B N 1
ATOM 3291 C CA . ARG B 1 89 ? 9.234 -36.312 -20.078 1 98.31 89 ARG B CA 1
ATOM 3292 C C . ARG B 1 89 ? 8.531 -36.812 -18.797 1 98.31 89 ARG B C 1
ATOM 3294 O O . ARG B 1 89 ? 8.281 -38 -18.641 1 98.31 89 ARG B O 1
ATOM 3301 N N . LEU B 1 90 ? 8.273 -35.875 -17.844 1 98.5 90 LEU B N 1
ATOM 3302 C CA . LEU B 1 90 ? 7.512 -36.219 -16.656 1 98.5 90 LEU B CA 1
ATOM 3303 C C . LEU B 1 90 ? 6.148 -36.812 -17.031 1 98.5 90 LEU B C 1
ATOM 3305 O O . LEU B 1 90 ? 5.73 -37.812 -16.469 1 98.5 90 LEU B O 1
ATOM 3309 N N . GLN B 1 91 ? 5.531 -36.188 -17.969 1 98.25 91 GLN B N 1
ATOM 3310 C CA . GLN B 1 91 ? 4.219 -36.625 -18.422 1 98.25 91 GLN B CA 1
ATOM 3311 C C . GLN B 1 91 ? 4.305 -38 -19.109 1 98.25 91 GLN B C 1
ATOM 3313 O O . GLN B 1 91 ? 3.432 -38.844 -18.922 1 98.25 91 GLN B O 1
ATOM 3318 N N . GLU B 1 92 ? 5.316 -38.188 -19.891 1 97.56 92 GLU B N 1
ATOM 3319 C CA . GLU B 1 92 ? 5.539 -39.469 -20.547 1 97.56 92 GLU B CA 1
ATOM 3320 C C . GLU B 1 92 ? 5.699 -40.594 -19.531 1 97.56 92 GLU B C 1
ATOM 3322 O O . GLU B 1 92 ? 5.348 -41.75 -19.797 1 97.56 92 GLU B O 1
ATOM 3327 N N . ARG B 1 93 ? 6.168 -40.219 -18.391 1 97.31 93 ARG B N 1
ATOM 3328 C CA . ARG B 1 93 ? 6.398 -41.219 -17.344 1 97.31 93 ARG B CA 1
ATOM 3329 C C . ARG B 1 93 ? 5.164 -41.375 -16.453 1 97.31 93 ARG B C 1
ATOM 3331 O O . ARG B 1 93 ? 5.223 -42 -15.398 1 97.31 93 ARG B O 1
ATOM 3338 N N . GLY B 1 94 ? 4.141 -40.75 -16.828 1 97.12 94 GLY B N 1
ATOM 3339 C CA . GLY B 1 94 ? 2.861 -40.938 -16.156 1 97.12 94 GLY B CA 1
ATOM 3340 C C . GLY B 1 94 ? 2.619 -39.969 -15.023 1 97.12 94 GLY B C 1
ATOM 3341 O O . GLY B 1 94 ? 1.65 -40.094 -14.273 1 97.12 94 GLY B O 1
ATOM 3342 N N . LYS B 1 95 ? 3.475 -39 -14.883 1 98.25 95 LYS B N 1
ATOM 3343 C CA . LYS B 1 95 ? 3.271 -38 -13.828 1 98.25 95 LYS B CA 1
ATOM 3344 C C . LYS B 1 95 ? 2.254 -36.938 -14.258 1 98.25 95 LYS B C 1
ATOM 3346 O O . LYS B 1 95 ? 2.217 -36.562 -15.43 1 98.25 95 LYS B O 1
ATOM 3351 N N . ARG B 1 96 ? 1.433 -36.531 -13.328 1 98.38 96 ARG B N 1
ATOM 3352 C CA . ARG B 1 96 ? 0.565 -35.406 -13.562 1 98.38 96 ARG B CA 1
ATOM 3353 C C . ARG B 1 96 ? 1.326 -34.094 -13.375 1 98.38 96 ARG B C 1
ATOM 3355 O O . ARG B 1 96 ? 2.039 -33.906 -12.383 1 98.38 96 ARG B O 1
ATOM 3362 N N . VAL B 1 97 ? 1.15 -33.188 -14.383 1 98.75 97 VAL B N 1
ATOM 3363 C CA . VAL B 1 97 ? 1.786 -31.891 -14.305 1 98.75 97 VAL B CA 1
ATOM 3364 C C . VAL B 1 97 ? 0.723 -30.797 -14.359 1 98.75 97 VAL B C 1
ATOM 3366 O O . VAL B 1 97 ? -0.139 -30.797 -15.242 1 98.75 97 VAL B O 1
ATOM 3369 N N . LEU B 1 98 ? 0.752 -29.891 -13.375 1 98.75 98 LEU B N 1
ATOM 3370 C CA . LEU B 1 98 ? -0.128 -28.719 -13.336 1 98.75 98 LEU B CA 1
ATOM 3371 C C . LEU B 1 98 ? 0.68 -27.438 -13.258 1 98.75 98 LEU B C 1
ATOM 3373 O O . LEU B 1 98 ? 1.802 -27.422 -12.742 1 98.75 98 LEU B O 1
ATOM 3377 N N . TYR B 1 99 ? 0.114 -26.391 -13.828 1 98.75 99 TYR B N 1
ATOM 3378 C CA . TYR B 1 99 ? 0.736 -25.078 -13.836 1 98.75 99 TYR B CA 1
ATOM 3379 C C . TYR B 1 99 ? -0.008 -24.125 -12.906 1 98.75 99 TYR B C 1
ATOM 3381 O O . TYR B 1 99 ? -1.209 -23.891 -13.07 1 98.75 99 TYR B O 1
ATOM 3389 N N . MET B 1 100 ? 0.711 -23.547 -11.953 1 98.25 100 MET B N 1
ATOM 3390 C CA . MET B 1 100 ? 0.11 -22.656 -10.961 1 98.25 100 MET B CA 1
ATOM 3391 C C . MET B 1 100 ? 0.801 -21.297 -10.961 1 98.25 100 MET B C 1
ATOM 3393 O O . MET B 1 100 ? 1.948 -21.188 -10.531 1 98.25 100 MET B O 1
ATOM 3397 N N . THR B 1 101 ? 0.134 -20.25 -11.375 1 98.06 101 THR B N 1
ATOM 3398 C CA . THR B 1 101 ? 0.761 -18.938 -11.5 1 98.06 101 THR B CA 1
ATOM 3399 C C . THR B 1 101 ? -0.077 -17.875 -10.805 1 98.06 101 THR B C 1
ATOM 3401 O O . THR B 1 101 ? -1.306 -17.891 -10.898 1 98.06 101 THR B O 1
ATOM 3404 N N . ASN B 1 102 ? 0.583 -16.969 -10.039 1 98.06 102 ASN B N 1
ATOM 3405 C CA . ASN B 1 102 ? -0.06 -15.812 -9.422 1 98.06 102 ASN B CA 1
ATOM 3406 C C . ASN B 1 102 ? -0.416 -14.742 -10.453 1 98.06 102 ASN B C 1
ATOM 3408 O O . ASN B 1 102 ? -1.175 -13.82 -10.164 1 98.06 102 ASN B O 1
ATOM 3412 N N . ASN B 1 103 ? 0.149 -14.867 -11.641 1 96.94 103 ASN B N 1
ATOM 3413 C CA . ASN B 1 103 ? -0.066 -13.891 -12.695 1 96.94 103 ASN B CA 1
ATOM 3414 C C . ASN B 1 103 ? -1.507 -13.906 -13.195 1 96.94 103 ASN B C 1
ATOM 3416 O O . ASN B 1 103 ? -2.027 -14.969 -13.555 1 96.94 103 ASN B O 1
ATOM 3420 N N . SER B 1 104 ? -2.15 -12.758 -13.188 1 97.81 104 SER B N 1
ATOM 3421 C CA . SER B 1 104 ? -3.568 -12.672 -13.516 1 97.81 104 SER B CA 1
ATOM 3422 C C . SER B 1 104 ? -3.783 -11.992 -14.867 1 97.81 104 SER B C 1
ATOM 3424 O O . SER B 1 104 ? -4.898 -11.586 -15.195 1 97.81 104 SER B O 1
ATOM 3426 N N . THR B 1 105 ? -2.781 -11.828 -15.664 1 96.12 105 THR B N 1
ATOM 3427 C CA . THR B 1 105 ? -2.85 -11.008 -16.875 1 96.12 105 THR B CA 1
ATOM 3428 C C . THR B 1 105 ? -3.408 -11.82 -18.047 1 96.12 105 THR B C 1
ATOM 3430 O O . THR B 1 105 ? -3.762 -11.258 -19.078 1 96.12 105 THR B O 1
ATOM 3433 N N . LYS B 1 106 ? -3.531 -13.156 -17.906 1 97.31 106 LYS B N 1
ATOM 3434 C CA . LYS B 1 106 ? -3.984 -14.031 -18.984 1 97.31 106 LYS B CA 1
ATOM 3435 C C . LYS B 1 106 ? -5.078 -14.977 -18.5 1 97.31 106 LYS B C 1
ATOM 3437 O O . LYS B 1 106 ? -5.129 -15.328 -17.312 1 97.31 106 LYS B O 1
ATOM 3442 N N . THR B 1 107 ? -5.914 -15.336 -19.438 1 98.25 107 THR B N 1
ATOM 3443 C CA . THR B 1 107 ? -6.855 -16.422 -19.188 1 98.25 107 THR B CA 1
ATOM 3444 C C . THR B 1 107 ? -6.148 -17.766 -19.234 1 98.25 107 THR B C 1
ATOM 3446 O O . THR B 1 107 ? -5.02 -17.875 -19.719 1 98.25 107 THR B O 1
ATOM 3449 N N . ARG B 1 108 ? -6.816 -18.781 -18.797 1 98.25 108 ARG B N 1
ATOM 3450 C CA . ARG B 1 108 ? -6.262 -20.141 -18.875 1 98.25 108 ARG B CA 1
ATOM 3451 C C . ARG B 1 108 ? -6.02 -20.531 -20.328 1 98.25 108 ARG B C 1
ATOM 3453 O O . ARG B 1 108 ? -5.016 -21.188 -20.641 1 98.25 108 ARG B O 1
ATOM 3460 N N . ALA B 1 109 ? -6.934 -20.156 -21.156 1 98.25 109 ALA B N 1
ATOM 3461 C CA . ALA B 1 109 ? -6.781 -20.453 -22.578 1 98.25 109 ALA B CA 1
ATOM 3462 C C . ALA B 1 109 ? -5.527 -19.781 -23.141 1 98.25 109 ALA B C 1
ATOM 3464 O O . ALA B 1 109 ? -4.777 -20.406 -23.906 1 98.25 109 ALA B O 1
ATOM 3465 N N . MET B 1 110 ? -5.32 -18.562 -22.797 1 97.88 110 MET B N 1
ATOM 3466 C CA . MET B 1 110 ? -4.141 -17.828 -23.25 1 97.88 110 MET B CA 1
ATOM 3467 C C . MET B 1 110 ? -2.863 -18.469 -22.719 1 97.88 110 MET B C 1
ATOM 3469 O O . MET B 1 110 ? -1.864 -18.547 -23.438 1 97.88 110 MET B O 1
ATOM 3473 N N . TYR B 1 111 ? -2.895 -18.953 -21.5 1 98.12 111 TYR B N 1
ATOM 3474 C CA . TYR B 1 111 ? -1.738 -19.641 -20.953 1 98.12 111 TYR B CA 1
ATOM 3475 C C . TYR B 1 111 ? -1.491 -20.969 -21.672 1 98.12 111 TYR B C 1
ATOM 3477 O O . TYR B 1 111 ? -0.342 -21.344 -21.906 1 98.12 111 TYR B O 1
ATOM 3485 N N . THR B 1 112 ? -2.566 -21.656 -21.969 1 98.56 112 THR B N 1
ATOM 3486 C CA . THR B 1 112 ? -2.434 -22.906 -22.703 1 98.56 112 THR B CA 1
ATOM 3487 C C . THR B 1 112 ? -1.761 -22.672 -24.062 1 98.56 112 THR B C 1
ATOM 3489 O O . THR B 1 112 ? -0.849 -23.406 -24.438 1 98.56 112 THR B O 1
ATOM 3492 N N . ASP B 1 113 ? -2.205 -21.625 -24.703 1 98.38 113 ASP B N 1
ATOM 3493 C CA . ASP B 1 113 ? -1.602 -21.25 -25.984 1 98.38 113 ASP B CA 1
ATOM 3494 C C . ASP B 1 113 ? -0.119 -20.938 -25.812 1 98.38 113 ASP B C 1
ATOM 3496 O O . ASP B 1 113 ? 0.708 -21.344 -26.625 1 98.38 113 ASP B O 1
ATOM 3500 N N . LYS B 1 114 ? 0.194 -20.203 -24.766 1 97.94 114 LYS B N 1
ATOM 3501 C CA . LYS B 1 114 ? 1.587 -19.859 -24.5 1 97.94 114 LYS B CA 1
ATOM 3502 C C . LYS B 1 114 ? 2.424 -21.094 -24.234 1 97.94 114 LYS B C 1
ATOM 3504 O O . LYS B 1 114 ? 3.521 -21.25 -24.781 1 97.94 114 LYS B O 1
ATOM 3509 N N . LEU B 1 115 ? 1.911 -22 -23.422 1 98.62 115 LEU B N 1
ATOM 3510 C CA . LEU B 1 115 ? 2.59 -23.25 -23.109 1 98.62 115 LEU B CA 1
ATOM 3511 C C . LEU B 1 115 ? 2.867 -24.047 -24.375 1 98.62 115 LEU B C 1
ATOM 3513 O O . LEU B 1 115 ? 4.004 -24.469 -24.609 1 98.62 115 LEU B O 1
ATOM 3517 N N . ARG B 1 116 ? 1.905 -24.203 -25.172 1 98.44 116 ARG B N 1
ATOM 3518 C CA . ARG B 1 116 ? 2.053 -24.969 -26.406 1 98.44 116 ARG B CA 1
ATOM 3519 C C . ARG B 1 116 ? 3.033 -24.281 -27.359 1 98.44 116 ARG B C 1
ATOM 3521 O O . ARG B 1 116 ? 3.869 -24.953 -27.984 1 98.44 116 ARG B O 1
ATOM 3528 N N . GLY B 1 117 ? 2.906 -23.031 -27.406 1 98.31 117 GLY B N 1
ATOM 3529 C CA . GLY B 1 117 ? 3.82 -22.266 -28.234 1 98.31 117 GLY B CA 1
ATOM 3530 C C . GLY B 1 117 ? 5.273 -22.406 -27.828 1 98.31 117 GLY B C 1
ATOM 3531 O O . GLY B 1 117 ? 6.176 -22.297 -28.656 1 98.31 117 GLY B O 1
ATOM 3532 N N . LEU B 1 118 ? 5.484 -22.688 -26.562 1 98.12 118 LEU B N 1
ATOM 3533 C CA . LEU B 1 118 ? 6.836 -22.797 -26.016 1 98.12 118 LEU B CA 1
ATOM 3534 C C . LEU B 1 118 ? 7.289 -24.25 -26 1 98.12 118 LEU B C 1
ATOM 3536 O O . LEU B 1 118 ? 8.359 -24.562 -25.469 1 98.12 118 LEU B O 1
ATOM 3540 N N . GLY B 1 119 ? 6.453 -25.188 -26.453 1 98.19 119 GLY B N 1
ATOM 3541 C CA . GLY B 1 119 ? 6.871 -26.562 -26.625 1 98.19 119 GLY B CA 1
ATOM 3542 C C . GLY B 1 119 ? 6.367 -27.484 -25.531 1 98.19 119 GLY B C 1
ATOM 3543 O O . GLY B 1 119 ? 6.711 -28.672 -25.5 1 98.19 119 GLY B O 1
ATOM 3544 N N . PHE B 1 120 ? 5.551 -26.984 -24.672 1 98.5 120 PHE B N 1
ATOM 3545 C CA . PHE B 1 120 ? 4.984 -27.797 -23.609 1 98.5 120 PHE B CA 1
ATOM 3546 C C . PHE B 1 120 ? 3.721 -28.516 -24.078 1 98.5 120 PHE B C 1
ATOM 3548 O O . PHE B 1 120 ? 2.922 -27.938 -24.828 1 98.5 120 PHE B O 1
ATOM 3555 N N . ARG B 1 121 ? 3.578 -29.734 -23.641 1 97.12 121 ARG B N 1
ATOM 3556 C CA . ARG B 1 121 ? 2.273 -30.375 -23.75 1 97.12 121 ARG B CA 1
ATOM 3557 C C . ARG B 1 121 ? 1.353 -29.938 -22.609 1 97.12 121 ARG B C 1
ATOM 3559 O O . ARG B 1 121 ? 1.621 -30.219 -21.438 1 97.12 121 ARG B O 1
ATOM 3566 N N . ALA B 1 122 ? 0.301 -29.234 -23 1 97.31 122 ALA B N 1
ATOM 3567 C CA . ALA B 1 122 ? -0.565 -28.703 -21.953 1 97.31 122 ALA B CA 1
ATOM 3568 C C . ALA B 1 122 ? -2.008 -28.594 -22.438 1 97.31 122 ALA B C 1
ATOM 3570 O O . ALA B 1 122 ? -2.254 -28.375 -23.625 1 97.31 122 ALA B O 1
ATOM 3571 N N . GLU B 1 123 ? -2.887 -28.797 -21.547 1 98.06 123 GLU B N 1
ATOM 3572 C CA . GLU B 1 123 ? -4.312 -28.531 -21.734 1 98.06 123 GLU B CA 1
ATOM 3573 C C . GLU B 1 123 ? -4.816 -27.469 -20.766 1 98.06 123 GLU B C 1
ATOM 3575 O O . GLU B 1 123 ? -4.227 -27.266 -19.703 1 98.06 123 GLU B O 1
ATOM 3580 N N . THR B 1 124 ? -5.91 -26.875 -21.125 1 98.25 124 THR B N 1
ATOM 3581 C CA . THR B 1 124 ? -6.438 -25.766 -20.328 1 98.25 124 THR B CA 1
ATOM 3582 C C . THR B 1 124 ? -6.75 -26.219 -18.906 1 98.25 124 THR B C 1
ATOM 3584 O O . THR B 1 124 ? -6.574 -25.453 -17.953 1 98.25 124 THR B O 1
ATOM 3587 N N . GLN B 1 125 ? -7.172 -27.422 -18.75 1 97.5 125 GLN B N 1
ATOM 3588 C CA . GLN B 1 125 ? -7.57 -27.922 -17.438 1 97.5 125 GLN B CA 1
ATOM 3589 C C . GLN B 1 125 ? -6.367 -28.031 -16.516 1 97.5 125 GLN B C 1
ATOM 3591 O O . GLN B 1 125 ? -6.531 -28.156 -15.297 1 97.5 125 GLN B O 1
ATOM 3596 N N . ASP B 1 126 ? -5.113 -28.016 -17.078 1 96.75 126 ASP B N 1
ATOM 3597 C CA . ASP B 1 126 ? -3.891 -28.156 -16.297 1 96.75 126 ASP B CA 1
ATOM 3598 C C . ASP B 1 126 ? -3.447 -26.828 -15.711 1 96.75 126 ASP B C 1
ATOM 3600 O O . ASP B 1 126 ? -2.51 -26.766 -14.914 1 96.75 126 ASP B O 1
ATOM 3604 N N . VAL B 1 127 ? -4.148 -25.734 -16.125 1 98.5 127 VAL B N 1
ATOM 3605 C CA . VAL B 1 127 ? -3.668 -24.391 -15.797 1 98.5 127 VAL B CA 1
ATOM 3606 C C . VAL B 1 127 ? -4.512 -23.797 -14.672 1 98.5 127 VAL B C 1
ATOM 3608 O O . VAL B 1 127 ? -5.734 -23.688 -14.797 1 98.5 127 VAL B O 1
ATOM 3611 N N . PHE B 1 128 ? -3.836 -23.469 -13.586 1 98.38 128 PHE B N 1
ATOM 3612 C CA . PHE B 1 128 ? -4.445 -22.766 -12.469 1 98.38 128 PHE B CA 1
ATOM 3613 C C . PHE B 1 128 ? -3.814 -21.391 -12.289 1 98.38 128 PHE B C 1
ATOM 3615 O O . PHE B 1 128 ? -2.791 -21.25 -11.609 1 98.38 128 PHE B O 1
ATOM 3622 N N . ALA B 1 129 ? -4.441 -20.391 -12.859 1 98.12 129 ALA B N 1
ATOM 3623 C CA . ALA B 1 129 ? -4.051 -19 -12.727 1 98.12 129 ALA B CA 1
ATOM 3624 C C . ALA B 1 129 ? -4.992 -18.25 -11.773 1 98.12 129 ALA B C 1
ATOM 3626 O O . ALA B 1 129 ? -6.16 -18.625 -11.633 1 98.12 129 ALA B O 1
ATOM 3627 N N . THR B 1 130 ? -4.508 -17.172 -11.227 1 98.31 130 THR B N 1
ATOM 3628 C CA . THR B 1 130 ? -5.238 -16.547 -10.125 1 98.31 130 THR B CA 1
ATOM 3629 C C . THR B 1 130 ? -6.516 -15.883 -10.625 1 98.31 130 THR B C 1
ATOM 3631 O O . THR B 1 130 ? -7.492 -15.758 -9.875 1 98.31 130 THR B O 1
ATOM 3634 N N . ALA B 1 131 ? -6.551 -15.391 -11.875 1 98.25 131 ALA B N 1
ATOM 3635 C CA . ALA B 1 131 ? -7.805 -14.875 -12.422 1 98.25 131 ALA B CA 1
ATOM 3636 C C . ALA B 1 131 ? -8.898 -15.938 -12.391 1 98.25 131 ALA B C 1
ATOM 3638 O O . ALA B 1 131 ? -10.008 -15.68 -11.914 1 98.25 131 ALA B O 1
ATOM 3639 N N . PHE B 1 132 ? -8.609 -17.156 -12.836 1 98.12 132 PHE B N 1
ATOM 3640 C CA . PHE B 1 132 ? -9.547 -18.266 -12.867 1 98.12 132 PHE B CA 1
ATOM 3641 C C . PHE B 1 132 ? -9.891 -18.719 -11.453 1 98.12 132 PHE B C 1
ATOM 3643 O O . PHE B 1 132 ? -11.062 -18.922 -11.133 1 98.12 132 PHE B O 1
ATOM 3650 N N . CYS B 1 133 ? -8.891 -18.844 -10.594 1 97.81 133 CYS B N 1
ATOM 3651 C CA . CYS B 1 133 ? -9.117 -19.312 -9.227 1 97.81 133 CYS B CA 1
ATOM 3652 C C . CYS B 1 133 ? -9.969 -18.312 -8.445 1 97.81 133 CYS B C 1
ATOM 3654 O O . CYS B 1 133 ? -10.742 -18.719 -7.574 1 97.81 133 CYS B O 1
ATOM 3656 N N . SER B 1 134 ? -9.82 -17 -8.766 1 97.5 134 SER B N 1
ATOM 3657 C CA . SER B 1 134 ? -10.688 -16.016 -8.141 1 97.5 134 SER B CA 1
ATOM 3658 C C . SER B 1 134 ? -12.141 -16.219 -8.531 1 97.5 134 SER B C 1
ATOM 3660 O O . SER B 1 134 ? -13.047 -16.094 -7.703 1 97.5 134 SER B O 1
ATOM 3662 N N . ALA B 1 135 ? -12.367 -16.531 -9.805 1 96.62 135 ALA B N 1
ATOM 3663 C CA . ALA B 1 135 ? -13.719 -16.844 -10.266 1 96.62 135 ALA B CA 1
ATOM 3664 C C . ALA B 1 135 ? -14.266 -18.062 -9.547 1 96.62 135 ALA B C 1
ATOM 3666 O O . ALA B 1 135 ? -15.422 -18.078 -9.117 1 96.62 135 ALA B O 1
ATOM 3667 N N . LEU B 1 136 ? -13.43 -19.109 -9.375 1 96.19 136 LEU B N 1
ATOM 3668 C CA . LEU B 1 136 ? -13.844 -20.312 -8.664 1 96.19 136 LEU B CA 1
ATOM 3669 C C . LEU B 1 136 ? -14.211 -19.984 -7.219 1 96.19 136 LEU B C 1
ATOM 3671 O O . LEU B 1 136 ? -15.211 -20.5 -6.699 1 96.19 136 LEU B O 1
ATOM 3675 N N . TYR B 1 137 ? -13.391 -19.141 -6.598 1 96.19 137 TYR B N 1
ATOM 3676 C CA . TYR B 1 137 ? -13.633 -18.734 -5.215 1 96.19 137 TYR B CA 1
ATOM 3677 C C . TYR B 1 137 ? -14.992 -18.078 -5.07 1 96.19 137 TYR B C 1
ATOM 3679 O O . TYR B 1 137 ? -15.758 -18.391 -4.156 1 96.19 137 TYR B O 1
ATOM 3687 N N . LEU B 1 138 ? -15.266 -17.156 -5.969 1 95.12 138 LEU B N 1
ATOM 3688 C CA . LEU B 1 138 ? -16.5 -16.391 -5.918 1 95.12 138 LEU B CA 1
ATOM 3689 C C . LEU B 1 138 ? -17.703 -17.266 -6.238 1 95.12 138 LEU B C 1
ATOM 3691 O O . LEU B 1 138 ? -18.797 -17.047 -5.715 1 95.12 138 LEU B O 1
ATOM 3695 N N . GLN B 1 139 ? -17.5 -18.234 -7.039 1 91.62 139 GLN B N 1
ATOM 3696 C CA . GLN B 1 139 ? -18.578 -19.156 -7.395 1 91.62 139 GLN B CA 1
ATOM 3697 C C . GLN B 1 139 ? -18.953 -20.047 -6.211 1 91.62 139 GLN B C 1
ATOM 3699 O O . GLN B 1 139 ? -20.125 -20.391 -6.035 1 91.62 139 GLN B O 1
ATOM 3704 N N . GLN B 1 140 ? -18.016 -20.469 -5.406 1 86.81 140 GLN B N 1
ATOM 3705 C CA . GLN B 1 140 ? -18.219 -21.375 -4.289 1 86.81 140 GLN B CA 1
ATOM 3706 C C . GLN B 1 140 ? -18.875 -20.672 -3.111 1 86.81 140 GLN B C 1
ATOM 3708 O O . GLN B 1 140 ? -19.391 -21.312 -2.195 1 86.81 140 GLN B O 1
ATOM 3713 N N . LYS B 1 141 ? -18.906 -19.406 -3.094 1 76.69 141 LYS B N 1
ATOM 3714 C CA . LYS B 1 141 ? -19.438 -18.688 -1.943 1 76.69 141 LYS B CA 1
ATOM 3715 C C . LYS B 1 141 ? -20.875 -18.25 -2.184 1 76.69 141 LYS B C 1
ATOM 3717 O O . LYS B 1 141 ? -21.172 -17.547 -3.148 1 76.69 141 LYS B O 1
ATOM 3722 N N . PRO B 1 142 ? -21.859 -19.047 -1.566 1 58.62 142 PRO B N 1
ATOM 3723 C CA . PRO B 1 142 ? -23.312 -18.859 -1.756 1 58.62 142 PRO B CA 1
ATOM 3724 C C . PRO B 1 142 ? -23.734 -17.391 -1.673 1 58.62 142 PRO B C 1
ATOM 3726 O O . PRO B 1 142 ? -24.656 -16.984 -2.373 1 58.62 142 PRO B O 1
ATOM 3729 N N . ALA B 1 143 ? -23.266 -16.766 -0.657 1 57.25 143 ALA B N 1
ATOM 3730 C CA . ALA B 1 143 ? -23.812 -15.438 -0.363 1 57.25 143 ALA B CA 1
ATOM 3731 C C . ALA B 1 143 ? -23.312 -14.406 -1.376 1 57.25 143 ALA B C 1
ATOM 3733 O O . ALA B 1 143 ? -23.641 -13.219 -1.276 1 57.25 143 ALA B O 1
ATOM 3734 N N . GLN B 1 144 ? -22.516 -14.992 -2.375 1 59.81 144 GLN B N 1
ATOM 3735 C CA . GLN B 1 144 ? -22.047 -13.984 -3.322 1 59.81 144 GLN B CA 1
ATOM 3736 C C . GLN B 1 144 ? -23.141 -13.617 -4.32 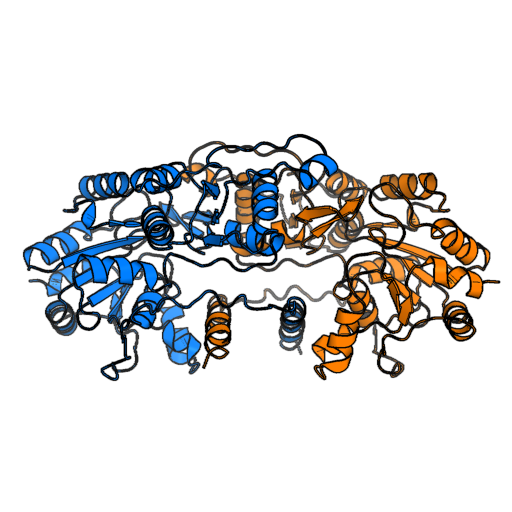1 59.81 144 GLN B C 1
ATOM 3738 O O . GLN B 1 144 ? -23.531 -14.445 -5.148 1 59.81 144 GLN B O 1
ATOM 3743 N N . ARG B 1 145 ? -24.141 -12.836 -3.924 1 63.03 145 ARG B N 1
ATOM 3744 C CA . ARG B 1 145 ? -25.125 -12.25 -4.832 1 63.03 145 ARG B CA 1
ATOM 3745 C C . ARG B 1 145 ? -24.672 -10.875 -5.309 1 63.03 145 ARG B C 1
ATOM 3747 O O . ARG B 1 145 ? -24.188 -10.062 -4.512 1 63.03 145 ARG B O 1
ATOM 3754 N N . GLY B 1 146 ? -24.062 -10.766 -6.66 1 85.25 146 GLY B N 1
ATOM 3755 C CA . GLY B 1 146 ? -23.875 -9.438 -7.23 1 85.25 146 GLY B CA 1
ATOM 3756 C C . GLY B 1 146 ? -22.688 -9.352 -8.156 1 85.25 146 GLY B C 1
ATOM 3757 O O . GLY B 1 146 ? -22.109 -10.375 -8.547 1 85.25 146 GLY B O 1
ATOM 3758 N N . LYS B 1 147 ? -22.453 -8.273 -8.586 1 94.94 147 LYS B N 1
ATOM 3759 C CA . LYS B 1 147 ? -21.359 -7.922 -9.5 1 94.94 147 LYS B CA 1
ATOM 3760 C C . LYS B 1 147 ? -20.047 -7.777 -8.75 1 94.94 147 LYS B C 1
ATOM 3762 O O . LYS B 1 147 ? -20.031 -7.609 -7.531 1 94.94 147 LYS B O 1
ATOM 3767 N N . VAL B 1 148 ? -19 -8.078 -9.445 1 97.25 148 VAL B N 1
ATOM 3768 C CA . VAL B 1 148 ? -17.672 -7.848 -8.906 1 97.25 148 VAL B CA 1
ATOM 3769 C C . VAL B 1 148 ? -17.078 -6.582 -9.523 1 97.25 148 VAL B C 1
ATOM 3771 O O . VAL B 1 148 ? -17.109 -6.406 -10.75 1 97.25 148 VAL B O 1
ATOM 3774 N N . TYR B 1 149 ? -16.688 -5.598 -8.727 1 98 149 TYR B N 1
ATOM 3775 C CA . TYR B 1 149 ? -15.844 -4.52 -9.227 1 98 149 TYR B CA 1
ATOM 3776 C C . TYR B 1 149 ? -14.391 -4.969 -9.344 1 98 149 TYR B C 1
ATOM 3778 O O . TYR B 1 149 ? -13.758 -5.305 -8.336 1 98 149 TYR B O 1
ATOM 3786 N N . VAL B 1 150 ? -13.859 -4.945 -10.547 1 98.62 150 VAL B N 1
ATOM 3787 C CA . VAL B 1 150 ? -12.547 -5.52 -10.836 1 98.62 150 VAL B CA 1
ATOM 3788 C C . VAL B 1 150 ? -11.539 -4.406 -11.109 1 98.62 150 VAL B C 1
ATOM 3790 O O . VAL B 1 150 ? -11.75 -3.582 -12 1 98.62 150 VAL B O 1
ATOM 3793 N N . LEU B 1 151 ? -10.555 -4.305 -10.258 1 98.75 151 LEU B N 1
ATOM 3794 C CA . LEU B 1 151 ? -9.297 -3.689 -10.664 1 98.75 151 LEU B CA 1
ATOM 3795 C C . LEU B 1 151 ? -8.367 -4.719 -11.289 1 98.75 151 LEU B C 1
ATOM 3797 O O . LEU B 1 151 ? -7.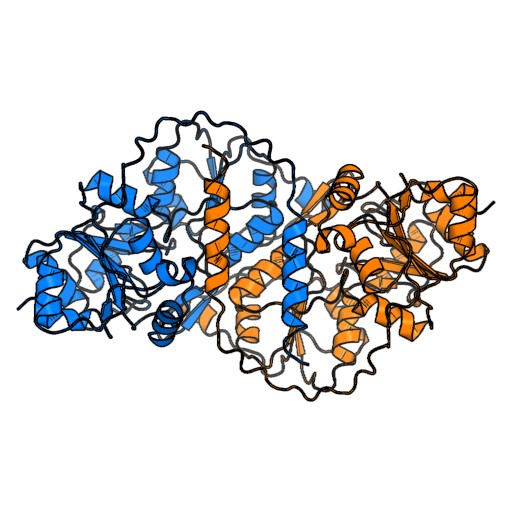656 -5.438 -10.578 1 98.75 151 LEU B O 1
ATOM 3801 N N . GLY B 1 152 ? -8.305 -4.777 -12.555 1 98.38 152 GLY B N 1
ATOM 3802 C CA . GLY B 1 152 ? -7.582 -5.844 -13.234 1 98.38 152 GLY B CA 1
ATOM 3803 C C . GLY B 1 152 ? -7.656 -5.754 -14.742 1 98.38 152 GLY B C 1
ATOM 3804 O O . GLY B 1 152 ? -8.438 -4.973 -15.289 1 98.38 152 GLY B O 1
ATOM 3805 N N . ALA B 1 153 ? -6.832 -6.559 -15.383 1 95.69 153 ALA B N 1
ATOM 3806 C CA . ALA B 1 153 ? -6.844 -6.66 -16.844 1 95.69 153 ALA B CA 1
ATOM 3807 C C . ALA B 1 153 ? -8.078 -7.402 -17.328 1 95.69 153 ALA B C 1
ATOM 3809 O O . ALA B 1 153 ? -8.812 -7.992 -16.531 1 95.69 153 ALA B O 1
ATOM 3810 N N . GLU B 1 154 ? -8.305 -7.352 -18.625 1 96.38 154 GLU B N 1
ATOM 3811 C CA . GLU B 1 154 ? -9.492 -7.93 -19.25 1 96.38 154 GLU B CA 1
ATOM 3812 C C . GLU B 1 154 ? -9.555 -9.438 -19 1 96.38 154 GLU B C 1
ATOM 3814 O O . GLU B 1 154 ? -10.648 -10.008 -18.922 1 96.38 154 GLU B O 1
ATOM 3819 N N . ALA B 1 155 ? -8.43 -10.086 -18.891 1 97.56 155 ALA B N 1
ATOM 3820 C CA . ALA B 1 155 ? -8.383 -11.523 -18.672 1 97.56 155 ALA B CA 1
ATOM 3821 C C . ALA B 1 155 ? -9.141 -11.914 -17.406 1 97.56 155 ALA B C 1
ATOM 3823 O O . ALA B 1 155 ? -9.758 -12.984 -17.344 1 97.56 155 ALA B O 1
ATOM 3824 N N . VAL B 1 156 ? -9.125 -11.047 -16.406 1 98.5 156 VAL B N 1
ATOM 3825 C CA . VAL B 1 156 ? -9.812 -11.32 -15.148 1 98.5 156 VAL B CA 1
ATOM 3826 C C . VAL B 1 156 ? -11.32 -11.328 -15.375 1 98.5 156 VAL B C 1
ATOM 3828 O O . VAL B 1 156 ? -12.016 -12.242 -14.93 1 98.5 156 VAL B O 1
ATOM 3831 N N . SER B 1 157 ? -11.789 -10.375 -16.109 1 97.81 157 SER B N 1
ATOM 3832 C CA . SER B 1 157 ? -13.219 -10.289 -16.406 1 97.81 157 SER B CA 1
ATOM 3833 C C . SER B 1 157 ? -13.68 -11.484 -17.234 1 97.81 157 SER B C 1
ATOM 3835 O O . SER B 1 157 ? -14.781 -11.992 -17.031 1 97.81 157 SER B O 1
ATOM 3837 N N . GLU B 1 158 ? -12.852 -11.875 -18.141 1 98.25 158 GLU B N 1
ATOM 3838 C CA . GLU B 1 158 ? -13.203 -13.008 -19 1 98.25 158 GLU B CA 1
ATOM 3839 C C . GLU B 1 158 ? -13.352 -14.289 -18.172 1 98.25 158 GLU B C 1
ATOM 3841 O O . GLU B 1 158 ? -14.281 -15.062 -18.391 1 98.25 158 GLU B O 1
ATOM 3846 N N . GLU B 1 159 ? -12.438 -14.539 -17.25 1 98.25 159 GLU B N 1
ATOM 3847 C CA . GLU B 1 159 ? -12.523 -15.727 -16.391 1 98.25 159 GLU B CA 1
ATOM 3848 C C . GLU B 1 159 ? -13.758 -15.672 -15.492 1 98.25 159 GLU B C 1
ATOM 3850 O O . GLU B 1 159 ? -14.422 -16.688 -15.289 1 98.25 159 GLU B O 1
ATOM 3855 N N . LEU B 1 160 ? -14.047 -14.453 -14.953 1 97 160 LEU B N 1
ATOM 3856 C CA . LEU B 1 160 ? -15.25 -14.297 -14.141 1 97 160 LEU B CA 1
ATOM 3857 C C . LEU B 1 160 ? -16.5 -14.602 -14.953 1 97 160 LEU B C 1
ATOM 3859 O O . LEU B 1 160 ? -17.344 -15.406 -14.531 1 97 160 LEU B O 1
ATOM 3863 N N . ARG B 1 161 ? -16.562 -14.039 -16.156 1 96.38 161 ARG B N 1
ATOM 3864 C CA . ARG B 1 161 ? -17.734 -14.219 -17.016 1 96.38 161 ARG B CA 1
ATOM 3865 C C . ARG B 1 161 ? -17.891 -15.68 -17.422 1 96.38 161 ARG B C 1
ATOM 3867 O O . ARG B 1 161 ? -19 -16.172 -17.562 1 96.38 161 ARG B O 1
ATOM 3874 N N . SER B 1 162 ? -16.766 -16.344 -17.625 1 96.38 162 SER B N 1
ATOM 3875 C CA . SER B 1 162 ? -16.797 -17.734 -18.031 1 96.38 162 SER B CA 1
ATOM 3876 C C . SER B 1 162 ? -17.484 -18.609 -16.984 1 96.38 162 SER B C 1
ATOM 3878 O O . SER B 1 162 ? -17.984 -19.688 -17.297 1 96.38 162 SER B O 1
ATOM 3880 N N . LEU B 1 163 ? -17.547 -18.156 -15.734 1 94.5 163 LEU B N 1
ATOM 3881 C CA . LEU B 1 163 ? -18.203 -18.906 -14.68 1 94.5 163 LEU B CA 1
ATOM 3882 C C . LEU B 1 163 ? -19.516 -18.219 -14.266 1 94.5 163 LEU B C 1
ATOM 3884 O O . LEU B 1 163 ? -20.016 -18.453 -13.172 1 94.5 163 LEU B O 1
ATOM 3888 N N . GLY B 1 164 ? -19.969 -17.266 -15.078 1 93.44 164 GLY B N 1
ATOM 3889 C CA . GLY B 1 164 ? -21.281 -16.656 -14.898 1 93.44 164 GLY B CA 1
ATOM 3890 C C . GLY B 1 164 ? -21.281 -15.523 -13.898 1 93.44 164 GLY B C 1
ATOM 3891 O O . GLY B 1 164 ? -22.328 -15.156 -13.367 1 93.44 164 GLY B O 1
ATOM 3892 N N . ILE B 1 165 ? -20.141 -14.984 -13.641 1 95.06 165 ILE B N 1
ATOM 3893 C CA . ILE B 1 165 ? -20.062 -13.898 -12.664 1 95.06 165 ILE B CA 1
ATOM 3894 C C . ILE B 1 165 ? -19.969 -12.562 -13.391 1 95.06 165 ILE B C 1
ATOM 3896 O O . ILE B 1 165 ? -19.047 -12.336 -14.18 1 95.06 165 ILE B O 1
ATOM 3900 N N . ALA B 1 166 ? -20.938 -11.656 -13.125 1 94.88 166 ALA B N 1
ATOM 3901 C CA . ALA B 1 166 ? -20.938 -10.32 -13.711 1 94.88 166 ALA B CA 1
ATOM 3902 C C . ALA B 1 166 ? -19.906 -9.422 -13.039 1 94.88 166 ALA B C 1
ATOM 3904 O O . ALA B 1 166 ? -19.672 -9.531 -11.836 1 94.88 166 ALA B O 1
ATOM 3905 N N . CYS B 1 167 ? -19.266 -8.617 -13.891 1 95.81 167 CYS B N 1
ATOM 3906 C CA . CYS B 1 167 ? -18.266 -7.742 -13.297 1 95.81 167 CYS B CA 1
ATOM 3907 C C . CYS B 1 167 ? -18.203 -6.402 -14.023 1 95.81 167 CYS B C 1
ATOM 3909 O O . CYS B 1 167 ? -18.703 -6.281 -15.148 1 95.81 167 CYS B O 1
ATOM 3911 N N . ILE B 1 168 ? -17.703 -5.367 -13.414 1 96.62 168 ILE B N 1
ATOM 3912 C CA . ILE B 1 168 ? -17.406 -4.039 -13.945 1 96.62 168 ILE B CA 1
ATOM 3913 C C . ILE B 1 168 ? -16.016 -3.598 -13.492 1 96.62 168 ILE B C 1
ATOM 3915 O O . ILE B 1 168 ? -15.438 -4.199 -12.594 1 96.62 168 ILE B O 1
ATOM 3919 N N . GLY B 1 169 ? -15.469 -2.561 -14.188 1 94.75 169 GLY B N 1
ATOM 3920 C CA . GLY B 1 169 ? -14.25 -1.982 -13.633 1 94.75 169 GLY B CA 1
ATOM 3921 C C . GLY B 1 169 ? -13.086 -2.002 -14.594 1 94.75 169 GLY B C 1
ATOM 3922 O O . GLY B 1 169 ? -12.359 -1.013 -14.727 1 94.75 169 GLY B O 1
ATOM 3923 N N . PRO B 1 170 ? -12.852 -3.217 -15.312 1 94.75 170 PRO B N 1
ATOM 3924 C CA . PRO B 1 170 ? -11.672 -3.256 -16.172 1 94.75 170 PRO B CA 1
ATOM 3925 C C . PRO B 1 170 ? -11.617 -2.092 -17.156 1 94.75 170 PRO B C 1
ATOM 3927 O O . PRO B 1 170 ? -12.664 -1.64 -17.641 1 94.75 170 PRO B O 1
ATOM 3930 N N . GLY B 1 171 ? -10.359 -1.647 -17.422 1 95.5 171 GLY B N 1
ATOM 3931 C CA . GLY B 1 171 ? -10.156 -0.543 -18.344 1 95.5 171 GLY B CA 1
ATOM 3932 C C . GLY B 1 171 ? -9.797 0.757 -17.656 1 95.5 171 GLY B C 1
ATOM 3933 O O . GLY B 1 171 ? -9.648 0.793 -16.438 1 95.5 171 GLY B O 1
ATOM 3934 N N . PRO B 1 172 ? -9.578 1.845 -18.469 1 96.69 172 PRO B N 1
ATOM 3935 C CA . PRO B 1 172 ? -9.195 3.143 -17.906 1 96.69 172 PRO B CA 1
ATOM 3936 C C . PRO B 1 172 ? -10.328 3.811 -17.125 1 96.69 172 PRO B C 1
ATOM 3938 O O . PRO B 1 172 ? -11.5 3.635 -17.469 1 96.69 172 PRO B O 1
ATOM 3941 N N . ASP B 1 173 ? -10.016 4.512 -16.062 1 96.12 173 ASP B N 1
ATOM 3942 C CA . ASP B 1 173 ? -10.906 5.387 -15.305 1 96.12 173 ASP B CA 1
ATOM 3943 C C . ASP B 1 173 ? -10.234 6.734 -15.031 1 96.12 173 ASP B C 1
ATOM 3945 O O . ASP B 1 173 ? -9.766 6.98 -13.914 1 96.12 173 ASP B O 1
ATOM 3949 N N . PRO B 1 174 ? -10.227 7.609 -15.992 1 94.25 174 PRO B N 1
ATOM 3950 C CA . PRO B 1 174 ? -9.523 8.883 -15.859 1 94.25 174 PRO B CA 1
ATOM 3951 C C . PRO B 1 174 ? -10.141 9.789 -14.797 1 94.25 174 PRO B C 1
ATOM 3953 O O . PRO B 1 174 ? -11.344 9.711 -14.531 1 94.25 174 PRO B O 1
ATOM 3956 N N . LEU B 1 175 ? -9.32 10.648 -14.258 1 94.5 175 LEU B N 1
ATOM 3957 C CA . LEU B 1 175 ? -9.758 11.625 -13.266 1 94.5 175 LEU B CA 1
ATOM 3958 C C . LEU B 1 175 ? -10.836 12.539 -13.836 1 94.5 175 LEU B C 1
ATOM 3960 O O . LEU B 1 175 ? -10.688 13.07 -14.938 1 94.5 175 LEU B O 1
ATOM 3964 N N . CYS B 1 176 ? -11.867 12.648 -13.117 1 93.94 176 CYS B N 1
ATOM 3965 C CA . CYS B 1 176 ? -12.93 13.562 -13.5 1 93.94 176 CYS B CA 1
ATOM 3966 C C . CYS B 1 176 ? -13.625 14.141 -12.273 1 93.94 176 CYS B C 1
ATOM 3968 O O . CYS B 1 176 ? -13.789 13.453 -11.266 1 93.94 176 CYS B O 1
ATOM 3970 N N . GLY B 1 177 ? -14.023 15.438 -12.336 1 94.06 177 GLY B N 1
ATOM 3971 C CA . GLY B 1 177 ? -14.719 16.062 -11.227 1 94.06 177 GLY B CA 1
ATOM 3972 C C . GLY B 1 177 ? -13.781 16.578 -10.148 1 94.06 177 GLY B C 1
ATOM 3973 O O . GLY B 1 177 ? -12.57 16.641 -10.352 1 94.06 177 GLY B O 1
ATOM 3974 N N . ALA B 1 178 ? -14.422 17.078 -9.031 1 93.69 178 ALA B N 1
ATOM 3975 C CA . ALA B 1 178 ? -13.688 17.625 -7.891 1 93.69 178 ALA B CA 1
ATOM 3976 C C . ALA B 1 178 ? -13.734 16.672 -6.699 1 93.69 178 ALA B C 1
ATOM 3978 O O . ALA B 1 178 ? -14.398 15.641 -6.754 1 93.69 178 ALA B O 1
ATOM 3979 N N . MET B 1 179 ? -12.992 17.031 -5.684 1 93.25 179 MET B N 1
ATOM 3980 C CA . MET B 1 179 ? -12.859 16.156 -4.523 1 93.25 179 MET B CA 1
ATOM 3981 C C . MET B 1 179 ? -14.227 15.781 -3.963 1 93.25 179 MET B C 1
ATOM 3983 O O . MET B 1 179 ? -14.453 14.641 -3.574 1 93.25 179 MET B O 1
ATOM 3987 N N . GLY B 1 180 ? -15.102 16.766 -3.844 1 92.44 180 GLY B N 1
ATOM 3988 C CA . GLY B 1 180 ? -16.438 16.484 -3.361 1 92.44 180 GLY B CA 1
ATOM 3989 C C . GLY B 1 180 ? -17.172 15.43 -4.18 1 92.44 180 GLY B C 1
ATOM 3990 O O . GLY B 1 180 ? -17.891 14.602 -3.631 1 92.44 180 GLY B O 1
ATOM 3991 N N . ASP B 1 181 ? -16.938 15.422 -5.531 1 94.62 181 ASP B N 1
ATOM 3992 C CA . ASP B 1 181 ? -17.547 14.445 -6.43 1 94.62 181 ASP B CA 1
ATOM 3993 C C . ASP B 1 181 ? -16.984 13.047 -6.168 1 94.62 181 ASP B C 1
ATOM 3995 O O . ASP B 1 181 ? -17.719 12.055 -6.242 1 94.62 181 ASP B O 1
ATOM 3999 N N . TRP B 1 182 ? -15.719 13.008 -5.898 1 95.69 182 TRP B N 1
ATOM 4000 C CA . TRP B 1 182 ? -15.07 11.719 -5.656 1 95.69 182 TRP B CA 1
ATOM 4001 C C . TRP B 1 182 ? -15.633 11.055 -4.402 1 95.69 182 TRP B C 1
ATOM 4003 O O . TRP B 1 182 ? -15.844 9.844 -4.383 1 95.69 182 TRP B O 1
ATOM 4013 N N . ALA B 1 183 ? -15.852 11.852 -3.4 1 93.25 183 ALA B N 1
ATOM 4014 C CA . ALA B 1 183 ? -16.375 11.344 -2.131 1 93.25 183 ALA B CA 1
ATOM 4015 C C . ALA B 1 183 ? -17.797 10.844 -2.281 1 93.25 183 ALA B C 1
ATOM 4017 O O . ALA B 1 183 ? -18.25 10 -1.51 1 93.25 183 ALA B O 1
ATOM 4018 N N . ALA B 1 184 ? -18.516 11.344 -3.258 1 92.5 184 ALA B N 1
ATOM 4019 C CA . ALA B 1 184 ? -19.938 11.055 -3.434 1 92.5 184 ALA B CA 1
ATOM 4020 C C . ALA B 1 184 ? -20.172 10.148 -4.641 1 92.5 184 ALA B C 1
ATOM 4022 O O . ALA B 1 184 ? -21.266 10.102 -5.18 1 92.5 184 ALA B O 1
ATOM 4023 N N . LEU B 1 185 ? -19.141 9.516 -5.074 1 91.62 185 LEU B N 1
ATOM 4024 C CA . LEU B 1 185 ? -19.281 8.648 -6.242 1 91.62 185 LEU B CA 1
ATOM 4025 C C . LEU B 1 185 ? -20.406 7.641 -6.035 1 91.62 185 LEU B C 1
ATOM 4027 O O . LEU B 1 185 ? -20.5 7 -4.984 1 91.62 185 LEU B O 1
ATOM 4031 N N . PRO B 1 186 ? -21.297 7.543 -7.051 1 90.25 186 PRO B N 1
ATOM 4032 C CA . PRO B 1 186 ? -22.344 6.543 -6.93 1 90.25 186 PRO B CA 1
ATOM 4033 C C . PRO B 1 186 ? -21.812 5.113 -6.93 1 90.25 186 PRO B C 1
ATOM 4035 O O . PRO B 1 186 ? -20.844 4.809 -7.637 1 90.25 186 PRO B O 1
ATOM 4038 N N . ARG B 1 187 ? -22.453 4.352 -6.148 1 90.94 187 ARG B N 1
ATOM 4039 C CA . ARG B 1 187 ? -22.109 2.934 -6.074 1 90.94 187 ARG B CA 1
ATOM 4040 C C . ARG B 1 187 ? -23.188 2.076 -6.746 1 90.94 187 ARG B C 1
ATOM 4042 O O . ARG B 1 187 ? -24.375 2.359 -6.629 1 90.94 187 ARG B O 1
ATOM 4049 N N . ASP B 1 188 ? -22.719 1.148 -7.484 1 93.75 188 ASP B N 1
ATOM 4050 C CA . ASP B 1 188 ? -23.609 0.096 -7.969 1 93.75 188 ASP B CA 1
ATOM 4051 C C . ASP B 1 188 ? -23.984 -0.863 -6.844 1 93.75 188 ASP B C 1
ATOM 4053 O O . ASP B 1 188 ? -23.141 -1.591 -6.324 1 93.75 188 ASP B O 1
ATOM 4057 N N . SER B 1 189 ? -25.266 -0.918 -6.457 1 91.44 189 SER B N 1
ATOM 4058 C CA . SER B 1 189 ? -25.734 -1.681 -5.305 1 91.44 189 SER B CA 1
ATOM 4059 C C . SER B 1 189 ? -25.594 -3.182 -5.539 1 91.44 189 SER B C 1
ATOM 4061 O O . SER B 1 189 ? -25.672 -3.971 -4.594 1 91.44 189 SER B O 1
ATOM 4063 N N . ASP B 1 190 ? -25.391 -3.504 -6.805 1 93.56 190 ASP B N 1
ATOM 4064 C CA . ASP B 1 190 ? -25.281 -4.926 -7.121 1 93.56 190 ASP B CA 1
ATOM 4065 C C . ASP B 1 190 ? -23.859 -5.441 -6.891 1 93.56 190 ASP B C 1
ATOM 4067 O O . ASP B 1 190 ? -23.625 -6.648 -6.949 1 93.56 190 ASP B O 1
ATOM 4071 N N . VAL B 1 191 ? -23 -4.504 -6.574 1 95.81 191 VAL B N 1
ATOM 4072 C CA . VAL B 1 191 ? -21.625 -4.934 -6.359 1 95.81 191 VAL B CA 1
ATOM 4073 C C . VAL B 1 191 ? -21.469 -5.5 -4.949 1 95.81 191 VAL B C 1
ATOM 4075 O O . VAL B 1 191 ? -21.734 -4.805 -3.963 1 95.81 191 VAL B O 1
ATOM 4078 N N . GLY B 1 192 ? -21.031 -6.762 -4.949 1 94.94 192 GLY B N 1
ATOM 4079 C CA . GLY B 1 192 ? -20.891 -7.43 -3.664 1 94.94 192 GLY B CA 1
ATOM 4080 C C . GLY B 1 192 ? -19.453 -7.797 -3.34 1 94.94 192 GLY B C 1
ATOM 4081 O O . GLY B 1 192 ? -19.172 -8.312 -2.256 1 94.94 192 GLY B O 1
ATOM 4082 N N . ALA B 1 193 ? -18.516 -7.52 -4.289 1 96.94 193 ALA B N 1
ATOM 4083 C CA . ALA B 1 193 ? -17.109 -7.828 -4.055 1 96.94 193 ALA B CA 1
ATOM 4084 C C . ALA B 1 193 ? -16.203 -6.898 -4.859 1 96.94 193 ALA B C 1
ATOM 4086 O O . ALA B 1 193 ? -16.594 -6.402 -5.914 1 96.94 193 ALA B O 1
ATOM 4087 N N . VAL B 1 194 ? -15.102 -6.609 -4.262 1 98.19 194 VAL B N 1
ATOM 4088 C CA . VAL B 1 194 ? -13.992 -5.957 -4.957 1 98.19 194 VAL B CA 1
ATOM 4089 C C . VAL B 1 194 ? -12.844 -6.945 -5.133 1 98.19 194 VAL B C 1
ATOM 4091 O O . VAL B 1 194 ? -12.43 -7.602 -4.176 1 98.19 194 VAL B O 1
ATOM 4094 N N . LEU B 1 195 ? -12.383 -7.121 -6.379 1 98.69 195 LEU B N 1
ATOM 4095 C CA . LEU B 1 195 ? -11.242 -7.98 -6.695 1 98.69 195 LEU B CA 1
ATOM 4096 C C . LEU B 1 195 ? -10.086 -7.164 -7.258 1 98.69 195 LEU B C 1
ATOM 4098 O O . LEU B 1 195 ? -10.211 -6.547 -8.32 1 98.69 195 LEU B O 1
ATOM 4102 N N . VAL B 1 196 ? -8.984 -7.148 -6.527 1 98.94 196 VAL B N 1
ATOM 4103 C CA . VAL B 1 196 ? -7.789 -6.453 -6.996 1 98.94 196 VAL B CA 1
ATOM 4104 C C . VAL B 1 196 ? -6.844 -7.449 -7.668 1 98.94 196 VAL B C 1
ATOM 4106 O O . VAL B 1 196 ? -6.359 -8.383 -7.023 1 98.94 196 VAL B O 1
ATOM 4109 N N . ALA B 1 197 ? -6.617 -7.305 -8.914 1 98.88 197 ALA B N 1
ATOM 4110 C CA . ALA B 1 197 ? -5.68 -8.047 -9.75 1 98.88 197 ALA B CA 1
ATOM 4111 C C . ALA B 1 197 ? -4.648 -7.121 -10.383 1 98.88 197 ALA B C 1
ATOM 4113 O O . ALA B 1 197 ? -4.547 -5.949 -10.008 1 98.88 197 ALA B O 1
ATOM 4114 N N . PHE B 1 198 ? -3.777 -7.695 -11.188 1 98.56 198 PHE B N 1
ATOM 4115 C CA . PHE B 1 198 ? -2.877 -6.801 -11.906 1 98.56 198 PHE B CA 1
ATOM 4116 C C . PHE B 1 198 ? -3.652 -5.898 -12.859 1 98.56 198 PHE B C 1
ATOM 4118 O O . PHE B 1 198 ? -4.395 -6.383 -13.711 1 98.56 198 PHE B O 1
ATOM 4125 N N . ASP B 1 199 ? -3.457 -4.59 -12.688 1 98.56 199 ASP B N 1
ATOM 4126 C CA . ASP B 1 199 ? -4.211 -3.621 -13.477 1 98.56 199 ASP B CA 1
ATOM 4127 C C . ASP B 1 199 ? -3.309 -2.5 -13.984 1 98.56 199 ASP B C 1
ATOM 4129 O O . ASP B 1 199 ? -3.031 -1.543 -13.258 1 98.56 199 ASP B O 1
ATOM 4133 N N . PRO B 1 200 ? -2.916 -2.531 -15.273 1 97.44 200 PRO B N 1
ATOM 4134 C CA . PRO B 1 200 ? -2.09 -1.435 -15.789 1 97.44 200 PRO B CA 1
ATOM 4135 C C . PRO B 1 200 ? -2.844 -0.108 -15.852 1 97.44 200 PRO B C 1
ATOM 4137 O O . PRO B 1 200 ? -2.232 0.944 -16.062 1 97.44 200 PRO B O 1
ATOM 4140 N N . HIS B 1 201 ? -4.129 -0.136 -15.648 1 98 201 HIS B N 1
ATOM 4141 C CA . HIS B 1 201 ? -4.934 1.081 -15.68 1 98 201 HIS B CA 1
ATOM 4142 C C . HIS B 1 201 ? -5.215 1.586 -14.266 1 98 201 HIS B C 1
ATOM 4144 O O . HIS B 1 201 ? -6.066 2.457 -14.07 1 98 201 HIS B O 1
ATOM 4150 N N . PHE B 1 202 ? -4.598 0.978 -13.297 1 98.5 202 PHE B N 1
ATOM 4151 C CA . PHE B 1 202 ? -4.785 1.463 -11.93 1 98.5 202 PHE B CA 1
ATOM 4152 C C . PHE B 1 202 ? -4.645 2.98 -11.875 1 98.5 202 PHE B C 1
ATOM 4154 O O . PHE B 1 202 ? -3.736 3.549 -12.484 1 98.5 202 PHE B O 1
ATOM 4161 N N . SER B 1 203 ? -5.543 3.627 -11.195 1 98.44 203 SER B N 1
ATOM 4162 C CA . SER B 1 203 ? -5.586 5.078 -11.055 1 98.44 203 SER B CA 1
ATOM 4163 C C . SER B 1 203 ? -6.172 5.488 -9.711 1 98.44 203 SER B C 1
ATOM 4165 O O . SER B 1 203 ? -6.719 4.652 -8.984 1 98.44 203 SER B O 1
ATOM 4167 N N . TYR B 1 204 ? -5.992 6.758 -9.438 1 98.44 204 TYR B N 1
ATOM 4168 C CA . TYR B 1 204 ? -6.582 7.266 -8.203 1 98.44 204 TYR B CA 1
ATOM 4169 C C . TYR B 1 204 ? -8.094 7.086 -8.211 1 98.44 204 TYR B C 1
ATOM 4171 O O . TYR B 1 204 ? -8.688 6.75 -7.18 1 98.44 204 TYR B O 1
ATOM 4179 N N . MET B 1 205 ? -8.75 7.285 -9.352 1 98 205 MET B N 1
ATOM 4180 C CA . MET B 1 205 ? -10.203 7.137 -9.438 1 98 205 MET B CA 1
ATOM 4181 C C . MET B 1 205 ? -10.625 5.699 -9.156 1 98 205 MET B C 1
ATOM 4183 O O . MET B 1 205 ? -11.625 5.461 -8.477 1 98 205 MET B O 1
ATOM 4187 N N . LYS B 1 206 ? -9.867 4.762 -9.695 1 98.5 206 LYS B N 1
ATOM 4188 C CA . LYS B 1 206 ? -10.172 3.359 -9.414 1 98.5 206 LYS B CA 1
ATOM 4189 C C . LYS B 1 206 ? -9.977 3.035 -7.938 1 98.5 206 LYS B C 1
ATOM 4191 O O . LYS B 1 206 ? -10.711 2.227 -7.371 1 98.5 206 LYS B O 1
ATOM 4196 N N . LEU B 1 207 ? -8.953 3.65 -7.348 1 98.75 207 LEU B N 1
ATOM 4197 C CA . LEU B 1 207 ? -8.734 3.52 -5.91 1 98.75 207 LEU B CA 1
ATOM 4198 C C . LEU B 1 207 ? -9.922 4.055 -5.125 1 98.75 207 LEU B C 1
ATOM 4200 O O . LEU B 1 207 ? -10.398 3.406 -4.188 1 98.75 207 LEU B O 1
ATOM 4204 N N . VAL B 1 208 ? -10.414 5.223 -5.531 1 98.38 208 VAL B N 1
ATOM 4205 C CA . VAL B 1 208 ? -11.555 5.848 -4.875 1 98.38 208 VAL B CA 1
ATOM 4206 C C . VAL B 1 208 ? -12.773 4.934 -4.984 1 98.38 208 VAL B C 1
ATOM 4208 O O . VAL B 1 208 ? -13.492 4.719 -4 1 98.38 208 VAL B O 1
ATOM 4211 N N . ARG B 1 209 ? -13.008 4.367 -6.125 1 98.06 209 ARG B N 1
ATOM 4212 C CA . ARG B 1 209 ? -14.156 3.492 -6.34 1 98.06 209 ARG B CA 1
ATOM 4213 C C . ARG B 1 209 ? -14.047 2.227 -5.5 1 98.06 209 ARG B C 1
ATOM 4215 O O . ARG B 1 209 ? -15.023 1.802 -4.879 1 98.06 209 ARG B O 1
ATOM 4222 N N . ALA B 1 210 ? -12.891 1.621 -5.547 1 98.69 210 ALA B N 1
ATOM 4223 C CA . ALA B 1 210 ? -12.695 0.422 -4.734 1 98.69 210 ALA B CA 1
ATOM 4224 C C . ALA B 1 210 ? -12.984 0.703 -3.264 1 98.69 210 ALA B C 1
ATOM 4226 O O . ALA B 1 210 ? -13.688 -0.066 -2.605 1 98.69 210 ALA B O 1
ATOM 4227 N N . ALA B 1 211 ? -12.453 1.804 -2.795 1 97.94 211 ALA B N 1
ATOM 4228 C CA . ALA B 1 211 ? -12.648 2.186 -1.399 1 97.94 211 ALA B CA 1
ATOM 4229 C C . ALA B 1 211 ? -14.125 2.43 -1.101 1 97.94 211 ALA B C 1
ATOM 4231 O O . ALA B 1 211 ? -14.609 2.09 -0.019 1 97.94 211 ALA B O 1
ATOM 4232 N N . ALA B 1 212 ? -14.812 3.045 -2.014 1 97 212 ALA B N 1
ATOM 4233 C CA . ALA B 1 212 ? -16.234 3.328 -1.832 1 97 212 ALA B CA 1
ATOM 4234 C C . ALA B 1 212 ? -17.031 2.041 -1.639 1 97 212 ALA B C 1
ATOM 4236 O O . ALA B 1 212 ? -17.859 1.946 -0.732 1 97 212 ALA B O 1
ATOM 4237 N N . TYR B 1 213 ? -16.766 1.046 -2.48 1 96.94 213 TYR B N 1
ATOM 4238 C CA . TYR B 1 213 ? -17.453 -0.233 -2.344 1 96.94 213 TYR B CA 1
ATOM 4239 C C . TYR B 1 213 ? -17.109 -0.905 -1.023 1 96.94 213 TYR B C 1
ATOM 4241 O O . TYR B 1 213 ? -17.969 -1.485 -0.362 1 96.94 213 TYR B O 1
ATOM 4249 N N . LEU B 1 214 ? -15.906 -0.792 -0.592 1 97.31 214 LEU B N 1
ATOM 4250 C CA . LEU B 1 214 ? -15.398 -1.544 0.551 1 97.31 214 LEU B CA 1
ATOM 4251 C C . LEU B 1 214 ? -15.781 -0.863 1.861 1 97.31 214 LEU B C 1
ATOM 4253 O O . LEU B 1 214 ? -15.508 -1.392 2.941 1 97.31 214 LEU B O 1
ATOM 4257 N N . ARG B 1 215 ? -16.359 0.338 1.751 1 94.56 215 ARG B N 1
ATOM 4258 C CA . ARG B 1 215 ? -16.938 0.941 2.947 1 94.56 215 ARG B CA 1
ATOM 4259 C C . ARG B 1 215 ? -18.047 0.064 3.52 1 94.56 215 ARG B C 1
ATOM 4261 O O . ARG B 1 215 ? -18.312 0.092 4.727 1 94.56 215 ARG B O 1
ATOM 4268 N N . ASP B 1 216 ? -18.672 -0.669 2.627 1 94.19 216 ASP B N 1
ATOM 4269 C CA . ASP B 1 216 ? -19.656 -1.668 3.041 1 94.19 216 ASP B CA 1
ATOM 4270 C C . ASP B 1 216 ? -18.969 -2.92 3.582 1 94.19 216 ASP B C 1
ATOM 4272 O O . ASP B 1 216 ? -18.297 -3.635 2.84 1 94.19 216 ASP B O 1
ATOM 4276 N N . PRO B 1 217 ? -19.172 -3.182 4.883 1 93.56 217 PRO B N 1
ATOM 4277 C CA . PRO B 1 217 ? -18.516 -4.352 5.469 1 93.56 217 PRO B CA 1
ATOM 4278 C C . PRO B 1 217 ? -18.953 -5.664 4.824 1 93.56 217 PRO B C 1
ATOM 4280 O O . PRO B 1 217 ? -18.25 -6.668 4.91 1 93.56 217 PRO B O 1
ATOM 4283 N N . GLY B 1 218 ? -20.094 -5.609 4.203 1 92.69 218 GLY B N 1
ATOM 4284 C CA . GLY B 1 218 ? -20.594 -6.809 3.551 1 92.69 218 GLY B CA 1
ATOM 4285 C C . GLY B 1 218 ? -19.969 -7.051 2.189 1 92.69 218 GLY B C 1
ATOM 4286 O O . GLY B 1 218 ? -20.094 -8.148 1.635 1 92.69 218 GLY B O 1
ATOM 4287 N N . CYS B 1 219 ? -19.312 -6.051 1.621 1 95.38 219 CYS B N 1
ATOM 4288 C CA . CYS B 1 219 ? -18.641 -6.195 0.342 1 95.38 219 CYS B CA 1
ATOM 4289 C C . CYS B 1 219 ? -17.312 -6.949 0.512 1 95.38 219 CYS B C 1
ATOM 4291 O O . CYS B 1 219 ? -16.438 -6.508 1.252 1 95.38 219 CYS B O 1
ATOM 4293 N N . ARG B 1 220 ? -17.125 -8.07 -0.174 1 96.19 220 ARG B N 1
ATOM 4294 C CA . ARG B 1 220 ? -15.93 -8.883 -0.034 1 96.19 220 ARG B CA 1
ATOM 4295 C C . ARG B 1 220 ? -14.719 -8.188 -0.653 1 96.19 220 ARG B C 1
ATOM 4297 O O . ARG B 1 220 ? -14.836 -7.555 -1.703 1 96.19 220 ARG B O 1
ATOM 4304 N N . PHE B 1 221 ? -13.695 -8.281 -0.001 1 98.31 221 PHE B N 1
ATOM 4305 C CA . PHE B 1 221 ? -12.438 -7.723 -0.477 1 98.31 221 PHE B CA 1
ATOM 4306 C C . PHE B 1 221 ? -11.445 -8.828 -0.806 1 98.31 221 PHE B C 1
ATOM 4308 O O . PHE B 1 221 ? -10.914 -9.484 0.095 1 98.31 221 PHE B O 1
ATOM 4315 N N . LEU B 1 222 ? -11.148 -8.992 -2.119 1 98.25 222 LEU B N 1
ATOM 4316 C CA . LEU B 1 222 ? -10.305 -10.078 -2.602 1 98.25 222 LEU B CA 1
ATOM 4317 C C . LEU B 1 222 ? -9.102 -9.531 -3.365 1 98.25 222 LEU B C 1
ATOM 4319 O O . LEU B 1 222 ? -9.188 -8.477 -3.992 1 98.25 222 LEU B O 1
ATOM 4323 N N . ALA B 1 223 ? -8 -10.203 -3.322 1 98.88 223 ALA B N 1
ATOM 4324 C CA . ALA B 1 223 ? -6.816 -9.969 -4.145 1 98.88 223 ALA B CA 1
ATOM 4325 C C . ALA B 1 223 ? -6.375 -11.258 -4.844 1 98.88 223 ALA B C 1
ATOM 4327 O O . ALA B 1 223 ? -6.344 -12.32 -4.227 1 98.88 223 ALA B O 1
ATOM 4328 N N . THR B 1 224 ? -6.027 -11.102 -6.102 1 98.75 224 THR B N 1
ATOM 4329 C CA . THR B 1 224 ? -5.516 -12.289 -6.773 1 98.75 224 THR B CA 1
ATOM 4330 C C . THR B 1 224 ? -4.215 -12.758 -6.121 1 98.75 224 THR B C 1
ATOM 4332 O O . THR B 1 224 ? -4.012 -13.961 -5.926 1 98.75 224 THR B O 1
ATOM 4335 N N . ASN B 1 225 ? -3.404 -11.875 -5.883 1 98.56 225 ASN B N 1
ATOM 4336 C CA . ASN B 1 225 ? -2.123 -12.148 -5.238 1 98.56 225 ASN B CA 1
ATOM 4337 C C . ASN B 1 225 ? -1.522 -10.883 -4.637 1 98.56 225 ASN B C 1
ATOM 4339 O O . ASN B 1 225 ? -2.09 -9.797 -4.77 1 98.56 225 ASN B O 1
ATOM 4343 N N . THR B 1 226 ? -0.361 -11.023 -3.951 1 98 226 THR B N 1
ATOM 4344 C CA . THR B 1 226 ? 0.251 -9.867 -3.309 1 98 226 THR B CA 1
ATOM 4345 C C . THR B 1 226 ? 1.706 -9.711 -3.742 1 98 226 THR B C 1
ATOM 4347 O O . THR B 1 226 ? 2.508 -9.094 -3.039 1 98 226 THR B O 1
ATOM 4350 N N . ASP B 1 227 ? 2.02 -10.312 -4.914 1 96.56 227 ASP B N 1
ATOM 4351 C CA . ASP B 1 227 ? 3.371 -10.125 -5.434 1 96.56 227 ASP B CA 1
ATOM 4352 C C . ASP B 1 227 ? 3.652 -8.656 -5.73 1 96.56 227 ASP B C 1
ATOM 4354 O O . ASP B 1 227 ? 2.895 -8.008 -6.453 1 96.56 227 ASP B O 1
ATOM 4358 N N . THR B 1 228 ? 4.797 -8.172 -5.25 1 96.5 228 THR B N 1
ATOM 4359 C CA . THR B 1 228 ? 5.07 -6.75 -5.445 1 96.5 228 THR B CA 1
ATOM 4360 C C . THR B 1 228 ? 5.848 -6.52 -6.738 1 96.5 228 THR B C 1
ATOM 4362 O O . THR B 1 228 ? 6.008 -5.379 -7.18 1 96.5 228 THR B O 1
ATOM 4365 N N . ARG B 1 229 ? 6.316 -7.641 -7.324 1 93.06 229 ARG B N 1
ATOM 4366 C CA . ARG B 1 229 ? 7.039 -7.566 -8.586 1 93.06 229 ARG B CA 1
ATOM 4367 C C . ARG B 1 229 ? 6.461 -8.547 -9.609 1 93.06 229 ARG B C 1
ATOM 4369 O O . ARG B 1 229 ? 6.094 -9.672 -9.258 1 93.06 229 ARG B O 1
ATOM 4376 N N . LEU B 1 230 ? 6.336 -8.047 -10.812 1 92.38 230 LEU B N 1
ATOM 4377 C CA . LEU B 1 230 ? 6.016 -8.883 -11.961 1 92.38 230 LEU B CA 1
ATOM 4378 C C . LEU B 1 230 ? 7.242 -9.078 -12.852 1 92.38 230 LEU B C 1
ATOM 4380 O O . LEU B 1 230 ? 7.668 -8.148 -13.539 1 92.38 230 LEU B O 1
ATOM 4384 N N . PRO B 1 231 ? 7.773 -10.266 -12.812 1 88.69 231 PRO B N 1
ATOM 4385 C CA . PRO B 1 231 ? 8.984 -10.516 -13.594 1 88.69 231 PRO B CA 1
ATOM 4386 C C . PRO B 1 231 ? 8.734 -10.477 -15.102 1 88.69 231 PRO B C 1
ATOM 4388 O O . PRO B 1 231 ? 7.695 -10.953 -15.57 1 88.69 231 PRO B O 1
ATOM 4391 N N . LEU B 1 232 ? 9.664 -9.891 -15.789 1 90.5 232 LEU B N 1
ATOM 4392 C CA . LEU B 1 232 ? 9.68 -9.82 -17.25 1 90.5 232 LEU B CA 1
ATOM 4393 C C . LEU B 1 232 ? 10.977 -10.398 -17.812 1 90.5 232 LEU B C 1
ATOM 4395 O O . LEU B 1 232 ? 11.672 -11.156 -17.125 1 90.5 232 LEU B O 1
ATOM 4399 N N . GLU B 1 233 ? 11.227 -10.219 -19.031 1 87.06 233 GLU B N 1
ATOM 4400 C CA . GLU B 1 233 ? 12.422 -10.758 -19.688 1 87.06 233 GLU B CA 1
ATOM 4401 C C . GLU B 1 233 ? 13.688 -10.078 -19.172 1 87.06 233 GLU B C 1
ATOM 4403 O O . GLU B 1 233 ? 13.633 -8.945 -18.688 1 87.06 233 GLU B O 1
ATOM 4408 N N . ALA B 1 234 ? 14.836 -10.797 -19.234 1 82.81 234 ALA B N 1
ATOM 4409 C CA . ALA B 1 234 ? 16.188 -10.273 -19 1 82.81 234 ALA B CA 1
ATOM 4410 C C . ALA B 1 234 ? 16.297 -9.703 -17.594 1 82.81 234 ALA B C 1
ATOM 4412 O O . ALA B 1 234 ? 16.906 -8.648 -17.391 1 82.81 234 ALA B O 1
ATOM 4413 N N . GLY B 1 235 ? 15.57 -10.266 -16.703 1 81.88 235 GLY B N 1
ATOM 4414 C CA . GLY B 1 235 ? 15.727 -9.898 -15.305 1 81.88 235 GLY B CA 1
ATOM 4415 C C . GLY B 1 235 ? 14.977 -8.633 -14.938 1 81.88 235 GLY B C 1
ATOM 4416 O O . GLY B 1 235 ? 15.008 -8.195 -13.781 1 81.88 235 GLY B O 1
ATOM 4417 N N . ALA B 1 236 ? 14.297 -8.07 -15.945 1 89.31 236 ALA B N 1
ATOM 4418 C CA . ALA B 1 236 ? 13.484 -6.883 -15.68 1 89.31 236 ALA B CA 1
ATOM 4419 C C . ALA B 1 236 ? 12.242 -7.23 -14.867 1 89.31 236 ALA B C 1
ATOM 4421 O O . ALA B 1 236 ? 11.844 -8.398 -14.812 1 89.31 236 ALA B O 1
ATOM 4422 N N . ALA B 1 237 ? 11.789 -6.219 -14.156 1 92 237 ALA B N 1
ATOM 4423 C CA . ALA B 1 237 ? 10.547 -6.383 -13.398 1 92 237 ALA B CA 1
ATOM 4424 C C . ALA B 1 237 ? 9.789 -5.062 -13.297 1 92 237 ALA B C 1
ATOM 4426 O O . ALA B 1 237 ? 10.391 -3.986 -13.367 1 92 237 ALA B O 1
ATOM 4427 N N . ILE B 1 238 ? 8.516 -5.148 -13.211 1 95.94 238 ILE B N 1
ATOM 4428 C CA . ILE B 1 238 ? 7.668 -3.986 -12.984 1 95.94 238 ILE B CA 1
ATOM 4429 C C . ILE B 1 238 ? 6.859 -4.184 -11.703 1 95.94 238 ILE B C 1
ATOM 4431 O O . ILE B 1 238 ? 6.789 -5.293 -11.172 1 95.94 238 ILE B O 1
ATOM 4435 N N . PRO B 1 239 ? 6.285 -3.059 -11.133 1 97.94 239 PRO B N 1
ATOM 4436 C CA . PRO B 1 239 ? 5.453 -3.221 -9.938 1 97.94 239 PRO B CA 1
ATOM 4437 C C . PRO B 1 239 ? 4.32 -4.227 -10.133 1 97.94 239 PRO B C 1
ATOM 4439 O O . PRO B 1 239 ? 3.65 -4.207 -11.172 1 97.94 239 PRO B O 1
ATOM 4442 N N . GLY B 1 240 ? 4.133 -5.082 -9.172 1 97.88 240 GLY B N 1
ATOM 4443 C CA . GLY B 1 240 ? 3.145 -6.145 -9.273 1 97.88 240 GLY B CA 1
ATOM 4444 C C . GLY B 1 240 ? 1.834 -5.809 -8.586 1 97.88 240 GLY B C 1
ATOM 4445 O O . GLY B 1 240 ? 1.627 -4.676 -8.148 1 97.88 240 GLY B O 1
ATOM 4446 N N . THR B 1 241 ? 0.984 -6.828 -8.539 1 98.69 241 THR B N 1
ATOM 4447 C CA . THR B 1 241 ? -0.369 -6.691 -8.016 1 98.69 241 THR B CA 1
ATOM 4448 C C . THR B 1 241 ? -0.339 -6.25 -6.555 1 98.69 241 THR B C 1
ATOM 4450 O O . THR B 1 241 ? -1.204 -5.492 -6.113 1 98.69 241 THR B O 1
ATOM 4453 N N . GLY B 1 242 ? 0.639 -6.742 -5.832 1 98.69 242 GLY B N 1
ATOM 4454 C CA . GLY B 1 242 ? 0.735 -6.441 -4.41 1 98.69 242 GLY B CA 1
ATOM 4455 C C . GLY B 1 242 ? 0.832 -4.957 -4.121 1 98.69 242 GLY B C 1
ATOM 4456 O O . GLY B 1 242 ? 0.365 -4.488 -3.08 1 98.69 242 GLY B O 1
ATOM 4457 N N . CYS B 1 243 ? 1.477 -4.18 -5 1 98.88 243 CYS B N 1
ATOM 4458 C CA . CYS B 1 243 ? 1.578 -2.734 -4.84 1 98.88 243 CYS B CA 1
ATOM 4459 C C . CYS B 1 243 ? 0.199 -2.086 -4.855 1 98.88 243 CYS B C 1
ATOM 4461 O O . CYS B 1 243 ? -0.08 -1.19 -4.059 1 98.88 243 CYS B O 1
ATOM 4463 N N . LEU B 1 244 ? -0.646 -2.584 -5.754 1 98.94 244 LEU B N 1
ATOM 4464 C CA . LEU B 1 244 ? -2.006 -2.074 -5.887 1 98.94 244 LEU B CA 1
ATOM 4465 C C . LEU B 1 244 ? -2.861 -2.488 -4.695 1 98.94 244 LEU B C 1
ATOM 4467 O O . LEU B 1 244 ? -3.65 -1.691 -4.184 1 98.94 244 LEU B O 1
ATOM 4471 N N . VAL B 1 245 ? -2.662 -3.727 -4.262 1 98.94 245 VAL B N 1
ATOM 4472 C CA . VAL B 1 245 ? -3.398 -4.254 -3.117 1 98.94 245 VAL B CA 1
ATOM 4473 C C . VAL B 1 245 ? -3.115 -3.402 -1.883 1 98.94 245 VAL B C 1
ATOM 4475 O O . VAL B 1 245 ? -4.031 -3.061 -1.132 1 98.94 245 VAL B O 1
ATOM 4478 N N . ARG B 1 246 ? -1.863 -3.025 -1.716 1 98.88 246 ARG B N 1
ATOM 4479 C CA . ARG B 1 246 ? -1.479 -2.229 -0.556 1 98.88 246 ARG B CA 1
ATOM 4480 C C . ARG B 1 246 ? -2.217 -0.895 -0.538 1 98.88 246 ARG B C 1
ATOM 4482 O O . ARG B 1 246 ? -2.646 -0.431 0.521 1 98.88 246 ARG B O 1
ATOM 4489 N N . ALA B 1 247 ? -2.295 -0.267 -1.671 1 98.94 247 ALA B N 1
ATOM 4490 C CA . ALA B 1 247 ? -3.002 1.008 -1.761 1 98.94 247 ALA B CA 1
ATOM 4491 C C . ALA B 1 247 ? -4.473 0.848 -1.383 1 98.94 247 ALA B C 1
ATOM 4493 O O . ALA B 1 247 ? -5.008 1.64 -0.605 1 98.94 247 ALA B O 1
ATOM 4494 N N . VAL B 1 248 ? -5.113 -0.186 -1.907 1 98.94 248 VAL B N 1
ATOM 4495 C CA . VAL B 1 248 ? -6.543 -0.387 -1.675 1 98.94 248 VAL B CA 1
ATOM 4496 C C . VAL B 1 248 ? -6.777 -0.773 -0.216 1 98.94 248 VAL B C 1
ATOM 4498 O O . VAL B 1 248 ? -7.746 -0.325 0.402 1 98.94 248 VAL B O 1
ATOM 4501 N N . GLU B 1 249 ? -5.902 -1.624 0.302 1 98.88 249 GLU B N 1
ATOM 4502 C CA . GLU B 1 249 ? -6.016 -1.985 1.711 1 98.88 249 GLU B CA 1
ATOM 4503 C C . GLU B 1 249 ? -5.934 -0.751 2.605 1 98.88 249 GLU B C 1
ATOM 4505 O O . GLU B 1 249 ? -6.684 -0.627 3.574 1 98.88 249 GLU B O 1
ATOM 4510 N N . ALA B 1 250 ? -5.004 0.119 2.289 1 98.56 250 ALA B N 1
ATOM 4511 C CA . ALA B 1 250 ? -4.844 1.349 3.062 1 98.56 250 ALA B CA 1
ATOM 4512 C C . ALA B 1 250 ? -6.102 2.211 2.982 1 98.56 250 ALA B C 1
ATOM 4514 O O . ALA B 1 250 ? -6.574 2.725 3.998 1 98.56 250 ALA B O 1
ATOM 4515 N N . ALA B 1 251 ? -6.645 2.334 1.843 1 98.44 251 ALA B N 1
ATOM 4516 C CA . ALA B 1 251 ? -7.824 3.168 1.622 1 98.44 251 ALA B CA 1
ATOM 4517 C C . ALA B 1 251 ? -9.047 2.586 2.32 1 98.44 251 ALA B C 1
ATOM 4519 O O . ALA B 1 251 ? -9.852 3.322 2.893 1 98.44 251 ALA B O 1
ATOM 4520 N N . ALA B 1 252 ? -9.156 1.277 2.248 1 98.12 252 ALA B N 1
ATOM 4521 C CA . ALA B 1 252 ? -10.328 0.589 2.777 1 98.12 252 ALA B CA 1
ATOM 4522 C C . ALA B 1 252 ? -10.18 0.328 4.273 1 98.12 252 ALA B C 1
ATOM 4524 O O . ALA B 1 252 ? -11.164 -0.003 4.949 1 98.12 252 ALA B O 1
ATOM 4525 N N . GLN B 1 253 ? -8.961 0.442 4.711 1 96.19 253 GLN B N 1
ATOM 4526 C CA . GLN B 1 253 ? -8.664 0.056 6.086 1 96.19 253 GLN B CA 1
ATOM 4527 C C . GLN B 1 253 ? -9.125 -1.368 6.371 1 96.19 253 GLN B C 1
ATOM 4529 O O . GLN B 1 253 ? -9.758 -1.626 7.398 1 96.19 253 GLN B O 1
ATOM 4534 N N . ARG B 1 254 ? -8.938 -2.236 5.418 1 97.94 254 ARG B N 1
ATOM 4535 C CA . ARG B 1 254 ? -9.219 -3.666 5.457 1 97.94 254 ARG B CA 1
ATOM 4536 C C . ARG B 1 254 ? -8.109 -4.469 4.797 1 97.94 254 ARG B C 1
ATOM 4538 O O . ARG B 1 254 ? -7.344 -3.934 3.988 1 97.94 254 ARG B O 1
ATOM 4545 N N . THR B 1 255 ? -7.992 -5.684 5.172 1 98.38 255 THR B N 1
ATOM 4546 C CA . THR B 1 255 ? -7.051 -6.594 4.531 1 98.38 255 THR B CA 1
ATOM 4547 C C . THR B 1 255 ? -7.773 -7.516 3.553 1 98.38 255 THR B C 1
ATOM 4549 O O . THR B 1 255 ? -8.828 -8.062 3.873 1 98.38 255 THR B O 1
ATOM 4552 N N . ALA B 1 256 ? -7.23 -7.707 2.406 1 98.62 256 ALA B N 1
ATOM 4553 C CA . ALA B 1 256 ? -7.848 -8.531 1.367 1 98.62 256 ALA B CA 1
ATOM 4554 C C . ALA B 1 256 ? -7.664 -10.016 1.662 1 98.62 256 ALA B C 1
ATOM 4556 O O . ALA B 1 256 ? -6.652 -10.422 2.24 1 98.62 256 ALA B O 1
ATOM 4557 N N . THR B 1 257 ? -8.648 -10.789 1.3 1 97.81 257 THR B N 1
ATOM 4558 C CA . THR B 1 257 ? -8.461 -12.227 1.186 1 97.81 257 THR B CA 1
ATOM 4559 C C . THR B 1 257 ? -7.66 -12.57 -0.07 1 97.81 257 THR B C 1
ATOM 4561 O O . THR B 1 257 ? -8.086 -12.258 -1.185 1 97.81 257 THR B O 1
ATOM 4564 N N . VAL B 1 258 ? -6.555 -13.195 0.109 1 98.5 258 VAL B N 1
ATOM 4565 C CA . VAL B 1 258 ? -5.664 -13.492 -1.007 1 98.5 258 VAL B CA 1
ATOM 4566 C C . VAL B 1 258 ? -6 -14.867 -1.587 1 98.5 258 VAL B C 1
ATOM 4568 O O . VAL B 1 258 ? -6.098 -15.852 -0.851 1 98.5 258 VAL B O 1
ATOM 4571 N N . ILE B 1 259 ? -6.086 -14.906 -2.883 1 98.19 259 ILE B N 1
ATOM 4572 C CA . ILE B 1 259 ? -6.52 -16.125 -3.574 1 98.19 259 ILE B CA 1
ATOM 4573 C C . ILE B 1 259 ? -5.305 -16.969 -3.949 1 98.19 259 ILE B C 1
ATOM 4575 O O . ILE B 1 259 ? -5.301 -18.188 -3.746 1 98.19 259 ILE B O 1
ATOM 4579 N N . GLY B 1 260 ? -4.328 -16.328 -4.492 1 98.5 260 GLY B N 1
ATOM 4580 C CA . GLY B 1 260 ? -3.168 -17 -5.043 1 98.5 260 GLY B CA 1
ATOM 4581 C C . GLY B 1 260 ? -2.188 -17.469 -3.979 1 98.5 260 GLY B C 1
ATOM 4582 O O . GLY B 1 260 ? -2.492 -17.422 -2.785 1 98.5 260 GLY B O 1
ATOM 4583 N N . LYS B 1 261 ? -1.002 -17.922 -4.508 1 98.44 261 LYS B N 1
ATOM 4584 C CA . LYS B 1 261 ? 0.075 -18.359 -3.621 1 98.44 261 LYS B CA 1
ATOM 4585 C C . LYS B 1 261 ? 0.542 -17.219 -2.723 1 98.44 261 LYS B C 1
ATOM 4587 O O . LYS B 1 261 ? 0.627 -16.078 -3.164 1 98.44 261 LYS B O 1
ATOM 4592 N N . PRO B 1 262 ? 0.696 -17.578 -1.378 1 97.81 262 PRO B N 1
ATOM 4593 C CA . PRO B 1 262 ? 0.864 -18.906 -0.778 1 97.81 262 PRO B CA 1
ATOM 4594 C C . PRO B 1 262 ? -0.437 -19.453 -0.2 1 97.81 262 PRO B C 1
ATOM 4596 O O . PRO B 1 262 ? -0.417 -20.438 0.535 1 97.81 262 PRO B O 1
ATOM 4599 N N . SER B 1 263 ? -1.57 -18.781 -0.453 1 96.31 263 SER B N 1
ATOM 4600 C CA . SER B 1 263 ? -2.838 -19.328 0.025 1 96.31 263 SER B CA 1
ATOM 4601 C C . SER B 1 263 ? -3.041 -20.766 -0.458 1 96.31 263 SER B C 1
ATOM 4603 O O . SER B 1 263 ? -2.689 -21.094 -1.591 1 96.31 263 SER B O 1
ATOM 4605 N N . ALA B 1 264 ? -3.701 -21.531 0.36 1 97.44 264 ALA B N 1
ATOM 4606 C CA . ALA B 1 264 ? -3.912 -22.938 0.036 1 97.44 264 ALA B CA 1
ATOM 4607 C C . ALA B 1 264 ? -5.047 -23.109 -0.969 1 97.44 264 ALA B C 1
ATOM 4609 O O . ALA B 1 264 ? -5.227 -24.188 -1.539 1 97.44 264 ALA B O 1
ATOM 4610 N N . PHE B 1 265 ? -5.73 -22.109 -1.236 1 97.06 265 PHE B N 1
ATOM 4611 C CA . PHE B 1 265 ? -6.949 -22.219 -2.029 1 97.06 265 PHE B CA 1
ATOM 4612 C C . PHE B 1 265 ? -6.645 -22.75 -3.422 1 97.06 265 PHE B C 1
ATOM 4614 O O . PHE B 1 265 ? -7.367 -23.594 -3.941 1 97.06 265 PHE B O 1
ATOM 4621 N N . MET B 1 266 ? -5.613 -22.203 -4.016 1 96.5 266 MET B N 1
ATOM 4622 C CA . MET B 1 266 ? -5.273 -22.641 -5.371 1 96.5 266 MET B CA 1
ATOM 4623 C C . MET B 1 266 ? -5.016 -24.141 -5.41 1 96.5 266 MET B C 1
ATOM 4625 O O . MET B 1 266 ? -5.484 -24.844 -6.316 1 96.5 266 MET B O 1
ATOM 4629 N N . PHE B 1 267 ? -4.242 -24.594 -4.398 1 97.88 267 PHE B N 1
ATOM 4630 C CA . PHE B 1 267 ? -3.975 -26.031 -4.352 1 97.88 267 PHE B CA 1
ATOM 4631 C C . PHE B 1 267 ? -5.258 -26.812 -4.09 1 97.88 267 PHE B C 1
ATOM 4633 O O . PHE B 1 267 ? -5.473 -27.875 -4.668 1 97.88 267 PHE B O 1
ATOM 4640 N N . ARG B 1 268 ? -6.039 -26.328 -3.236 1 96.88 268 ARG B N 1
ATOM 4641 C CA . ARG B 1 268 ? -7.297 -27 -2.93 1 96.88 268 ARG B CA 1
ATOM 4642 C C . ARG B 1 268 ? -8.148 -27.156 -4.184 1 96.88 268 ARG B C 1
ATOM 4644 O O . ARG B 1 268 ? -8.789 -28.203 -4.375 1 96.88 268 ARG B O 1
ATOM 4651 N N . CYS B 1 269 ? -8.211 -26.141 -5.004 1 95.38 269 CYS B N 1
ATOM 4652 C CA . CYS B 1 269 ? -8.945 -26.234 -6.258 1 95.38 269 CYS B CA 1
ATOM 4653 C C . CYS B 1 269 ? -8.43 -27.375 -7.113 1 95.38 269 CYS B C 1
ATOM 4655 O O . CYS B 1 269 ? -9.219 -28.172 -7.641 1 95.38 269 CYS B O 1
ATOM 4657 N N . ALA B 1 270 ? -7.133 -27.5 -7.207 1 97.19 270 ALA B N 1
ATOM 4658 C CA . ALA B 1 270 ? -6.523 -28.562 -8.008 1 97.19 270 ALA B CA 1
ATOM 4659 C C . ALA B 1 270 ? -6.758 -29.938 -7.371 1 97.19 270 ALA B C 1
ATOM 4661 O O . ALA B 1 270 ? -7.074 -30.891 -8.07 1 97.19 270 ALA B O 1
ATOM 4662 N N . ALA B 1 271 ? -6.594 -30 -6.059 1 97.56 271 ALA B N 1
ATOM 4663 C CA . ALA B 1 271 ? -6.742 -31.266 -5.328 1 97.56 271 ALA B CA 1
ATOM 4664 C C . ALA B 1 271 ? -8.164 -31.797 -5.449 1 97.56 271 ALA B C 1
ATOM 4666 O O . ALA B 1 271 ? -8.375 -33 -5.594 1 97.56 271 ALA B O 1
ATOM 4667 N N . GLU B 1 272 ? -9.055 -30.891 -5.344 1 94.88 272 GLU B N 1
ATOM 4668 C CA . GLU B 1 272 ? -10.453 -31.297 -5.473 1 94.88 272 GLU B CA 1
ATOM 4669 C C . GLU B 1 272 ? -10.766 -31.781 -6.883 1 94.88 272 GLU B C 1
ATOM 4671 O O . GLU B 1 272 ? -11.508 -32.75 -7.066 1 94.88 272 GLU B O 1
ATOM 4676 N N . ARG B 1 273 ? -10.25 -31.141 -7.812 1 95.5 273 ARG B N 1
ATOM 4677 C CA . ARG B 1 273 ? -10.531 -31.453 -9.211 1 95.5 273 ARG B CA 1
ATOM 4678 C C . ARG B 1 273 ? -9.883 -32.781 -9.625 1 95.5 273 ARG B C 1
ATOM 4680 O O . ARG B 1 273 ? -10.477 -33.562 -10.375 1 95.5 273 ARG B O 1
ATOM 4687 N N . PHE B 1 274 ? -8.648 -33.031 -9.117 1 97.44 274 PHE B N 1
ATOM 4688 C CA . PHE B 1 274 ? -7.879 -34.125 -9.672 1 97.44 274 PHE B CA 1
ATOM 4689 C C . PHE B 1 274 ? -7.629 -35.188 -8.617 1 97.44 274 PHE B C 1
ATOM 4691 O O . PHE B 1 274 ? -7.004 -36.219 -8.891 1 97.44 274 PHE B O 1
ATOM 4698 N N . GLY B 1 275 ? -8.102 -34.969 -7.398 1 97.19 275 GLY B N 1
ATOM 4699 C CA . GLY B 1 275 ? -7.871 -35.938 -6.336 1 97.19 275 GLY B CA 1
ATOM 4700 C C . GLY B 1 275 ? -6.406 -36.094 -5.965 1 97.19 275 GLY B C 1
ATOM 4701 O O . GLY B 1 275 ? -5.883 -37.219 -5.891 1 97.19 275 GLY B O 1
ATOM 4702 N N . LEU B 1 276 ? -5.793 -35 -5.695 1 97.94 276 LEU B N 1
ATOM 4703 C CA . LEU B 1 276 ? -4.359 -35.031 -5.438 1 97.94 276 LEU B CA 1
ATOM 4704 C C . LEU B 1 276 ? -4.066 -35.438 -3.998 1 97.94 276 LEU B C 1
ATOM 4706 O O . LEU B 1 276 ? -4.781 -35.031 -3.078 1 97.94 276 LEU B O 1
ATOM 4710 N N . ASP B 1 277 ? -3.055 -36.25 -3.828 1 97.75 277 ASP B N 1
ATOM 4711 C CA . ASP B 1 277 ? -2.479 -36.531 -2.523 1 97.75 277 ASP B CA 1
ATOM 4712 C C . ASP B 1 277 ? -1.332 -35.594 -2.191 1 97.75 277 ASP B C 1
ATOM 4714 O O . ASP B 1 277 ? -0.268 -35.656 -2.811 1 97.75 277 ASP B O 1
ATOM 4718 N N . PRO B 1 278 ? -1.506 -34.781 -1.175 1 98.19 278 PRO B N 1
ATOM 4719 C CA . PRO B 1 278 ? -0.449 -33.812 -0.844 1 98.19 278 PRO B CA 1
ATOM 4720 C C . PRO B 1 278 ? 0.899 -34.5 -0.592 1 98.19 278 PRO B C 1
ATOM 4722 O O . PRO B 1 278 ? 1.94 -33.969 -0.982 1 98.19 278 PRO B O 1
ATOM 4725 N N . ALA B 1 279 ? 0.916 -35.625 -0.019 1 97.44 279 ALA B N 1
ATOM 4726 C CA . ALA B 1 279 ? 2.15 -36.312 0.333 1 97.44 279 ALA B CA 1
ATOM 4727 C C . ALA B 1 279 ? 2.895 -36.781 -0.917 1 97.44 279 ALA B C 1
ATOM 4729 O O . ALA B 1 279 ? 4.086 -37.094 -0.856 1 97.44 279 ALA B O 1
ATOM 4730 N N . ARG B 1 280 ? 2.234 -36.844 -2.025 1 98.44 280 ARG B N 1
ATOM 4731 C CA . ARG B 1 280 ? 2.824 -37.281 -3.281 1 98.44 280 ARG B CA 1
ATOM 4732 C C . ARG B 1 280 ? 2.799 -36.188 -4.328 1 98.44 280 ARG B C 1
ATOM 4734 O O . ARG B 1 280 ? 2.695 -36.438 -5.523 1 98.44 280 ARG B O 1
ATOM 4741 N N . THR B 1 281 ? 2.719 -34.969 -3.838 1 98.75 281 THR B N 1
ATOM 4742 C CA . THR B 1 281 ? 2.721 -33.781 -4.703 1 98.75 281 THR B CA 1
ATOM 4743 C C . THR B 1 281 ? 3.939 -32.906 -4.426 1 98.75 281 THR B C 1
ATOM 4745 O O . THR B 1 281 ? 4.309 -32.719 -3.266 1 98.75 281 THR B O 1
ATOM 4748 N N . ILE B 1 282 ? 4.613 -32.438 -5.504 1 98.81 282 ILE B N 1
ATOM 4749 C CA . ILE B 1 282 ? 5.762 -31.547 -5.395 1 98.81 282 ILE B CA 1
ATOM 4750 C C . ILE B 1 282 ? 5.406 -30.172 -5.957 1 98.81 282 ILE B C 1
ATOM 4752 O O . ILE B 1 282 ? 4.852 -30.062 -7.055 1 98.81 282 ILE B O 1
ATOM 4756 N N . MET B 1 283 ? 5.648 -29.141 -5.172 1 98.88 283 MET B N 1
ATOM 4757 C CA . MET B 1 283 ? 5.598 -27.766 -5.68 1 98.88 283 MET B CA 1
ATOM 4758 C C . MET B 1 283 ? 6.984 -27.297 -6.113 1 98.88 283 MET B C 1
ATOM 4760 O O . MET B 1 283 ? 7.914 -27.266 -5.309 1 98.88 283 MET B O 1
ATOM 4764 N N . VAL B 1 284 ? 7.113 -26.969 -7.398 1 98.88 284 VAL B N 1
ATOM 4765 C CA . VAL B 1 284 ? 8.352 -26.406 -7.953 1 98.88 284 VAL B CA 1
ATOM 4766 C C . VAL B 1 284 ? 8.172 -24.922 -8.234 1 98.88 284 VAL B C 1
ATOM 4768 O O . VAL B 1 284 ? 7.301 -24.531 -9.016 1 98.88 284 VAL B O 1
ATOM 4771 N N . GLY B 1 285 ? 8.93 -24.062 -7.59 1 98.62 285 GLY B N 1
ATOM 4772 C CA . GLY B 1 285 ? 8.805 -22.625 -7.777 1 98.62 285 GLY B CA 1
ATOM 4773 C C . GLY B 1 285 ? 10.086 -21.875 -7.504 1 98.62 285 GLY B C 1
ATOM 4774 O O . GLY B 1 285 ? 11.117 -22.469 -7.207 1 98.62 285 GLY B O 1
ATOM 4775 N N . ASP B 1 286 ? 10.094 -20.547 -7.723 1 97.62 286 ASP B N 1
ATOM 4776 C CA . ASP B 1 286 ? 11.305 -19.75 -7.578 1 97.62 286 ASP B CA 1
ATOM 4777 C C . ASP B 1 286 ? 11.164 -18.75 -6.43 1 97.62 286 ASP B C 1
ATOM 4779 O O . ASP B 1 286 ? 12.055 -17.938 -6.195 1 97.62 286 ASP B O 1
ATOM 4783 N N . ARG B 1 287 ? 10.055 -18.812 -5.762 1 97.5 287 ARG B N 1
ATOM 4784 C CA . ARG B 1 287 ? 9.852 -17.828 -4.707 1 97.5 287 ARG B CA 1
ATOM 4785 C C . ARG B 1 287 ? 9.586 -18.516 -3.367 1 97.5 287 ARG B C 1
ATOM 4787 O O . ARG B 1 287 ? 8.688 -19.359 -3.256 1 97.5 287 ARG B O 1
ATOM 4794 N N . LEU B 1 288 ? 10.305 -18.094 -2.32 1 98.19 288 LEU B N 1
ATOM 4795 C CA . LEU B 1 288 ? 10.195 -18.688 -0.995 1 98.19 288 LEU B CA 1
ATOM 4796 C C . LEU B 1 288 ? 8.867 -18.328 -0.34 1 98.19 288 LEU B C 1
ATOM 4798 O O . LEU B 1 288 ? 8.203 -19.172 0.249 1 98.19 288 LEU B O 1
ATOM 4802 N N . ASP B 1 289 ? 8.414 -17.094 -0.515 1 97.19 289 ASP B N 1
ATOM 4803 C CA . ASP B 1 289 ? 7.27 -16.594 0.244 1 97.19 289 ASP B CA 1
ATOM 4804 C C . ASP B 1 289 ? 5.961 -16.891 -0.487 1 97.19 289 ASP B C 1
ATOM 4806 O O . ASP B 1 289 ? 4.879 -16.578 0.016 1 97.19 289 ASP B O 1
ATOM 4810 N N . THR B 1 290 ? 6.02 -17.469 -1.695 1 97.62 290 THR B N 1
ATOM 4811 C CA . THR B 1 290 ? 4.793 -17.859 -2.387 1 97.62 290 THR B CA 1
ATOM 4812 C C . THR B 1 290 ? 4.805 -19.344 -2.703 1 97.62 290 THR B C 1
ATOM 4814 O O . THR B 1 290 ? 4.172 -20.141 -2.002 1 97.62 290 THR B O 1
ATOM 4817 N N . ASP B 1 291 ? 5.691 -19.844 -3.498 1 98.56 291 ASP B N 1
ATOM 4818 C CA . ASP B 1 291 ? 5.703 -21.234 -3.928 1 98.56 291 ASP B CA 1
ATOM 4819 C C . ASP B 1 291 ? 6.043 -22.156 -2.766 1 98.56 291 ASP B C 1
ATOM 4821 O O . ASP B 1 291 ? 5.305 -23.109 -2.488 1 98.56 291 ASP B O 1
ATOM 4825 N N . ILE B 1 292 ? 7.184 -21.906 -2.102 1 98.69 292 ILE B N 1
ATOM 4826 C CA . ILE B 1 292 ? 7.652 -22.781 -1.034 1 98.69 292 ILE B CA 1
ATOM 4827 C C . ILE B 1 292 ? 6.68 -22.719 0.143 1 98.69 292 ILE B C 1
ATOM 4829 O O . ILE B 1 292 ? 6.309 -23.75 0.699 1 98.69 292 ILE B O 1
ATOM 4833 N N . LEU B 1 293 ? 6.289 -21.531 0.396 1 98.38 293 LEU B N 1
ATOM 4834 C CA . LEU B 1 293 ? 5.344 -21.375 1.496 1 98.38 293 LEU B CA 1
ATOM 4835 C C . LEU B 1 293 ? 4.027 -22.078 1.176 1 98.38 293 LEU B C 1
ATOM 4837 O O . LEU B 1 293 ? 3.396 -22.656 2.062 1 98.38 293 LEU B O 1
ATOM 4841 N N . LEU B 1 294 ? 3.52 -22 -0.083 1 98.38 294 LEU B N 1
ATOM 4842 C CA . LEU B 1 294 ? 2.352 -22.781 -0.477 1 98.38 294 LEU B CA 1
ATOM 4843 C C . LEU B 1 294 ? 2.568 -24.266 -0.202 1 98.38 294 LEU B C 1
ATOM 4845 O O . LEU B 1 294 ? 1.69 -24.938 0.348 1 98.38 294 LEU B O 1
ATOM 4849 N N . GLY B 1 295 ? 3.709 -24.75 -0.654 1 98.44 295 GLY B N 1
ATOM 4850 C CA . GLY B 1 295 ? 4.02 -26.156 -0.392 1 98.44 295 GLY B CA 1
ATOM 4851 C C . GLY B 1 295 ? 3.973 -26.5 1.082 1 98.44 295 GLY B C 1
ATOM 4852 O O . GLY B 1 295 ? 3.381 -27.516 1.464 1 98.44 295 GLY B O 1
ATOM 4853 N N . THR B 1 296 ? 4.555 -25.656 1.873 1 96.94 296 THR B N 1
ATOM 4854 C CA . THR B 1 296 ? 4.555 -25.859 3.318 1 96.94 296 THR B CA 1
ATOM 4855 C C . THR B 1 296 ? 3.133 -25.812 3.869 1 96.94 296 THR B C 1
ATOM 4857 O O . THR B 1 296 ? 2.74 -26.703 4.641 1 96.94 296 THR B O 1
ATOM 4860 N N . ASN B 1 297 ? 2.375 -24.859 3.451 1 96.81 297 ASN B N 1
ATOM 4861 C CA . ASN B 1 297 ? 1.005 -24.688 3.92 1 96.81 297 ASN B CA 1
ATOM 4862 C C . ASN B 1 297 ? 0.141 -25.906 3.574 1 96.81 297 ASN B C 1
ATOM 4864 O O . ASN B 1 297 ? -0.822 -26.203 4.281 1 96.81 297 ASN B O 1
ATOM 4868 N N . CYS B 1 298 ? 0.481 -26.578 2.527 1 97.94 298 CYS B N 1
ATOM 4869 C CA . CYS B 1 298 ? -0.388 -27.625 2.004 1 97.94 298 CYS B CA 1
ATOM 4870 C C . CYS B 1 298 ? 0.213 -29 2.248 1 97.94 298 CYS B C 1
ATOM 4872 O O . CYS B 1 298 ? -0.342 -30.016 1.812 1 97.94 298 CYS B O 1
ATOM 4874 N N . GLY B 1 299 ? 1.375 -29.031 2.869 1 97.38 299 GLY B N 1
ATOM 4875 C CA . GLY B 1 299 ? 2.016 -30.312 3.15 1 97.38 299 GLY B CA 1
ATOM 4876 C C . GLY B 1 299 ? 2.617 -30.953 1.92 1 97.38 299 GLY B C 1
ATOM 4877 O O . GLY B 1 299 ? 2.566 -32.188 1.77 1 97.38 299 GLY B O 1
ATOM 4878 N N . LEU B 1 300 ? 3.105 -30.234 0.997 1 98.38 300 LEU B N 1
ATOM 4879 C CA . LEU B 1 300 ? 3.754 -30.719 -0.217 1 98.38 300 LEU B CA 1
ATOM 4880 C C . LEU B 1 300 ? 5.27 -30.75 -0.046 1 98.38 300 LEU B C 1
ATOM 4882 O O . LEU B 1 300 ? 5.816 -30.078 0.829 1 98.38 300 LEU B O 1
ATOM 4886 N N . ARG B 1 301 ? 5.906 -31.562 -0.836 1 98.12 301 ARG B N 1
ATOM 4887 C CA . ARG B 1 301 ? 7.344 -31.391 -1.013 1 98.12 301 ARG B CA 1
ATOM 4888 C C . ARG B 1 301 ? 7.648 -30.188 -1.898 1 98.12 301 ARG B C 1
ATOM 4890 O O . ARG B 1 301 ? 6.867 -29.859 -2.789 1 98.12 301 ARG B O 1
ATOM 4897 N N . THR B 1 302 ? 8.781 -29.562 -1.629 1 98.81 302 THR B N 1
ATOM 4898 C CA . THR B 1 302 ? 9.055 -28.312 -2.35 1 98.81 302 THR B CA 1
A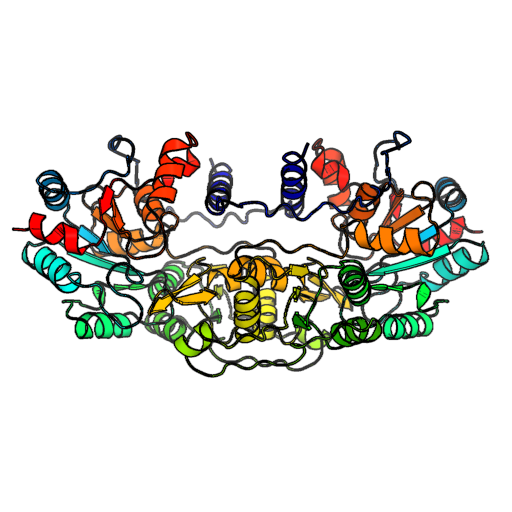TOM 4899 C C . THR B 1 302 ? 10.445 -28.344 -2.98 1 98.81 302 THR B C 1
ATOM 4901 O O . THR B 1 302 ? 11.391 -28.875 -2.385 1 98.81 302 THR B O 1
ATOM 4904 N N . ILE B 1 303 ? 10.531 -27.875 -4.207 1 98.81 303 ILE B N 1
ATOM 4905 C CA . ILE B 1 303 ? 11.789 -27.672 -4.914 1 98.81 303 ILE B CA 1
ATOM 4906 C C . ILE B 1 303 ? 11.906 -26.203 -5.348 1 98.81 303 ILE B C 1
ATOM 4908 O O . ILE B 1 303 ? 11.07 -25.703 -6.105 1 98.81 303 ILE B O 1
ATOM 4912 N N . LEU B 1 304 ? 12.953 -25.516 -4.859 1 98.81 304 LEU B N 1
ATOM 4913 C CA . LEU B 1 304 ? 13.273 -24.156 -5.289 1 98.81 304 LEU B CA 1
ATOM 4914 C C . LEU B 1 304 ? 14.18 -24.188 -6.516 1 98.81 304 LEU B C 1
ATOM 4916 O O . LEU B 1 304 ? 15.234 -24.828 -6.504 1 98.81 304 LEU B O 1
ATOM 4920 N N . THR B 1 305 ? 13.734 -23.578 -7.586 1 98.62 305 THR B N 1
ATOM 4921 C CA . THR B 1 305 ? 14.656 -23.344 -8.688 1 98.62 305 THR B CA 1
ATOM 4922 C C . THR B 1 305 ? 15.273 -21.938 -8.594 1 98.62 305 THR B C 1
ATOM 4924 O O . THR B 1 305 ? 14.609 -21 -8.172 1 98.62 305 THR B O 1
ATOM 4927 N N . LEU B 1 306 ? 16.484 -21.781 -8.977 1 97.5 306 LEU B N 1
ATOM 4928 C CA . LEU B 1 306 ? 17.219 -20.547 -8.758 1 97.5 306 LEU B CA 1
ATOM 4929 C C . LEU B 1 306 ? 17.234 -19.688 -10.016 1 97.5 306 LEU B C 1
ATOM 4931 O O . LEU B 1 306 ? 18.078 -18.812 -10.164 1 97.5 306 LEU B O 1
ATOM 4935 N N . THR B 1 307 ? 16.297 -19.906 -10.883 1 94.62 307 THR B N 1
ATOM 4936 C CA . THR B 1 307 ? 16.234 -19.172 -12.148 1 94.62 307 THR B CA 1
ATOM 4937 C C . THR B 1 307 ? 15.336 -17.953 -12.031 1 94.62 307 THR B C 1
ATOM 4939 O O . THR B 1 307 ? 15.242 -17.156 -12.969 1 94.62 307 THR B O 1
ATOM 4942 N N . GLY B 1 308 ? 14.703 -17.781 -10.898 1 92.62 308 GLY B N 1
ATOM 4943 C CA . GLY B 1 308 ? 13.727 -16.703 -10.773 1 92.62 308 GLY B CA 1
ATOM 4944 C C . GLY B 1 308 ? 14.078 -15.703 -9.68 1 92.62 308 GLY B C 1
ATOM 4945 O O . GLY B 1 308 ? 15.172 -15.133 -9.688 1 92.62 308 GLY B O 1
ATOM 4946 N N . VAL B 1 309 ? 13.32 -15.594 -8.688 1 91 309 VAL B N 1
ATOM 4947 C CA . VAL B 1 309 ? 13.305 -14.438 -7.801 1 91 309 VAL B CA 1
ATOM 4948 C C . VAL B 1 309 ? 14.188 -14.703 -6.582 1 91 309 VAL B C 1
ATOM 4950 O O . VAL B 1 309 ? 15.102 -13.922 -6.289 1 91 309 VAL B O 1
ATOM 4953 N N . SER B 1 310 ? 13.977 -15.82 -5.891 1 95.44 310 SER B N 1
ATOM 4954 C CA . SER B 1 310 ? 14.656 -16.062 -4.621 1 95.44 310 SER B CA 1
ATOM 4955 C C . SER B 1 310 ? 16.047 -16.625 -4.844 1 95.44 310 SER B C 1
ATOM 4957 O O . SER B 1 310 ? 16.328 -17.234 -5.883 1 95.44 310 SER B O 1
ATOM 4959 N N . THR B 1 311 ? 16.875 -16.406 -3.869 1 96.88 311 THR B N 1
ATOM 4960 C CA . THR B 1 311 ? 18.25 -16.859 -3.951 1 96.88 311 THR B CA 1
ATOM 4961 C C . THR B 1 311 ? 18.516 -17.969 -2.934 1 96.88 311 THR B C 1
ATOM 4963 O O . THR B 1 311 ? 17.75 -18.141 -1.982 1 96.88 311 THR B O 1
ATOM 4966 N N . LEU B 1 312 ? 19.578 -18.672 -3.24 1 98 312 LEU B N 1
ATOM 4967 C CA . LEU B 1 312 ? 20 -19.703 -2.297 1 98 312 LEU B CA 1
ATOM 4968 C C . LEU B 1 312 ? 20.375 -19.094 -0.953 1 98 312 LEU B C 1
ATOM 4970 O O . LEU B 1 312 ? 20.078 -19.656 0.1 1 98 312 LEU B O 1
ATOM 4974 N N . GLN B 1 313 ? 21 -17.984 -1.014 1 97.81 313 GLN B N 1
ATOM 4975 C CA . GLN B 1 313 ? 21.406 -17.297 0.206 1 97.81 313 GLN B CA 1
ATOM 4976 C C . GLN B 1 313 ? 20.203 -16.953 1.075 1 97.81 313 GLN B C 1
ATOM 4978 O O . GLN B 1 313 ? 20.25 -17.094 2.299 1 97.81 313 GLN B O 1
ATOM 4983 N N . GLU B 1 314 ? 19.172 -16.531 0.441 1 97.12 314 GLU B N 1
ATOM 4984 C CA . GLU B 1 314 ? 17.953 -16.234 1.175 1 97.12 314 GLU B CA 1
ATOM 4985 C C . GLU B 1 314 ? 17.391 -17.5 1.838 1 97.12 314 GLU B C 1
ATOM 4987 O O . GLU B 1 314 ? 16.984 -17.469 3.002 1 97.12 314 GLU B O 1
ATOM 4992 N N . ALA B 1 315 ? 17.359 -18.547 1.123 1 98.06 315 ALA B N 1
ATOM 4993 C CA . ALA B 1 315 ? 16.844 -19.812 1.651 1 98.06 315 ALA B CA 1
ATOM 4994 C C . ALA B 1 315 ? 17.688 -20.281 2.842 1 98.06 315 ALA B C 1
ATOM 4996 O O . ALA B 1 315 ? 17.125 -20.703 3.863 1 98.06 315 ALA B O 1
ATOM 4997 N N . GLU B 1 316 ? 18.922 -20.141 2.684 1 97.56 316 GLU B N 1
ATOM 4998 C CA . GLU B 1 316 ? 19.844 -20.547 3.746 1 97.56 316 GLU B CA 1
ATOM 4999 C C . GLU B 1 316 ? 19.688 -19.672 4.98 1 97.56 316 GLU B C 1
ATOM 5001 O O . GLU B 1 316 ? 19.766 -20.141 6.109 1 97.56 316 GLU B O 1
ATOM 5006 N N . SER B 1 317 ? 19.5 -18.438 4.723 1 97.31 317 SER B N 1
ATOM 5007 C CA . SER B 1 317 ? 19.297 -17.516 5.84 1 97.31 317 SER B CA 1
ATOM 5008 C C . SER B 1 317 ? 18.047 -17.906 6.637 1 97.31 317 SER B C 1
ATOM 5010 O O . SER B 1 317 ? 18.047 -17.797 7.867 1 97.31 317 SER B O 1
ATOM 5012 N N . HIS B 1 318 ? 17.062 -18.25 5.973 1 97.25 318 HIS B N 1
ATOM 5013 C CA . HIS B 1 318 ? 15.852 -18.719 6.652 1 97.25 318 HIS B CA 1
ATOM 5014 C C . HIS B 1 318 ? 16.109 -20.016 7.402 1 97.25 318 HIS B C 1
ATOM 5016 O O . HIS B 1 318 ? 15.672 -20.172 8.539 1 97.25 318 HIS B O 1
ATOM 5022 N N . ARG B 1 319 ? 16.766 -20.906 6.754 1 96.19 319 ARG B N 1
ATOM 5023 C CA . ARG B 1 319 ? 17.094 -22.203 7.344 1 96.19 319 ARG B CA 1
ATOM 5024 C C . ARG B 1 319 ? 17.859 -22.031 8.656 1 96.19 319 ARG B C 1
ATOM 5026 O O . ARG B 1 319 ? 17.578 -22.719 9.633 1 96.19 319 ARG B O 1
ATOM 5033 N N . ASP B 1 320 ? 18.703 -21.047 8.727 1 96.44 320 ASP B N 1
ATOM 5034 C CA . ASP B 1 320 ? 19.641 -20.906 9.836 1 96.44 320 ASP B CA 1
ATOM 5035 C C . ASP B 1 320 ? 19.094 -19.938 10.891 1 96.44 320 ASP B C 1
ATOM 5037 O O . ASP B 1 320 ? 19.719 -19.734 11.93 1 96.44 320 ASP B O 1
ATOM 5041 N N . SER B 1 321 ? 18.031 -19.344 10.656 1 93.44 321 SER B N 1
ATOM 5042 C CA . SER B 1 321 ? 17.5 -18.312 11.531 1 93.44 321 SER B CA 1
ATOM 5043 C C . SER B 1 321 ? 17.062 -18.891 12.875 1 93.44 321 SER B C 1
ATOM 5045 O O . SER B 1 321 ? 17.094 -18.203 13.898 1 93.44 321 SER B O 1
ATOM 5047 N N . GLY B 1 322 ? 16.562 -20.094 12.938 1 89.69 322 GLY B N 1
ATOM 5048 C CA . GLY B 1 322 ? 16.016 -20.703 14.148 1 89.69 322 GLY B CA 1
ATOM 5049 C C . GLY B 1 322 ? 14.594 -20.266 14.445 1 89.69 322 GLY B C 1
ATOM 5050 O O . GLY B 1 322 ? 13.984 -20.75 15.398 1 89.69 322 GLY B O 1
ATOM 5051 N N . GLU B 1 323 ? 14.086 -19.391 13.68 1 92.69 323 GLU B N 1
ATOM 5052 C CA . GLU B 1 323 ? 12.727 -18.906 13.875 1 92.69 323 GLU B CA 1
ATOM 5053 C C . GLU B 1 323 ? 11.719 -19.781 13.148 1 92.69 323 GLU B C 1
ATOM 5055 O O . GLU B 1 323 ? 11.891 -20.094 11.969 1 92.69 323 GLU B O 1
ATOM 5060 N N . ALA B 1 324 ? 10.672 -20.109 13.859 1 92.5 324 ALA B N 1
ATOM 5061 C CA . ALA B 1 324 ? 9.68 -21.047 13.336 1 92.5 324 ALA B CA 1
ATOM 5062 C C . ALA B 1 324 ? 9.039 -20.5 12.062 1 92.5 324 ALA B C 1
ATOM 5064 O O . ALA B 1 324 ? 8.875 -21.234 11.086 1 92.5 324 ALA B O 1
ATOM 5065 N N . ASP B 1 325 ? 8.719 -19.281 12.07 1 93.62 325 ASP B N 1
ATOM 5066 C CA . ASP B 1 325 ? 8.062 -18.672 10.906 1 93.62 325 ASP B CA 1
ATOM 5067 C C . ASP B 1 325 ? 9 -18.641 9.703 1 93.62 325 ASP B C 1
ATOM 5069 O O . ASP B 1 325 ? 8.562 -18.828 8.562 1 93.62 325 ASP B O 1
ATOM 5073 N N . ARG B 1 326 ? 10.195 -18.438 9.914 1 95.69 326 ARG B N 1
ATOM 5074 C CA . ARG B 1 326 ? 11.18 -18.406 8.836 1 95.69 326 ARG B CA 1
ATOM 5075 C C . ARG B 1 326 ? 11.477 -19.797 8.312 1 95.69 326 ARG B C 1
ATOM 5077 O O . ARG B 1 326 ? 11.758 -19.984 7.125 1 95.69 326 ARG B O 1
ATOM 5084 N N . ARG B 1 327 ? 11.375 -20.719 9.125 1 95.25 327 ARG B N 1
ATOM 5085 C CA . ARG B 1 327 ? 11.617 -22.109 8.742 1 95.25 327 ARG B CA 1
ATOM 5086 C C . ARG B 1 327 ? 10.578 -22.594 7.738 1 95.25 327 ARG B C 1
ATOM 5088 O O . ARG B 1 327 ? 10.852 -23.469 6.918 1 95.25 327 ARG B O 1
ATOM 5095 N N . ARG B 1 328 ? 9.43 -21.953 7.773 1 97.06 328 ARG B N 1
ATOM 5096 C CA . ARG B 1 328 ? 8.344 -22.328 6.871 1 97.06 328 ARG B CA 1
ATOM 5097 C C . ARG B 1 328 ? 8.664 -21.922 5.438 1 97.06 328 ARG B C 1
ATOM 5099 O O . ARG B 1 328 ? 8.023 -22.406 4.496 1 97.06 328 ARG B O 1
ATOM 5106 N N . LEU B 1 329 ? 9.664 -21.062 5.316 1 98.19 329 LEU B N 1
ATOM 5107 C CA . LEU B 1 329 ? 10.047 -20.547 4.008 1 98.19 329 LEU B CA 1
ATOM 5108 C C . LEU B 1 329 ? 11.195 -21.359 3.416 1 98.19 329 LEU B C 1
ATOM 5110 O O . LEU B 1 329 ? 11.688 -21.047 2.33 1 98.19 329 LEU B O 1
ATOM 5114 N N . VAL B 1 330 ? 11.609 -22.406 4.113 1 98.44 330 VAL B N 1
ATOM 5115 C CA . VAL B 1 330 ? 12.758 -23.203 3.674 1 98.44 330 VAL B CA 1
ATOM 5116 C C . VAL B 1 330 ? 12.289 -24.312 2.75 1 98.44 330 VAL B C 1
ATOM 5118 O O . VAL B 1 330 ? 11.469 -25.156 3.145 1 98.44 330 VAL B O 1
ATOM 5121 N N . PRO B 1 331 ? 12.758 -24.328 1.5 1 98.75 331 PRO B N 1
ATOM 5122 C CA . PRO B 1 331 ? 12.422 -25.438 0.616 1 98.75 331 PRO B CA 1
ATOM 5123 C C . PRO B 1 331 ? 13.078 -26.75 1.042 1 98.75 331 PRO B C 1
ATOM 5125 O O . PRO B 1 331 ? 14.109 -26.734 1.715 1 98.75 331 PRO B O 1
ATOM 5128 N N . ASP B 1 332 ? 12.445 -27.875 0.611 1 98.44 332 ASP B N 1
ATOM 5129 C CA . ASP B 1 332 ? 13.102 -29.156 0.833 1 98.44 332 ASP B CA 1
ATOM 5130 C C . ASP B 1 332 ? 14.383 -29.281 0.011 1 98.44 332 ASP B C 1
ATOM 5132 O O . ASP B 1 332 ? 15.422 -29.688 0.527 1 98.44 332 ASP B O 1
ATOM 5136 N N . TYR B 1 333 ? 14.25 -28.859 -1.226 1 98.69 333 TYR B N 1
ATOM 5137 C CA . TYR B 1 333 ? 15.359 -28.984 -2.164 1 98.69 333 TYR B CA 1
ATOM 5138 C C . TYR B 1 333 ? 15.5 -27.734 -3.02 1 98.69 333 TYR B C 1
ATOM 5140 O O . TYR B 1 333 ? 14.586 -26.906 -3.072 1 98.69 333 TYR B O 1
ATOM 5148 N N . TYR B 1 334 ? 16.672 -27.578 -3.594 1 98.75 334 TYR B N 1
ATOM 5149 C CA . TYR B 1 334 ? 16.844 -26.578 -4.641 1 98.75 334 TYR B CA 1
ATOM 5150 C C . TYR B 1 334 ? 17.578 -27.156 -5.84 1 98.75 334 TYR B C 1
ATOM 5152 O O . TYR B 1 334 ? 18.25 -28.188 -5.727 1 98.75 334 TYR B O 1
ATOM 5160 N N . VAL B 1 335 ? 17.344 -26.625 -6.98 1 98.75 335 VAL B N 1
ATOM 5161 C CA . VAL B 1 335 ? 18.078 -26.859 -8.219 1 98.75 335 VAL B CA 1
ATOM 5162 C C . VAL B 1 335 ? 18.469 -25.531 -8.867 1 98.75 335 VAL B C 1
ATOM 5164 O O . VAL B 1 335 ? 17.859 -24.5 -8.57 1 98.75 335 VAL B O 1
ATOM 5167 N N . HIS B 1 336 ? 19.5 -25.547 -9.695 1 98.19 336 HIS B N 1
ATOM 5168 C CA . HIS B 1 336 ? 19.875 -24.312 -10.391 1 98.19 336 HIS B CA 1
ATOM 5169 C C . HIS B 1 336 ? 18.844 -23.969 -11.477 1 98.19 336 HIS B C 1
ATOM 5171 O O . HIS B 1 336 ? 18.531 -22.797 -11.688 1 98.19 336 HIS B O 1
ATOM 5177 N N . SER B 1 337 ? 18.422 -25 -12.117 1 98.12 337 SER B N 1
ATOM 5178 C CA . SER B 1 337 ? 17.375 -24.938 -13.125 1 98.12 337 SER B CA 1
ATOM 5179 C C . SER B 1 337 ? 16.516 -26.203 -13.102 1 98.12 337 SER B C 1
ATOM 5181 O O . SER B 1 337 ? 17 -27.266 -12.711 1 98.12 337 SER B O 1
ATOM 5183 N N . VAL B 1 338 ? 15.234 -26.062 -13.547 1 98.38 338 VAL B N 1
ATOM 5184 C CA . VAL B 1 338 ? 14.367 -27.234 -13.57 1 98.38 338 VAL B CA 1
ATOM 5185 C C . VAL B 1 338 ? 14.953 -28.297 -14.508 1 98.38 338 VAL B C 1
ATOM 5187 O O . VAL B 1 338 ? 14.727 -29.484 -14.32 1 98.38 338 VAL B O 1
ATOM 5190 N N . ALA B 1 339 ? 15.773 -27.875 -15.43 1 97.69 339 ALA B N 1
ATOM 5191 C CA . ALA B 1 339 ? 16.422 -28.781 -16.375 1 97.69 339 ALA B CA 1
ATOM 5192 C C . ALA B 1 339 ? 17.344 -29.75 -15.664 1 97.69 339 ALA B C 1
ATOM 5194 O O . ALA B 1 339 ? 17.641 -30.828 -16.188 1 97.69 339 ALA B O 1
ATOM 5195 N N . ASP B 1 340 ? 17.75 -29.375 -14.469 1 98.19 340 ASP B N 1
ATOM 5196 C CA . ASP B 1 340 ? 18.672 -30.219 -13.695 1 98.19 340 ASP B CA 1
ATOM 5197 C C . ASP B 1 340 ? 17.984 -31.516 -13.25 1 98.19 340 ASP B C 1
ATOM 5199 O O . ASP B 1 340 ? 18.641 -32.438 -12.82 1 98.19 340 ASP B O 1
ATOM 5203 N N . LEU B 1 341 ? 16.719 -31.594 -13.422 1 98.31 341 LEU B N 1
ATOM 5204 C CA . LEU B 1 341 ? 15.961 -32.781 -13 1 98.31 341 LEU B CA 1
ATOM 5205 C C . LEU B 1 341 ? 15.875 -33.781 -14.133 1 98.31 341 LEU B C 1
ATOM 5207 O O . LEU B 1 341 ? 15.492 -34.938 -13.906 1 98.31 341 LEU B O 1
ATOM 5211 N N . LEU B 1 342 ? 16.281 -33.438 -15.352 1 97.44 342 LEU B N 1
ATOM 5212 C CA . LEU B 1 342 ? 16.094 -34.281 -16.531 1 97.44 342 LEU B CA 1
ATOM 5213 C C . LEU B 1 342 ? 16.844 -35.594 -16.391 1 97.44 342 LEU B C 1
ATOM 5215 O O . LEU B 1 342 ? 16.281 -36.656 -16.672 1 97.44 342 LEU B O 1
ATOM 5219 N N . PRO B 1 343 ? 18.062 -35.531 -15.922 1 96.44 343 PRO B N 1
ATOM 5220 C CA . PRO B 1 343 ? 18.812 -36.812 -15.828 1 96.44 343 PRO B CA 1
ATOM 5221 C C . PRO B 1 343 ? 18.156 -37.812 -14.883 1 96.44 343 PRO B C 1
ATOM 5223 O O . PRO B 1 343 ? 18.328 -39.031 -15.039 1 96.44 343 PRO B O 1
ATOM 5226 N N . ALA B 1 344 ? 17.406 -37.312 -13.969 1 96.25 344 ALA B N 1
ATOM 5227 C CA . ALA B 1 344 ? 16.766 -38.156 -12.969 1 96.25 344 ALA B CA 1
ATOM 5228 C C . ALA B 1 344 ? 15.633 -38.969 -13.586 1 96.25 344 ALA B C 1
ATOM 5230 O O . ALA B 1 344 ? 15.148 -39.938 -12.977 1 96.25 344 ALA B O 1
ATOM 5231 N N . LEU B 1 345 ? 15.227 -38.688 -14.82 1 95.44 345 LEU B N 1
ATOM 5232 C CA . LEU B 1 345 ? 14.094 -39.344 -15.469 1 95.44 345 LEU B CA 1
ATOM 5233 C C . LEU B 1 345 ? 14.578 -40.406 -16.438 1 95.44 345 LEU B C 1
ATOM 5235 O O . LEU B 1 345 ? 13.766 -41.125 -17.031 1 95.44 345 LEU B O 1
ATOM 5239 N N . ASP B 1 346 ? 15.844 -40.469 -16.688 1 86.81 346 ASP B N 1
ATOM 5240 C CA . ASP B 1 346 ? 16.422 -41.5 -17.562 1 86.81 346 ASP B CA 1
ATOM 5241 C C . ASP B 1 346 ? 16.594 -42.812 -16.828 1 86.81 346 ASP B C 1
ATOM 5243 O O . ASP B 1 346 ? 16.828 -42.844 -15.617 1 86.81 346 ASP B O 1
#